Protein AF-0000000083139416 (afdb_homodimer)

Foldseek 3Di:
DAFDPPDPDDRLLVVLLVVLVCDVVPVADAFRFDDALVVVCVVHVHDSVSSVVSLVVCVVQQQWDADPPPGIGGGQGAQEFEQDQQAGDDSQVSLVSSNWHKWKAWDDWDKDFQPCDVCVLLVDDRGFIKIWTWMFMDTNPQTFKIKIKIFTDVLQDPQDVVCRGRHDPQVSCCPPVVWHWGSRKDKDKDKFWDDPVCCVVNVHDGRQIWIWMWIFIATPVRHTGMIMIMTGRPSRHDYHD/DAQDPPDPDDSLLVVLLVVLVCDVVPVADAFRFDDALVVVCVVHVHDSVSSVVSLVVCVVQQQWDADPPPGIGGGQGAQEFEQDQQAGDDSQVSLVSNNWHKWKAWDDWDKDFQPCDVCVLLVDDRGFIKIWTWMFMDTNPQTFKIKIKIFTDVLQDPPDVVCRGRHDPQVSCCPPVVWHWGSRKDKDKDKFWDDPVCCVVNVHDGRQIWIWMWIFIATPVRHTGMIMIMTGRPSRHDYHD

Organism: NCBI:txid33039

Solvent-accessible surface area (backbone atoms only — not comparable to full-atom values): 25078 Å² total; per-residue (Å²): 138,83,74,56,92,82,49,93,57,56,64,36,58,48,48,36,47,52,52,49,47,31,41,72,72,50,76,39,41,74,66,33,71,50,77,48,62,70,54,46,20,67,73,64,72,45,57,58,67,44,47,48,51,23,51,52,50,35,32,72,45,32,35,30,41,78,40,86,95,73,45,38,21,30,32,67,58,26,49,54,36,52,47,33,43,73,48,52,59,51,69,58,55,26,26,51,77,67,72,41,49,58,40,28,44,72,75,43,79,45,79,40,71,38,78,51,72,93,41,54,78,60,70,60,58,64,83,32,49,26,35,40,39,30,30,38,34,21,50,69,85,41,50,41,30,44,37,41,36,39,32,58,33,81,82,44,69,86,65,63,66,74,60,40,48,60,37,50,68,67,57,47,38,31,72,76,68,68,44,49,70,34,40,53,43,44,33,37,41,36,36,41,59,44,52,72,86,50,20,66,74,44,70,50,59,83,65,37,41,19,32,34,37,37,38,47,36,21,25,75,83,67,42,63,50,38,40,37,39,33,45,28,43,12,76,43,34,32,36,35,57,136,83,74,56,91,84,48,94,57,54,64,37,57,46,48,39,47,51,53,50,48,31,40,73,72,50,77,40,40,73,67,31,72,50,76,48,64,69,53,47,21,67,74,63,72,46,56,59,67,43,46,47,50,24,50,50,50,34,32,73,46,33,34,30,42,75,39,83,96,74,46,39,21,31,32,66,59,26,51,53,36,49,46,33,43,73,50,52,60,52,69,59,56,25,26,51,76,66,70,42,49,57,40,27,43,72,74,44,78,44,80,40,71,38,78,53,74,93,41,52,78,60,71,60,58,65,84,34,49,26,34,40,38,30,30,39,36,20,51,69,85,40,50,42,31,43,37,40,34,41,31,56,34,81,82,44,70,84,65,64,65,74,60,40,50,59,36,50,69,67,56,47,38,31,72,77,67,69,44,49,70,33,41,54,41,42,33,38,42,35,37,40,59,45,52,70,88,51,19,66,74,46,70,51,58,83,65,37,41,17,31,36,38,38,37,47,36,21,25,74,80,68,43,64,49,39,41,37,40,32,46,27,44,14,78,42,35,34,35,36,57

Nearest PDB structures (foldseek):
  4u0w-assembly1_A  TM=6.615E-01  e=3.310E-23  Bacillus subtilis subsp. subtilis str. 168
  2wv0-assembly3_F  TM=6.513E-01  e=2.964E-22  Bacillus subtilis
  3bwg-assembly1_B  TM=6.255E-01  e=1.183E-17  Bacillus subtilis subsp. subtilis str. 168
  3bwg-assembly1_A  TM=6.192E-01  e=1.059E-16  Bacillus subtilis subsp. subtilis str. 168
  3bwg-assembly2_C-2  TM=6.198E-01  e=3.578E-16  Bacillus subtilis subsp. subtilis str. 168

Structure (mmCIF, N/CA/C/O backbone):
data_AF-0000000083139416-model_v1
#
loop_
_entity.id
_entity.type
_entity.pdbx_description
1 polymer 'Putative HTH-type transcriptional regulator YurK'
#
loop_
_atom_site.group_PDB
_atom_site.id
_atom_site.type_symbol
_atom_site.label_atom_id
_atom_site.label_alt_id
_atom_site.label_comp_id
_atom_site.label_asym_id
_atom_site.label_entity_id
_atom_site.label_seq_id
_atom_site.pdbx_PDB_ins_code
_atom_site.Cartn_x
_atom_site.Cartn_y
_atom_site.Cartn_z
_atom_site.occupancy
_atom_site.B_iso_or_equiv
_atom_site.auth_seq_id
_atom_site.auth_comp_id
_atom_site.auth_asym_id
_atom_site.auth_atom_id
_atom_site.pdbx_PDB_model_num
ATOM 1 N N . MET A 1 1 ? -14.047 -29.844 -13.359 1 56.22 1 MET A N 1
ATOM 2 C CA . MET A 1 1 ? -14.438 -28.672 -14.141 1 56.22 1 MET A CA 1
ATOM 3 C C . MET A 1 1 ? -13.617 -28.562 -15.422 1 56.22 1 MET A C 1
ATOM 5 O O . MET A 1 1 ? -12.398 -28.734 -15.398 1 56.22 1 MET A O 1
ATOM 9 N N . LYS A 1 2 ? -14.289 -28.734 -16.625 1 71.12 2 LYS A N 1
ATOM 10 C CA . LYS A 1 2 ? -13.648 -28.719 -17.938 1 71.12 2 LYS A CA 1
ATOM 11 C C . LYS A 1 2 ? -13.453 -27.297 -18.438 1 71.12 2 LYS A C 1
ATOM 13 O O . LYS A 1 2 ? -14.273 -26.422 -18.156 1 71.12 2 LYS A O 1
ATOM 18 N N . LEU A 1 3 ? -12.305 -27 -18.859 1 78.31 3 LEU A N 1
ATOM 19 C CA . LEU A 1 3 ? -12.016 -25.703 -19.484 1 78.31 3 LEU A CA 1
ATOM 20 C C . LEU A 1 3 ? -12.695 -25.594 -20.844 1 78.31 3 LEU A C 1
ATOM 22 O O . LEU A 1 3 ? -12.891 -26.594 -21.531 1 78.31 3 LEU A O 1
ATOM 26 N N . ASP A 1 4 ? -13.328 -24.531 -21.156 1 74.62 4 ASP A N 1
ATOM 27 C CA . ASP A 1 4 ? -14.023 -24.297 -22.406 1 74.62 4 ASP A CA 1
ATOM 28 C C . ASP A 1 4 ? -13.094 -23.672 -23.453 1 74.62 4 ASP A C 1
ATOM 30 O O . ASP A 1 4 ? -12.836 -22.469 -23.422 1 74.62 4 ASP A O 1
ATOM 34 N N . LYS A 1 5 ? -12.648 -24.453 -24.438 1 77.5 5 LYS A N 1
ATOM 35 C CA . LYS A 1 5 ? -11.695 -23.984 -25.438 1 77.5 5 LYS A CA 1
ATOM 36 C C . LYS A 1 5 ? -12.359 -23.031 -26.422 1 77.5 5 LYS A C 1
ATOM 38 O O . LYS A 1 5 ? -11.672 -22.344 -27.188 1 77.5 5 LYS A O 1
ATOM 43 N N . GLU A 1 6 ? -13.734 -22.922 -26.359 1 73.69 6 GLU A N 1
ATOM 44 C CA . GLU A 1 6 ? -14.484 -22.078 -27.281 1 73.69 6 GLU A CA 1
ATOM 45 C C . GLU A 1 6 ? -14.883 -20.766 -26.625 1 73.69 6 GLU A C 1
ATOM 47 O O . GLU A 1 6 ? -15.469 -19.891 -27.266 1 73.69 6 GLU A O 1
ATOM 52 N N . SER A 1 7 ? -14.5 -20.703 -25.391 1 72.25 7 SER A N 1
ATOM 53 C CA . SER A 1 7 ? -14.859 -19.5 -24.641 1 72.25 7 SER A CA 1
ATOM 54 C C . SER A 1 7 ? -14.008 -18.312 -25.047 1 72.25 7 SER A C 1
ATOM 56 O O . SER A 1 7 ? -12.898 -18.484 -25.562 1 72.25 7 SER A O 1
ATOM 58 N N . THR A 1 8 ? -14.492 -17.078 -24.938 1 74.5 8 THR A N 1
ATOM 59 C CA . THR A 1 8 ? -13.75 -15.852 -25.172 1 74.5 8 THR A CA 1
ATOM 60 C C . THR A 1 8 ? -12.727 -15.625 -24.062 1 74.5 8 THR A C 1
ATOM 62 O O . THR A 1 8 ? -11.797 -14.828 -24.219 1 74.5 8 THR A O 1
ATOM 65 N N . VAL A 1 9 ? -12.898 -16.375 -23.062 1 73.12 9 VAL A N 1
ATOM 66 C CA . VAL A 1 9 ? -11.961 -16.266 -21.953 1 73.12 9 VAL A CA 1
ATOM 67 C C . VAL A 1 9 ? -10.75 -17.156 -22.203 1 73.12 9 VAL A C 1
ATOM 69 O O . VAL A 1 9 ? -10.906 -18.344 -22.547 1 73.12 9 VAL A O 1
ATOM 72 N N . SER A 1 10 ? -9.586 -16.641 -22.094 1 80.81 10 SER A N 1
ATOM 73 C CA . SER A 1 10 ? -8.367 -17.406 -22.328 1 80.81 10 SER A CA 1
ATOM 74 C C . SER A 1 10 ? -8.281 -18.609 -21.406 1 80.81 10 SER A C 1
ATOM 76 O O . SER A 1 10 ? -8.789 -18.578 -20.281 1 80.81 10 SER A O 1
ATOM 78 N N . LEU A 1 11 ? -7.719 -19.625 -21.875 1 85.31 11 LEU A N 1
ATOM 79 C CA . LEU A 1 11 ? -7.645 -20.891 -21.156 1 85.31 11 LEU A CA 1
ATOM 80 C C . LEU A 1 11 ? -6.906 -20.734 -19.828 1 85.31 11 LEU A C 1
ATOM 82 O O . LEU A 1 11 ? -7.254 -21.375 -18.844 1 85.31 11 LEU A O 1
ATOM 86 N N . TYR A 1 12 ? -5.883 -19.891 -19.828 1 86.81 12 TYR A N 1
ATOM 87 C CA . TYR A 1 12 ? -5.152 -19.75 -18.578 1 86.81 12 TYR A CA 1
ATOM 88 C C . TYR A 1 12 ? -6.004 -19.062 -17.516 1 86.81 12 TYR A C 1
ATOM 90 O O . TYR A 1 12 ? -5.934 -19.406 -16.344 1 86.81 12 TYR A O 1
ATOM 98 N N . ILE A 1 13 ? -6.848 -18.266 -17.859 1 79.38 13 ILE A N 1
ATOM 99 C CA . ILE A 1 13 ? -7.766 -17.609 -16.938 1 79.38 13 ILE A CA 1
ATOM 100 C C . ILE A 1 13 ? -8.781 -18.609 -16.406 1 79.38 13 ILE A C 1
ATOM 102 O O . ILE A 1 13 ? -9.102 -18.625 -15.219 1 79.38 13 ILE A O 1
ATOM 106 N N . GLN A 1 14 ? -9.219 -19.422 -17.328 1 81.81 14 GLN A N 1
ATOM 107 C CA . GLN A 1 14 ? -10.156 -20.453 -16.922 1 81.81 14 GLN A CA 1
ATOM 108 C C . GLN A 1 14 ? -9.523 -21.375 -15.875 1 81.81 14 GLN A C 1
ATOM 110 O O . GLN A 1 14 ? -10.148 -21.703 -14.867 1 81.81 14 GLN A O 1
ATOM 115 N N . LEU A 1 15 ? -8.32 -21.75 -16.234 1 87.69 15 LEU A N 1
ATOM 116 C CA . LEU A 1 15 ? -7.621 -22.625 -15.297 1 87.69 15 LEU A CA 1
ATOM 117 C C . LEU A 1 15 ? -7.438 -21.953 -13.945 1 87.69 15 LEU A C 1
ATOM 119 O O . LEU A 1 15 ? -7.613 -22.578 -12.898 1 87.69 15 LEU A O 1
ATOM 123 N N . MET A 1 16 ? -7.07 -20.781 -13.977 1 84.38 16 MET A N 1
ATOM 124 C CA . MET A 1 16 ? -6.922 -20.016 -12.742 1 84.38 16 MET A CA 1
ATOM 125 C C . MET A 1 16 ? -8.203 -20.062 -11.914 1 84.38 16 MET A C 1
ATOM 127 O O . MET A 1 16 ? -8.164 -20.281 -10.703 1 84.38 16 MET A O 1
ATOM 131 N N . HIS A 1 17 ? -9.242 -19.844 -12.562 1 77.44 17 HIS A N 1
ATOM 132 C CA . HIS A 1 17 ? -10.531 -19.875 -11.883 1 77.44 17 HIS A CA 1
ATOM 133 C C . HIS A 1 17 ? -10.797 -21.234 -11.25 1 77.44 17 HIS A C 1
ATOM 135 O O . HIS A 1 17 ? -11.258 -21.312 -10.109 1 77.44 17 HIS A O 1
ATOM 141 N N . VAL A 1 18 ? -10.523 -22.219 -12.047 1 84.19 18 VAL A N 1
ATOM 142 C CA . VAL A 1 18 ? -10.766 -23.578 -11.578 1 84.19 18 VAL A CA 1
ATOM 143 C C . VAL A 1 18 ? -9.93 -23.859 -10.328 1 84.19 18 VAL A C 1
ATOM 145 O O . VAL A 1 18 ? -10.438 -24.375 -9.328 1 84.19 18 VAL A O 1
ATOM 148 N N . ILE A 1 19 ? -8.688 -23.5 -10.336 1 85.25 19 ILE A N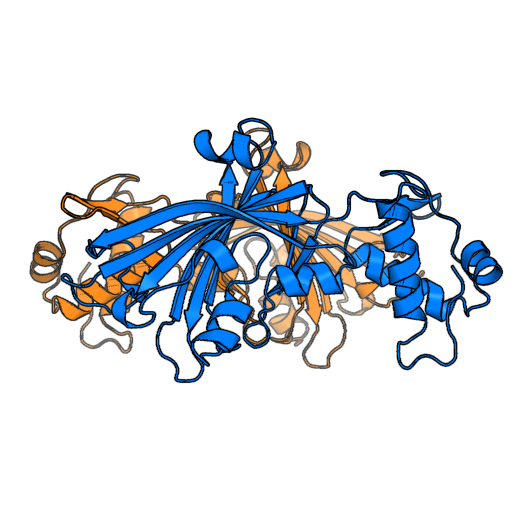 1
ATOM 149 C CA . ILE A 1 19 ? -7.793 -23.781 -9.219 1 85.25 19 ILE A CA 1
ATOM 150 C C . ILE A 1 19 ? -8.219 -22.953 -8.008 1 85.25 19 ILE A C 1
ATOM 152 O O . ILE A 1 19 ? -8.266 -23.469 -6.883 1 85.25 19 ILE A O 1
ATOM 156 N N . LYS A 1 20 ? -8.547 -21.797 -8.25 1 76.06 20 LYS A N 1
ATOM 157 C CA . LYS A 1 20 ? -9.031 -20.938 -7.164 1 76.06 20 LYS A CA 1
ATOM 158 C C . LYS A 1 20 ? -10.281 -21.531 -6.512 1 76.06 20 LYS A C 1
ATOM 160 O O . LYS A 1 20 ? -10.398 -21.547 -5.285 1 76.06 20 LYS A O 1
ATOM 165 N N . GLU A 1 21 ? -11.148 -21.969 -7.379 1 72.31 21 GLU A N 1
ATOM 166 C CA . GLU A 1 21 ? -12.359 -22.609 -6.875 1 72.31 21 GLU A CA 1
ATOM 167 C C . GLU A 1 21 ? -12.023 -23.828 -6.039 1 72.31 21 GLU A C 1
ATOM 169 O O . GLU A 1 21 ? -12.641 -24.078 -5 1 72.31 21 GLU A O 1
ATOM 174 N N . GLN A 1 22 ? -11.062 -24.5 -6.5 1 79.81 22 GLN A N 1
ATOM 175 C CA . GLN A 1 22 ? -10.664 -25.719 -5.801 1 79.81 22 GLN A CA 1
ATOM 176 C C . GLN A 1 22 ? -10.016 -25.391 -4.461 1 79.81 22 GLN A C 1
ATOM 178 O O . GLN A 1 22 ? -10.164 -26.141 -3.492 1 79.81 22 GLN A O 1
ATOM 183 N N . ILE A 1 23 ? -9.406 -24.328 -4.406 1 75.19 23 ILE A N 1
ATOM 184 C CA . ILE A 1 23 ? -8.836 -23.891 -3.139 1 75.19 23 ILE A CA 1
ATOM 185 C C . ILE A 1 23 ? -9.953 -23.438 -2.203 1 75.19 23 ILE A C 1
ATOM 187 O O . ILE A 1 23 ? -9.984 -23.812 -1.029 1 75.19 23 ILE A O 1
ATOM 191 N N . HIS A 1 24 ? -10.883 -22.781 -2.756 1 63.22 24 HIS A N 1
ATOM 192 C CA . HIS A 1 24 ? -11.977 -22.203 -1.979 1 63.22 24 HIS A CA 1
ATOM 193 C C . HIS A 1 24 ? -12.914 -23.281 -1.458 1 63.22 24 HIS A C 1
ATOM 195 O O . HIS A 1 24 ? -13.406 -23.203 -0.333 1 63.22 24 HIS A O 1
ATOM 201 N N . ASN A 1 25 ? -13.055 -24.234 -2.334 1 62.25 25 ASN A N 1
ATOM 202 C CA . ASN A 1 25 ? -14.016 -25.266 -1.938 1 62.25 25 ASN A CA 1
ATOM 203 C C . ASN A 1 25 ? -13.344 -26.375 -1.137 1 62.25 25 ASN A C 1
ATOM 205 O O . ASN A 1 25 ? -13.984 -27.375 -0.81 1 62.25 25 ASN A O 1
ATOM 209 N N . GLY A 1 26 ? -12.07 -26.094 -0.91 1 65.94 26 GLY A N 1
ATOM 210 C CA . GLY A 1 26 ? -11.375 -27 -0.018 1 65.94 26 GLY A CA 1
ATOM 211 C C . GLY A 1 26 ? -10.805 -28.219 -0.733 1 65.94 26 GLY A C 1
ATOM 212 O O . GLY A 1 26 ? -10.305 -29.141 -0.093 1 65.94 26 GLY A O 1
ATOM 213 N N . THR A 1 27 ? -11.016 -28.344 -1.978 1 76.44 27 THR A N 1
ATOM 214 C CA . THR A 1 27 ? -10.359 -29.422 -2.723 1 76.44 27 THR A CA 1
ATOM 215 C C . THR A 1 27 ? -8.859 -29.406 -2.467 1 76.44 27 THR A C 1
ATOM 217 O O . THR A 1 27 ? -8.25 -30.469 -2.297 1 76.44 27 THR A O 1
ATOM 220 N N . TYR A 1 28 ? -8.328 -28.172 -2.496 1 81.19 28 TYR A N 1
ATOM 221 C CA . TYR A 1 28 ? -6.953 -27.969 -2.055 1 81.19 28 TYR A CA 1
ATOM 222 C C . TYR A 1 28 ? -6.91 -27.156 -0.76 1 81.19 28 TYR A C 1
ATOM 224 O O . TYR A 1 28 ? -7.418 -26.047 -0.699 1 81.19 28 TYR A O 1
ATOM 232 N N . LEU A 1 29 ? -6.363 -27.688 0.229 1 69.88 29 LEU A N 1
ATOM 233 C CA . LEU A 1 29 ? -6.254 -27.031 1.523 1 69.88 29 LEU A CA 1
ATOM 234 C C . LEU A 1 29 ? -4.988 -26.188 1.598 1 69.88 29 LEU A C 1
ATOM 236 O O . LEU A 1 29 ? -4.039 -26.406 0.844 1 69.88 29 LEU A O 1
ATOM 240 N N . GLU A 1 30 ? -5.137 -25.125 2.428 1 69.75 30 GLU A N 1
ATOM 241 C CA . GLU A 1 30 ? -3.941 -24.328 2.666 1 69.75 30 GLU A CA 1
ATOM 242 C C . GLU A 1 30 ? -2.738 -25.203 2.99 1 69.75 30 GLU A C 1
ATOM 244 O O . GLU A 1 30 ? -2.848 -26.156 3.777 1 69.75 30 GLU A O 1
ATOM 249 N N . GLY A 1 31 ? -1.686 -24.875 2.297 1 73.62 31 GLY A N 1
ATOM 250 C CA . GLY A 1 31 ? -0.463 -25.625 2.523 1 73.62 31 GLY A CA 1
ATOM 251 C C . GLY A 1 31 ? -0.394 -26.906 1.714 1 73.62 31 GLY A C 1
ATOM 252 O O . GLY A 1 31 ? 0.657 -27.547 1.645 1 73.62 31 GLY A O 1
ATOM 253 N N . GLU A 1 32 ? -1.434 -27.297 1.137 1 80.31 32 GLU A N 1
ATOM 254 C CA . GLU A 1 32 ? -1.476 -28.547 0.382 1 80.31 32 GLU A CA 1
ATOM 255 C C . GLU A 1 32 ? -0.82 -28.391 -0.987 1 80.31 32 GLU A C 1
ATOM 257 O O . GLU A 1 32 ? -0.942 -27.344 -1.62 1 80.31 32 GLU A O 1
ATOM 262 N N . GLN A 1 33 ? -0.131 -29.453 -1.374 1 88.62 33 GLN A N 1
ATOM 263 C CA . GLN A 1 33 ? 0.465 -29.484 -2.705 1 88.62 33 GLN A CA 1
ATOM 264 C C . GLN A 1 33 ? -0.594 -29.703 -3.779 1 88.62 33 GLN A C 1
ATOM 266 O O . GLN A 1 33 ? -1.413 -30.625 -3.664 1 88.62 33 GLN A O 1
ATOM 271 N N . ILE A 1 34 ? -0.522 -28.875 -4.773 1 90.5 34 ILE A N 1
ATOM 272 C CA . ILE A 1 34 ? -1.402 -29.141 -5.906 1 90.5 34 ILE A CA 1
ATOM 273 C C . ILE A 1 34 ? -0.684 -30.031 -6.926 1 90.5 34 ILE A C 1
ATOM 275 O O . ILE A 1 34 ? 0.535 -30.203 -6.855 1 90.5 34 ILE A O 1
ATOM 279 N N . PRO A 1 35 ? -1.492 -30.625 -7.82 1 90.31 35 PRO A N 1
ATOM 280 C CA . PRO A 1 35 ? -0.853 -31.438 -8.867 1 90.31 35 PRO A CA 1
ATOM 281 C C . PRO A 1 35 ? 0.233 -30.672 -9.617 1 90.31 35 PRO A C 1
ATOM 283 O O . PRO A 1 35 ? 0.165 -29.438 -9.727 1 90.31 35 PRO A O 1
ATOM 286 N N . THR A 1 36 ? 1.202 -31.391 -10.062 1 89.25 36 THR A N 1
ATOM 287 C CA . THR A 1 36 ? 2.299 -30.797 -10.82 1 89.25 36 THR A CA 1
ATOM 288 C C . THR A 1 36 ? 1.797 -30.219 -12.141 1 89.25 36 THR A C 1
ATOM 290 O O . THR A 1 36 ? 0.681 -30.516 -12.57 1 89.25 36 THR A O 1
ATOM 293 N N . GLU A 1 37 ? 2.645 -29.375 -12.719 1 90.25 37 GLU A N 1
ATOM 294 C CA . GLU A 1 37 ? 2.287 -28.797 -14.008 1 90.25 37 GLU A CA 1
ATOM 295 C C . GLU A 1 37 ? 2.008 -29.875 -15.047 1 90.25 37 GLU A C 1
ATOM 297 O O . GLU A 1 37 ? 1.082 -29.734 -15.852 1 90.25 37 GLU A O 1
ATOM 302 N N . GLY A 1 38 ? 2.832 -30.906 -15 1 89.69 38 GLY A N 1
ATOM 303 C CA . GLY A 1 38 ? 2.604 -32.031 -15.891 1 89.69 38 GLY A CA 1
ATOM 304 C C . GLY A 1 38 ? 1.267 -32.719 -15.664 1 89.69 38 GLY A C 1
ATOM 305 O O . GLY A 1 38 ? 0.553 -33.031 -16.625 1 89.69 38 GLY A O 1
ATOM 306 N N . GLU A 1 39 ? 0.928 -32.969 -14.453 1 92.31 39 GLU A N 1
ATOM 307 C CA . GLU A 1 39 ? -0.335 -33.625 -14.094 1 92.31 39 GLU A CA 1
ATOM 308 C C . GLU A 1 39 ? -1.524 -32.75 -14.484 1 92.31 39 GLU A C 1
ATOM 310 O O . GLU A 1 39 ? -2.525 -33.25 -15 1 92.31 39 GLU A O 1
ATOM 315 N N . LEU A 1 40 ? -1.407 -31.469 -14.25 1 92.5 40 LEU A N 1
ATOM 316 C CA . LEU A 1 40 ? -2.477 -30.547 -14.594 1 92.5 40 LEU A CA 1
ATOM 317 C C . LEU A 1 40 ? -2.689 -30.484 -16.109 1 92.5 40 LEU A C 1
ATOM 319 O O . LEU A 1 40 ? -3.826 -30.391 -16.562 1 92.5 40 LEU A O 1
ATOM 323 N N . SER A 1 41 ? -1.609 -30.531 -16.812 1 92.69 41 SER A N 1
ATOM 324 C CA . SER A 1 41 ? -1.692 -30.547 -18.266 1 92.69 41 SER A CA 1
ATOM 325 C C . SER A 1 41 ? -2.496 -31.75 -18.75 1 92.69 41 SER A C 1
ATOM 327 O O . SER A 1 41 ? -3.355 -31.625 -19.625 1 92.69 41 SER A O 1
ATOM 329 N N . LYS A 1 42 ? -2.232 -32.875 -18.188 1 91 42 LYS A N 1
ATOM 330 C CA . LYS A 1 42 ? -2.953 -34.094 -18.547 1 91 42 LYS A CA 1
ATOM 331 C C . LYS A 1 42 ? -4.414 -34.031 -18.094 1 91 42 LYS A C 1
ATOM 333 O O . LYS A 1 42 ? -5.316 -34.406 -18.859 1 91 42 LYS A O 1
ATOM 338 N N . MET A 1 43 ? -4.602 -33.5 -16.984 1 89.94 43 MET A N 1
ATOM 339 C CA . MET A 1 43 ? -5.93 -33.469 -16.375 1 89.94 43 MET A CA 1
ATOM 340 C C . MET A 1 43 ? -6.859 -32.562 -17.188 1 89.94 43 MET A C 1
ATOM 342 O O . MET A 1 43 ? -8.039 -32.844 -17.344 1 89.94 43 MET A O 1
ATOM 346 N N . TYR A 1 44 ? -6.312 -31.438 -17.656 1 90.38 44 TYR A N 1
ATOM 347 C CA . TYR A 1 44 ? -7.176 -30.438 -18.266 1 90.38 44 TYR A CA 1
ATOM 348 C C . TYR A 1 44 ? -6.945 -30.375 -19.781 1 90.38 44 TYR A C 1
ATOM 350 O O . TYR A 1 44 ? -7.621 -29.609 -20.484 1 90.38 44 TYR A O 1
ATOM 358 N N . ASN A 1 45 ? -6.004 -31.141 -20.266 1 89.44 45 ASN A N 1
ATOM 359 C CA . ASN A 1 45 ? -5.688 -31.203 -21.688 1 89.44 45 ASN A CA 1
ATOM 360 C C . ASN A 1 45 ? -5.344 -29.828 -22.25 1 89.44 45 ASN A C 1
ATOM 362 O O . ASN A 1 45 ? -5.91 -29.406 -23.266 1 89.44 45 ASN A O 1
ATOM 366 N N . ILE A 1 46 ? -4.504 -29.156 -21.578 1 87.56 46 ILE A N 1
ATOM 367 C CA . ILE A 1 46 ? -3.994 -27.859 -22 1 87.56 46 ILE A CA 1
ATOM 368 C C . ILE A 1 46 ? -2.469 -27.859 -21.953 1 87.56 46 ILE A C 1
ATOM 370 O O . ILE A 1 46 ? -1.864 -28.672 -21.25 1 87.56 46 ILE A O 1
ATOM 374 N N . SER A 1 47 ? -1.869 -26.969 -22.797 1 89.69 47 SER A N 1
ATOM 375 C CA . SER A 1 47 ? -0.416 -26.953 -22.922 1 89.69 47 SER A CA 1
ATOM 376 C C . SER A 1 47 ? 0.252 -26.578 -21.609 1 89.69 47 SER A C 1
ATOM 378 O O . SER A 1 47 ? -0.344 -25.891 -20.781 1 89.69 47 SER A O 1
ATOM 380 N N . ARG A 1 48 ? 1.496 -27.094 -21.375 1 89.19 48 ARG A N 1
ATOM 381 C CA . ARG A 1 48 ? 2.277 -26.781 -20.188 1 89.19 48 ARG A CA 1
ATOM 382 C C . ARG A 1 48 ? 2.562 -25.281 -20.109 1 89.19 48 ARG A C 1
ATOM 384 O O . ARG A 1 48 ? 2.666 -24.719 -19.016 1 89.19 48 ARG A O 1
ATOM 391 N N . ILE A 1 49 ? 2.621 -24.703 -21.219 1 86.69 49 ILE A N 1
ATOM 392 C CA . ILE A 1 49 ? 2.885 -23.266 -21.266 1 86.69 49 ILE A CA 1
ATOM 393 C C . ILE A 1 49 ? 1.721 -22.516 -20.641 1 86.69 49 ILE A C 1
ATOM 395 O O . ILE A 1 49 ? 1.93 -21.594 -19.844 1 86.69 49 ILE A O 1
ATOM 399 N N . THR A 1 50 ? 0.546 -22.875 -21 1 86.62 50 THR A N 1
ATOM 400 C CA . THR A 1 50 ? -0.667 -22.25 -20.484 1 86.62 50 THR A CA 1
ATOM 401 C C . THR A 1 50 ? -0.807 -22.516 -18.984 1 86.62 50 THR A C 1
ATOM 403 O O . THR A 1 50 ? -1.158 -21.625 -18.219 1 86.62 50 THR A O 1
ATOM 406 N N . ILE A 1 51 ? -0.516 -23.75 -18.578 1 91 51 ILE A N 1
ATOM 407 C CA . ILE A 1 51 ? -0.577 -24.125 -17.172 1 91 51 ILE A CA 1
ATOM 408 C C . ILE A 1 51 ? 0.406 -23.266 -16.375 1 91 51 ILE A C 1
ATOM 410 O O . ILE A 1 51 ? 0.053 -22.719 -15.328 1 91 51 ILE A O 1
ATOM 414 N N . ARG A 1 52 ? 1.544 -23.203 -16.906 1 86.62 52 ARG A N 1
ATOM 415 C CA . ARG A 1 52 ? 2.59 -22.438 -16.219 1 86.62 52 ARG A CA 1
ATOM 416 C C . ARG A 1 52 ? 2.18 -20.984 -16.047 1 86.62 52 ARG A C 1
ATOM 418 O O . ARG A 1 52 ? 2.385 -20.406 -14.969 1 86.62 52 ARG A O 1
ATOM 425 N N . ARG A 1 53 ? 1.603 -20.484 -17 1 82.44 53 ARG A N 1
ATOM 426 C CA . ARG A 1 53 ? 1.114 -19.109 -16.922 1 82.44 53 ARG A CA 1
ATOM 427 C C . ARG A 1 53 ? 0.087 -18.969 -15.805 1 82.44 53 ARG A C 1
ATOM 429 O O . ARG A 1 53 ? 0.149 -18.016 -15.016 1 82.44 53 ARG A O 1
ATOM 436 N N . ALA A 1 54 ? -0.848 -19.875 -15.805 1 85.69 54 ALA A N 1
ATOM 437 C CA . ALA A 1 54 ? -1.889 -19.859 -14.781 1 85.69 54 ALA A CA 1
ATOM 438 C C . ALA A 1 54 ? -1.287 -19.984 -13.383 1 85.69 54 ALA A C 1
ATOM 440 O O . ALA A 1 54 ? -1.653 -19.234 -12.477 1 85.69 54 ALA A O 1
ATOM 441 N N . ILE A 1 55 ? -0.339 -20.875 -13.227 1 87.06 55 ILE A N 1
ATOM 442 C CA . ILE A 1 55 ? 0.271 -21.141 -11.93 1 87.06 55 ILE A CA 1
ATOM 443 C C . ILE A 1 55 ? 1.101 -19.938 -11.492 1 87.06 55 ILE A C 1
ATOM 445 O O . ILE A 1 55 ? 1.044 -19.531 -10.328 1 87.06 55 ILE A O 1
ATOM 449 N N . GLU A 1 56 ? 1.774 -19.391 -12.391 1 78.5 56 GLU A N 1
ATOM 450 C CA . GLU A 1 56 ? 2.582 -18.203 -12.102 1 78.5 56 GLU A CA 1
ATOM 451 C C . GLU A 1 56 ? 1.71 -17.047 -11.633 1 78.5 56 GLU A C 1
ATOM 453 O O . GLU A 1 56 ? 2.045 -16.359 -10.656 1 78.5 56 GLU A O 1
ATOM 458 N N . GLU A 1 57 ? 0.644 -16.906 -12.336 1 71.94 57 GLU A N 1
ATOM 459 C CA . GLU A 1 57 ? -0.284 -15.836 -11.953 1 71.94 57 GLU A CA 1
ATOM 460 C C . GLU A 1 57 ? -0.882 -16.094 -10.57 1 71.94 57 GLU A C 1
ATOM 462 O O . GLU A 1 57 ? -1 -15.18 -9.758 1 71.94 57 GLU A O 1
ATOM 467 N N . LEU A 1 58 ? -1.236 -17.328 -10.32 1 76.69 58 LEU A N 1
ATOM 468 C CA . LEU A 1 58 ? -1.815 -17.688 -9.031 1 76.69 58 LEU A CA 1
ATOM 469 C C . LEU A 1 58 ? -0.795 -17.516 -7.906 1 76.69 58 LEU A C 1
ATOM 471 O O . LEU A 1 58 ? -1.156 -17.188 -6.777 1 76.69 58 LEU A O 1
ATOM 475 N N . CYS A 1 59 ? 0.474 -17.75 -8.234 1 73.06 59 CYS A N 1
ATOM 476 C CA . CYS A 1 59 ? 1.534 -17.516 -7.262 1 73.06 59 CYS A CA 1
ATOM 477 C C . CYS A 1 59 ? 1.688 -16.016 -6.988 1 73.06 59 CYS A C 1
ATOM 479 O O . CYS A 1 59 ? 1.818 -15.602 -5.836 1 73.06 59 CYS A O 1
ATOM 481 N N . GLN A 1 60 ? 1.584 -15.383 -8.016 1 61.72 60 GLN A N 1
ATOM 482 C CA . GLN A 1 60 ? 1.688 -13.93 -7.895 1 61.72 60 GLN A CA 1
ATOM 483 C C . GLN A 1 60 ? 0.554 -13.375 -7.039 1 61.72 60 GLN A C 1
ATOM 485 O O . GLN A 1 60 ? 0.758 -12.43 -6.27 1 61.72 60 GLN A O 1
ATOM 490 N N . GLN A 1 61 ? -0.574 -14.062 -7.199 1 60.03 61 GLN A N 1
ATOM 491 C CA . GLN A 1 61 ? -1.759 -13.617 -6.473 1 60.03 61 GLN A CA 1
ATOM 492 C C . GLN A 1 61 ? -1.78 -14.172 -5.055 1 60.03 61 GLN A C 1
ATOM 494 O O . GLN A 1 61 ? -2.672 -13.852 -4.266 1 60.03 61 GLN A O 1
ATOM 499 N N . GLY A 1 62 ? -0.832 -15.055 -4.746 1 64.81 62 GLY A N 1
ATOM 500 C CA . GLY A 1 62 ? -0.704 -15.562 -3.391 1 64.81 62 GLY A CA 1
ATOM 501 C C . GLY A 1 62 ? -1.539 -16.812 -3.139 1 64.81 62 GLY A C 1
ATOM 502 O O . GLY A 1 62 ? -1.672 -17.25 -1.997 1 64.81 62 GLY A O 1
ATOM 503 N N . TYR A 1 63 ? -2.207 -17.281 -4.184 1 69.56 63 TYR A N 1
ATOM 504 C CA . TYR A 1 63 ? -2.998 -18.5 -4.008 1 69.56 63 TYR A CA 1
ATOM 505 C C . TYR A 1 63 ? -2.1 -19.719 -3.883 1 69.56 63 TYR A C 1
ATOM 507 O O . TYR A 1 63 ? -2.451 -20.688 -3.203 1 69.56 63 TYR A O 1
ATOM 515 N N . LEU A 1 64 ? -1.037 -19.625 -4.633 1 78.5 64 LEU A N 1
ATOM 516 C CA . LEU A 1 64 ? -0.117 -20.766 -4.691 1 78.5 64 LEU A CA 1
ATOM 517 C C . LEU A 1 64 ? 1.311 -20.312 -4.395 1 78.5 64 LEU A C 1
ATOM 519 O O . LEU A 1 64 ? 1.625 -19.125 -4.484 1 78.5 64 LEU A O 1
ATOM 523 N N . LYS A 1 65 ? 2.064 -21.188 -3.869 1 75.81 65 LYS A N 1
ATOM 524 C CA . LYS A 1 65 ? 3.502 -21 -3.682 1 75.81 65 LYS A CA 1
ATOM 525 C C . LYS A 1 65 ? 4.285 -22.172 -4.289 1 75.81 65 LYS A C 1
ATOM 527 O O . LYS A 1 65 ? 4.012 -23.328 -3.994 1 75.81 65 LYS A O 1
ATOM 532 N N . LYS A 1 66 ? 5.156 -21.75 -5.129 1 78.56 66 LYS A N 1
ATOM 533 C CA . LYS A 1 66 ? 6.004 -22.781 -5.734 1 78.56 66 LYS A CA 1
ATOM 534 C C . LYS A 1 66 ? 7.273 -23 -4.914 1 78.56 66 LYS A C 1
ATOM 536 O O . LYS A 1 66 ? 7.93 -22.031 -4.508 1 78.56 66 LYS A O 1
ATOM 541 N N . ILE A 1 67 ? 7.5 -24.188 -4.523 1 69.94 67 ILE A N 1
ATOM 542 C CA . ILE A 1 67 ? 8.734 -24.578 -3.85 1 69.94 67 ILE A CA 1
ATOM 543 C C . ILE A 1 67 ? 9.586 -25.438 -4.777 1 69.94 67 ILE A C 1
ATOM 545 O O . ILE A 1 67 ? 9.156 -26.516 -5.199 1 69.94 67 ILE A O 1
ATOM 549 N N . GLN A 1 68 ? 10.68 -24.844 -5.113 1 69.19 68 GLN A N 1
ATOM 550 C CA . GLN A 1 68 ? 11.562 -25.547 -6.047 1 69.19 68 GLN A CA 1
ATOM 551 C C . GLN A 1 68 ? 11.875 -26.953 -5.559 1 69.19 68 GLN A C 1
ATOM 553 O O . GLN A 1 68 ? 12.273 -27.141 -4.406 1 69.19 68 GLN A O 1
ATOM 558 N N . GLY A 1 69 ? 11.695 -27.797 -6.465 1 70.81 69 GLY A N 1
ATOM 559 C CA . GLY A 1 69 ? 12.023 -29.188 -6.203 1 70.81 69 GLY A CA 1
ATOM 560 C C . GLY A 1 69 ? 10.961 -29.922 -5.391 1 70.81 69 GLY A C 1
ATOM 561 O O . GLY A 1 69 ? 11.055 -31.125 -5.176 1 70.81 69 GLY A O 1
ATOM 562 N N . LYS A 1 70 ? 10.094 -29.234 -4.887 1 77.06 70 LYS A N 1
ATOM 563 C CA . LYS A 1 70 ? 9.086 -29.875 -4.055 1 77.06 70 LYS A CA 1
ATOM 564 C C . LYS A 1 70 ? 7.715 -29.828 -4.715 1 77.06 70 LYS A C 1
ATOM 566 O O . LYS A 1 70 ? 7.016 -30.844 -4.785 1 77.06 70 LYS A O 1
ATOM 571 N N . GLY A 1 71 ? 7.371 -28.656 -5.18 1 86.25 71 GLY A N 1
ATOM 572 C CA . GLY A 1 71 ? 6.066 -28.562 -5.816 1 86.25 71 GLY A CA 1
ATOM 573 C C . GLY A 1 71 ? 5.391 -27.219 -5.59 1 86.25 71 GLY A C 1
ATOM 574 O O . GLY A 1 71 ? 6.055 -26.234 -5.277 1 86.25 71 GLY A O 1
ATOM 575 N N . THR A 1 72 ? 4.102 -27.141 -5.973 1 86.62 72 THR A N 1
ATOM 576 C CA . THR A 1 72 ? 3.266 -25.953 -5.82 1 86.62 72 THR A CA 1
ATOM 577 C C . THR A 1 72 ? 2.232 -26.156 -4.715 1 86.62 72 THR A C 1
ATOM 579 O O . THR A 1 72 ? 1.549 -27.188 -4.68 1 86.62 72 THR A O 1
ATOM 582 N N . PHE A 1 73 ? 2.164 -25.203 -3.764 1 84.12 73 PHE A N 1
ATOM 583 C CA . PHE A 1 73 ? 1.339 -25.359 -2.572 1 84.12 73 PHE A CA 1
ATOM 584 C C . PHE A 1 73 ? 0.318 -24.234 -2.471 1 84.12 73 PHE A C 1
ATOM 586 O O . PHE A 1 73 ? 0.556 -23.125 -2.959 1 84.12 73 PHE A O 1
ATOM 593 N N . VAL A 1 74 ? -0.847 -24.656 -1.913 1 76.88 74 VAL A N 1
ATOM 594 C CA . VAL A 1 74 ? -1.889 -23.672 -1.68 1 76.88 74 VAL A CA 1
ATOM 595 C C . VAL A 1 74 ? -1.456 -22.719 -0.567 1 76.88 74 VAL A C 1
ATOM 597 O O . VAL A 1 74 ? -0.954 -23.156 0.471 1 76.88 74 VAL A O 1
ATOM 600 N N . GLU A 1 75 ? -1.485 -21.438 -0.924 1 68.5 75 GLU A N 1
ATOM 601 C CA . GLU A 1 75 ? -1.27 -20.391 0.069 1 68.5 75 GLU A CA 1
ATOM 602 C C . GLU A 1 75 ? -2.58 -19.688 0.437 1 68.5 75 GLU A C 1
ATOM 604 O O . GLU A 1 75 ? -3.549 -19.75 -0.323 1 68.5 75 GLU A O 1
ATOM 609 N N . THR A 1 76 ? -2.826 -19.391 1.618 1 56.66 76 THR A N 1
ATOM 610 C CA . THR A 1 76 ? -4.039 -18.688 2.01 1 56.66 76 THR A CA 1
ATOM 611 C C . THR A 1 76 ? -4.293 -17.484 1.089 1 56.66 76 THR A C 1
ATOM 613 O O . THR A 1 76 ? -3.441 -16.609 0.953 1 56.66 76 THR A O 1
ATOM 616 N N . PRO A 1 77 ? -5.391 -17.656 0.263 1 52 77 PRO A N 1
ATOM 617 C CA . PRO A 1 77 ? -5.652 -16.656 -0.773 1 52 77 PRO A CA 1
ATOM 618 C C . PRO A 1 77 ? -5.844 -15.25 -0.203 1 52 77 PRO A C 1
ATOM 620 O O . PRO A 1 77 ? -6.488 -15.086 0.835 1 52 77 PRO A O 1
ATOM 623 N N . LYS A 1 78 ? -5.004 -14.422 -0.514 1 61.41 78 LYS A N 1
ATOM 624 C CA . LYS A 1 78 ? -5.25 -13.016 -0.235 1 61.41 78 LYS A CA 1
ATOM 625 C C . LYS A 1 78 ? -6.066 -12.367 -1.353 1 61.41 78 LYS A C 1
ATOM 627 O O . LYS A 1 78 ? -6 -12.797 -2.504 1 61.41 78 LYS A O 1
ATOM 632 N N . ILE A 1 79 ? -7.059 -11.57 -1.003 1 60.06 79 ILE A N 1
ATOM 633 C CA . ILE A 1 79 ? -7.727 -10.773 -2.023 1 60.06 79 ILE A CA 1
ATOM 634 C C . ILE A 1 79 ? -6.723 -9.812 -2.67 1 60.06 79 ILE A C 1
ATOM 636 O O . ILE A 1 79 ? -6.066 -9.039 -1.978 1 60.06 79 ILE A O 1
ATOM 640 N N . TYR A 1 80 ? -6.582 -9.969 -3.967 1 58.75 80 TYR A N 1
ATOM 641 C CA . TYR A 1 80 ? -5.727 -9.094 -4.758 1 58.75 80 TYR A CA 1
ATOM 642 C C . TYR A 1 80 ? -6.523 -7.922 -5.32 1 58.75 80 TYR A C 1
ATOM 644 O O . TYR A 1 80 ? -7.543 -8.125 -5.988 1 58.75 80 TYR A O 1
ATOM 652 N N . ARG A 1 81 ? -6.148 -6.738 -4.957 1 66.75 81 ARG A N 1
ATOM 653 C CA . ARG A 1 81 ? -6.797 -5.535 -5.473 1 66.75 81 ARG A CA 1
ATOM 654 C C . ARG A 1 81 ? -5.793 -4.625 -6.172 1 66.75 81 ARG A C 1
ATOM 656 O O . ARG A 1 81 ? -4.754 -4.285 -5.598 1 66.75 81 ARG A O 1
ATOM 663 N N . LYS A 1 82 ? -6.027 -4.312 -7.422 1 66.19 82 LYS A N 1
ATOM 664 C CA . LYS A 1 82 ? -5.195 -3.381 -8.18 1 66.19 82 LYS A CA 1
ATOM 665 C C . LYS A 1 82 ? -5.59 -1.935 -7.887 1 66.19 82 LYS A C 1
ATOM 667 O O . LYS A 1 82 ? -6.766 -1.577 -7.969 1 66.19 82 LYS A O 1
ATOM 672 N N . LEU A 1 83 ? -4.605 -1.167 -7.328 1 67.88 83 LEU A N 1
ATOM 673 C CA . LEU A 1 83 ? -4.793 0.267 -7.133 1 67.88 83 LEU A CA 1
ATOM 674 C C . LEU A 1 83 ? -3.852 1.065 -8.023 1 67.88 83 LEU A C 1
ATOM 676 O O . LEU A 1 83 ? -2.629 0.979 -7.883 1 67.88 83 LEU A O 1
ATOM 680 N N . GLU A 1 84 ? -4.367 1.48 -9.148 1 62.84 84 GLU A N 1
ATOM 681 C CA . GLU A 1 84 ? -3.576 2.322 -10.047 1 62.84 84 GLU A CA 1
ATOM 682 C C . GLU A 1 84 ? -4.199 3.707 -10.195 1 62.84 84 GLU A C 1
ATOM 684 O O . GLU A 1 84 ? -5.398 3.883 -9.953 1 62.84 84 GLU A O 1
ATOM 689 N N . GLN A 1 85 ? -3.346 4.52 -10.414 1 58.31 85 GLN A N 1
ATOM 690 C CA . GLN A 1 85 ? -3.826 5.887 -10.594 1 58.31 85 GLN A CA 1
ATOM 691 C C . GLN A 1 85 ? -5.016 5.934 -11.547 1 58.31 85 GLN A C 1
ATOM 693 O O . GLN A 1 85 ? -5.965 6.688 -11.328 1 58.31 85 GLN A O 1
ATOM 698 N N . ASP A 1 86 ? -4.914 5.078 -12.477 1 59.53 86 ASP A N 1
ATOM 699 C CA . ASP A 1 86 ? -5.941 5.215 -13.5 1 59.53 86 ASP A CA 1
ATOM 700 C C . ASP A 1 86 ? -6.887 4.016 -13.5 1 59.53 86 ASP A C 1
ATOM 702 O O . ASP A 1 86 ? -7.73 3.883 -14.383 1 59.53 86 ASP A O 1
ATOM 706 N N . ASN A 1 87 ? -6.711 3.156 -12.594 1 64.88 87 ASN A N 1
ATOM 707 C CA . ASN A 1 87 ? -7.551 1.962 -12.57 1 64.88 87 ASN A CA 1
ATOM 708 C C . ASN A 1 87 ? -7.738 1.431 -11.156 1 64.88 87 ASN A C 1
ATOM 710 O O . ASN A 1 87 ? -7.324 0.312 -10.844 1 64.88 87 ASN A O 1
ATOM 714 N N . ASN A 1 88 ? -8.406 2.23 -10.445 1 74.69 88 ASN A N 1
ATOM 715 C CA . ASN A 1 88 ? -8.773 1.787 -9.109 1 74.69 88 ASN A CA 1
ATOM 716 C C . ASN A 1 88 ? -10.039 0.939 -9.117 1 74.69 88 ASN A C 1
ATOM 718 O O . ASN A 1 88 ? -11.109 1.418 -9.508 1 74.69 88 ASN A O 1
ATOM 722 N N . ILE A 1 89 ? -9.922 -0.323 -8.836 1 76.56 89 ILE A N 1
ATOM 723 C CA . ILE A 1 89 ? -11.117 -1.161 -8.852 1 76.56 89 ILE A CA 1
ATOM 724 C C . ILE A 1 89 ? -11.68 -1.271 -7.438 1 76.56 89 ILE A C 1
ATOM 726 O O . ILE A 1 89 ? -10.938 -1.207 -6.457 1 76.56 89 ILE A O 1
ATOM 730 N N . SER A 1 90 ? -13.008 -1.352 -7.355 1 83.44 90 SER A N 1
ATOM 731 C CA . SER A 1 90 ? -13.68 -1.485 -6.066 1 83.44 90 SER A CA 1
ATOM 732 C C . SER A 1 90 ? -13.43 -2.855 -5.449 1 83.44 90 SER A C 1
ATOM 734 O O . SER A 1 90 ? -12.93 -3.764 -6.121 1 83.44 90 SER A O 1
ATOM 736 N N . PHE A 1 91 ? -13.688 -2.996 -4.203 1 87.44 91 PHE A N 1
ATOM 737 C CA . PHE A 1 91 ? -13.562 -4.281 -3.525 1 87.44 91 PHE A CA 1
ATOM 738 C C . PHE A 1 91 ? -14.43 -5.336 -4.203 1 87.44 91 PHE A C 1
ATOM 740 O O . PHE A 1 91 ? -13.992 -6.469 -4.406 1 87.44 91 PHE A O 1
ATOM 747 N N . THR A 1 92 ? -15.672 -4.918 -4.504 1 84.88 92 THR A N 1
ATOM 748 C CA . THR A 1 92 ? -16.594 -5.844 -5.145 1 84.88 92 THR A CA 1
ATOM 749 C C . THR A 1 92 ? -16.016 -6.367 -6.453 1 84.88 92 THR A C 1
ATOM 751 O O . THR A 1 92 ? -16.047 -7.57 -6.715 1 84.88 92 THR A O 1
ATOM 754 N N . GLU A 1 93 ? -15.547 -5.48 -7.203 1 82.25 93 GLU A N 1
ATOM 755 C CA . GLU A 1 93 ? -14.945 -5.867 -8.477 1 82.25 93 GLU A CA 1
ATOM 756 C C . GLU A 1 93 ? -13.703 -6.734 -8.258 1 82.25 93 GLU A C 1
ATOM 758 O O . GLU A 1 93 ? -13.477 -7.691 -9 1 82.25 93 GLU A O 1
ATOM 763 N N . ALA A 1 94 ? -12.898 -6.324 -7.328 1 80.62 94 ALA A N 1
ATOM 764 C CA . ALA A 1 94 ? -11.711 -7.109 -7 1 80.62 94 ALA A CA 1
ATOM 765 C C . ALA A 1 94 ? -12.086 -8.547 -6.637 1 80.62 94 ALA A C 1
ATOM 767 O O . ALA A 1 94 ? -11.445 -9.492 -7.094 1 80.62 94 ALA A O 1
ATOM 768 N N . CYS A 1 95 ? -13.109 -8.695 -5.82 1 79.75 95 CYS A N 1
ATOM 769 C CA . CYS A 1 95 ? -13.555 -10.031 -5.434 1 79.75 95 CYS A CA 1
ATOM 770 C C . CYS A 1 95 ? -13.969 -10.844 -6.656 1 79.75 95 CYS A C 1
ATOM 772 O O . CYS A 1 95 ? -13.586 -12.008 -6.789 1 79.75 95 CYS A O 1
ATOM 774 N N . LYS A 1 96 ? -14.742 -10.234 -7.48 1 77.5 96 LYS A N 1
ATOM 775 C CA . LYS A 1 96 ? -15.188 -10.906 -8.703 1 77.5 96 LYS A CA 1
ATOM 776 C C . LYS A 1 96 ? -14 -11.414 -9.516 1 77.5 96 LYS A C 1
ATOM 778 O O . LYS A 1 96 ? -13.984 -12.562 -9.945 1 77.5 96 LYS A O 1
ATOM 783 N N . LEU A 1 97 ? -13.055 -10.547 -9.656 1 68.19 97 LEU A N 1
ATOM 784 C CA . LEU A 1 97 ? -11.875 -10.891 -10.445 1 68.19 97 LEU A CA 1
ATOM 785 C C . LEU A 1 97 ? -11.086 -12.008 -9.781 1 68.19 97 LEU A C 1
ATOM 787 O O . LEU A 1 97 ? -10.406 -12.789 -10.461 1 68.19 97 LEU A O 1
ATOM 791 N N . ASN A 1 98 ? -11.227 -12.039 -8.469 1 69.19 98 ASN A N 1
ATOM 792 C CA . ASN A 1 98 ? -10.508 -13.07 -7.723 1 69.19 98 ASN A CA 1
ATOM 793 C C . ASN A 1 98 ? -11.359 -14.32 -7.539 1 69.19 98 ASN A C 1
ATOM 795 O O . ASN A 1 98 ? -10.969 -15.242 -6.82 1 69.19 98 ASN A O 1
ATOM 799 N N . GLY A 1 99 ? -12.516 -14.344 -8.125 1 64.38 99 GLY A N 1
ATOM 800 C CA . GLY A 1 99 ? -13.375 -15.516 -8.109 1 64.38 99 GLY A CA 1
ATOM 801 C C . GLY A 1 99 ? -14.086 -15.719 -6.785 1 64.38 99 GLY A C 1
ATOM 802 O O . GLY A 1 99 ? -14.383 -16.859 -6.406 1 64.38 99 GLY A O 1
ATOM 803 N N . CYS A 1 100 ? -14.234 -14.742 -6.039 1 70.94 100 CYS A N 1
ATOM 804 C CA . CYS A 1 100 ? -14.945 -14.859 -4.773 1 70.94 100 CYS A CA 1
ATOM 805 C C . CYS A 1 100 ? -16.172 -13.961 -4.762 1 70.94 100 CYS A C 1
ATOM 807 O O . CYS A 1 100 ? -16.328 -13.102 -5.629 1 70.94 100 CYS A O 1
ATOM 809 N N . THR A 1 101 ? -17.047 -14.242 -3.791 1 80.31 101 THR A N 1
ATOM 810 C CA . THR A 1 101 ? -18.297 -13.492 -3.67 1 80.31 101 THR A CA 1
ATOM 811 C C . THR A 1 101 ? -18.172 -12.414 -2.592 1 80.31 101 THR A C 1
ATOM 813 O O . THR A 1 101 ? -17.781 -12.711 -1.458 1 80.31 101 THR A O 1
ATOM 816 N N . SER A 1 102 ? -18.406 -11.234 -3.02 1 90.19 102 SER A N 1
ATOM 817 C CA . SER A 1 102 ? -18.344 -10.141 -2.055 1 90.19 102 SER A CA 1
ATOM 818 C C . SER A 1 102 ? -19.688 -9.953 -1.349 1 90.19 102 SER A C 1
ATOM 820 O O . SER A 1 102 ? -20.734 -10.297 -1.899 1 90.19 102 SER A O 1
ATOM 822 N N . SER A 1 103 ? -19.672 -9.453 -0.12 1 93.31 103 SER A N 1
ATOM 823 C CA . SER A 1 103 ? -20.844 -9.016 0.627 1 93.31 103 SER A CA 1
ATOM 824 C C . SER A 1 103 ? -20.516 -7.84 1.542 1 93.31 103 SER A C 1
ATOM 826 O O . SER A 1 103 ? -19.344 -7.555 1.787 1 93.31 103 SER A O 1
ATOM 828 N N . SER A 1 104 ? -21.516 -7.133 1.924 1 96.38 104 SER A N 1
ATOM 829 C CA . SER A 1 104 ? -21.344 -6.004 2.834 1 96.38 104 SER A CA 1
ATOM 830 C C . SER A 1 104 ? -22.406 -6.023 3.934 1 96.38 104 SER A C 1
ATOM 832 O O . SER A 1 104 ? -23.531 -6.492 3.723 1 96.38 104 SER A O 1
ATOM 834 N N . HIS A 1 105 ? -22.047 -5.617 5.098 1 96.94 105 HIS A N 1
ATOM 835 C CA . HIS A 1 105 ? -22.938 -5.465 6.246 1 96.94 105 HIS A CA 1
ATOM 836 C C . HIS A 1 105 ? -22.781 -4.09 6.887 1 96.94 105 HIS A C 1
ATOM 838 O O . HIS A 1 105 ? -21.688 -3.738 7.348 1 96.94 105 HIS A O 1
ATOM 844 N N . VAL A 1 106 ? -23.859 -3.334 6.934 1 97.69 106 VAL A N 1
ATOM 845 C CA . VAL A 1 106 ? -23.828 -1.99 7.5 1 97.69 106 VAL A CA 1
ATOM 846 C C . VAL A 1 106 ? -23.875 -2.07 9.023 1 97.69 106 VAL A C 1
ATOM 848 O O . VAL A 1 106 ? -24.828 -2.633 9.586 1 97.69 106 VAL A O 1
ATOM 851 N N . ILE A 1 107 ? -22.875 -1.474 9.641 1 96.5 107 ILE A N 1
ATOM 852 C CA . ILE A 1 107 ? -22.766 -1.462 11.094 1 96.5 107 ILE A CA 1
ATOM 853 C C . ILE A 1 107 ? -23.422 -0.208 11.656 1 96.5 107 ILE A C 1
ATOM 855 O O . ILE A 1 107 ? -24.031 -0.247 12.734 1 96.5 107 ILE A O 1
ATOM 859 N N . SER A 1 108 ? -23.219 0.845 11.008 1 96.69 108 SER A N 1
ATOM 860 C CA . SER A 1 108 ? -23.719 2.125 11.492 1 96.69 108 SER A CA 1
ATOM 861 C C . SER A 1 108 ? -23.984 3.086 10.336 1 96.69 108 SER A C 1
ATOM 863 O O . SER A 1 108 ? -23.312 3.039 9.312 1 96.69 108 SER A O 1
ATOM 865 N N . PHE A 1 109 ? -25.016 3.836 10.453 1 96.62 109 PHE A N 1
ATOM 866 C CA . PHE A 1 109 ? -25.375 4.926 9.555 1 96.62 109 PHE A CA 1
ATOM 867 C C . PHE A 1 109 ? -25.844 6.145 10.344 1 96.62 109 PHE A C 1
ATOM 869 O O . PHE A 1 109 ? -26.844 6.082 11.055 1 96.62 109 PHE A O 1
ATOM 876 N N . GLN A 1 110 ? -25.109 7.203 10.148 1 95.44 110 GLN A N 1
ATOM 877 C CA . GLN A 1 110 ? -25.438 8.43 10.867 1 95.44 110 GLN A CA 1
ATOM 878 C C . GLN A 1 110 ? -25.375 9.641 9.945 1 95.44 110 GLN A C 1
ATOM 880 O O . GLN A 1 110 ? -24.625 9.656 8.969 1 95.44 110 GLN A O 1
ATOM 885 N N . ILE A 1 111 ? -26.25 10.539 10.242 1 94.06 111 ILE A N 1
ATOM 886 C CA . ILE A 1 111 ? -26.188 11.859 9.633 1 94.06 111 ILE A CA 1
ATOM 887 C C . ILE A 1 111 ? -25.688 12.875 10.656 1 94.06 111 ILE A C 1
ATOM 889 O O . ILE A 1 111 ? -26.281 13.039 11.719 1 94.06 111 ILE A O 1
ATOM 893 N N . GLU A 1 112 ? -24.562 13.445 10.297 1 90.19 112 GLU A N 1
ATOM 894 C CA . GLU A 1 112 ? -23.953 14.352 11.266 1 90.19 112 GLU A CA 1
ATOM 895 C C . GLU A 1 112 ? -23.578 15.68 10.625 1 90.19 112 GLU A C 1
ATOM 897 O O . GLU A 1 112 ? -23.453 15.773 9.398 1 90.19 112 GLU A O 1
ATOM 902 N N . LYS A 1 113 ? -23.453 16.656 11.492 1 87.56 113 LYS A N 1
ATOM 903 C CA . LYS A 1 113 ? -22.938 17.953 11.023 1 87.56 113 LYS A CA 1
ATOM 904 C C . LYS A 1 113 ? -21.438 17.891 10.758 1 87.56 113 LYS A C 1
ATOM 906 O O . LYS A 1 113 ? -20.703 17.219 11.484 1 87.56 113 LYS A O 1
ATOM 911 N N . ASN A 1 114 ? -21.125 18.609 9.664 1 80.69 114 ASN A N 1
ATOM 912 C CA . ASN A 1 114 ? -19.703 18.672 9.328 1 80.69 114 ASN A CA 1
ATOM 913 C C . ASN A 1 114 ? -18.906 19.344 10.43 1 80.69 114 ASN A C 1
ATOM 915 O O . ASN A 1 114 ? -19.156 20.516 10.766 1 80.69 114 ASN A O 1
ATOM 919 N N . LYS A 1 115 ? -18.031 18.656 11.086 1 66.5 115 LYS A N 1
ATOM 920 C CA . LYS A 1 115 ? -17.203 19.234 12.133 1 66.5 115 LYS A CA 1
ATOM 921 C C . LYS A 1 115 ? -15.82 19.625 11.609 1 66.5 115 LYS A C 1
ATOM 923 O O . LYS A 1 115 ? -14.922 19.953 12.383 1 66.5 115 LYS A O 1
ATOM 928 N N . GLY A 1 116 ? -15.633 19.703 10.375 1 60.25 116 GLY A N 1
ATOM 929 C CA . GLY A 1 116 ? -14.508 20.266 9.648 1 60.25 116 GLY A CA 1
ATOM 930 C C . GLY A 1 116 ? -13.344 19.312 9.508 1 60.25 116 GLY A C 1
ATO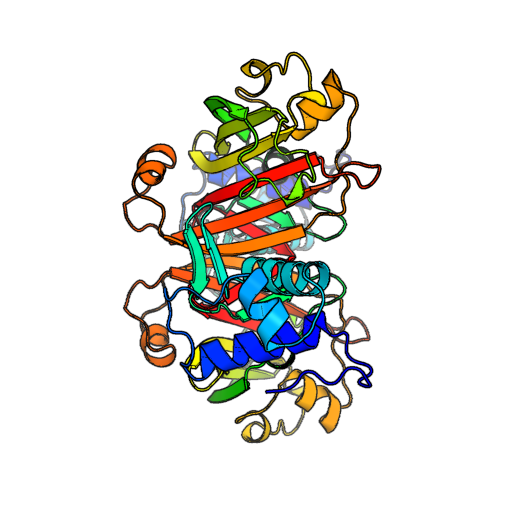M 931 O O . GLY A 1 116 ? -12.734 19.219 8.445 1 60.25 116 GLY A O 1
ATOM 932 N N . GLU A 1 117 ? -12.945 18.547 10.516 1 55.09 117 GLU A N 1
ATOM 933 C CA . GLU A 1 117 ? -11.633 17.906 10.477 1 55.09 117 GLU A CA 1
ATOM 934 C C . GLU A 1 117 ? -11.617 16.75 9.484 1 55.09 117 GLU A C 1
ATOM 936 O O . GLU A 1 117 ? -10.711 16.641 8.656 1 55.09 117 GLU A O 1
ATOM 941 N N . LYS A 1 118 ? -12.586 15.891 9.602 1 59.62 118 LYS A N 1
ATOM 942 C CA . LYS A 1 118 ? -12.617 14.641 8.852 1 59.62 118 LYS A CA 1
ATOM 943 C C . LYS A 1 118 ? -13.094 14.867 7.418 1 59.62 118 LYS A C 1
ATOM 945 O O . LYS A 1 118 ? -12.891 14.023 6.547 1 59.62 118 LYS A O 1
ATOM 950 N N . THR A 1 119 ? -13.438 16.141 7.203 1 63.66 119 THR A N 1
ATOM 951 C CA . THR A 1 119 ? -14.148 16.266 5.93 1 63.66 119 THR A CA 1
ATOM 952 C C . THR A 1 119 ? -13.594 17.438 5.113 1 63.66 119 THR A C 1
ATOM 954 O O . THR A 1 119 ? -14.273 17.938 4.219 1 63.66 119 THR A O 1
ATOM 957 N N . GLN A 1 120 ? -12.492 17.781 5.52 1 67.06 120 GLN A N 1
ATOM 958 C CA . GLN A 1 120 ? -11.898 18.891 4.762 1 67.06 120 GLN A CA 1
ATOM 959 C C . GLN A 1 120 ? -11.828 18.547 3.273 1 67.06 120 GLN A C 1
ATOM 961 O O . GLN A 1 120 ? -12.031 19.422 2.424 1 67.06 120 GLN A O 1
ATOM 966 N N . PHE A 1 121 ? -11.594 17.297 3.035 1 76.62 121 PHE A N 1
ATOM 967 C CA . PHE A 1 121 ? -11.492 16.828 1.66 1 76.62 121 PHE A CA 1
ATOM 968 C C . PHE A 1 121 ? -12.789 17.078 0.902 1 76.62 121 PHE A C 1
ATOM 970 O O . PHE A 1 121 ? -12.766 17.391 -0.292 1 76.62 121 PHE A O 1
ATOM 977 N N . LEU A 1 122 ? -13.883 17 1.543 1 82.25 122 LEU A N 1
ATOM 978 C CA . LEU A 1 122 ? -15.18 17.109 0.888 1 82.25 122 LEU A CA 1
ATOM 979 C C . LEU A 1 122 ? -15.5 18.547 0.531 1 82.25 122 LEU A C 1
ATOM 981 O O . LEU A 1 122 ? -16.406 18.812 -0.265 1 82.25 122 LEU A O 1
ATOM 985 N N . GLN A 1 123 ? -14.617 19.516 1.086 1 76.88 123 GLN A N 1
ATOM 986 C CA . GLN A 1 123 ? -14.75 20.938 0.769 1 76.88 123 GLN A CA 1
ATOM 987 C C . GLN A 1 123 ? -16.188 21.422 0.988 1 76.88 123 GLN A C 1
ATOM 989 O O . GLN A 1 123 ? -16.75 22.094 0.133 1 76.88 123 GLN A O 1
ATOM 994 N N . ILE A 1 124 ? -16.734 20.953 2.025 1 76.44 124 ILE A N 1
ATOM 995 C CA . ILE A 1 124 ? -18.094 21.344 2.328 1 76.44 124 ILE A CA 1
ATOM 996 C C . ILE A 1 124 ? -18.109 22.344 3.49 1 76.44 124 ILE A C 1
ATOM 998 O O . ILE A 1 124 ? -17.156 22.406 4.266 1 76.44 124 ILE A O 1
ATOM 1002 N N . GLY A 1 125 ? -19.125 23.141 3.459 1 74.19 125 GLY A N 1
ATOM 1003 C CA . GLY A 1 125 ? -19.234 24.172 4.469 1 74.19 125 GLY A CA 1
ATOM 1004 C C . GLY A 1 125 ? -19.453 23.625 5.867 1 74.19 125 GLY A C 1
ATOM 1005 O O . GLY A 1 125 ? -19.844 22.469 6.031 1 74.19 125 GLY A O 1
ATOM 1006 N N . GLU A 1 126 ? -19.109 24.312 6.848 1 74.12 126 GLU A N 1
ATOM 1007 C CA . GLU A 1 126 ? -19.234 23.922 8.25 1 74.12 126 GLU A CA 1
ATOM 1008 C C . GLU A 1 126 ? -20.672 23.609 8.617 1 74.12 126 GLU A C 1
ATOM 1010 O O . GLU A 1 126 ? -20.938 22.844 9.539 1 74.12 126 GLU A O 1
ATOM 1015 N N . GLU A 1 127 ? -21.594 24.031 7.902 1 79.69 127 GLU A N 1
ATOM 1016 C CA . GLU A 1 127 ? -23 23.828 8.25 1 79.69 127 GLU A CA 1
ATOM 1017 C C . GLU A 1 127 ? -23.594 22.672 7.438 1 79.69 127 GLU A C 1
ATOM 1019 O O . GLU A 1 127 ? -24.766 22.344 7.598 1 79.69 127 GLU A O 1
ATOM 1024 N N . SER A 1 128 ? -22.797 22.078 6.809 1 86.31 128 SER A N 1
ATOM 1025 C CA . SER A 1 128 ? -23.312 21.016 5.961 1 86.31 128 SER A CA 1
ATOM 1026 C C . SER A 1 128 ? -23.453 19.719 6.734 1 86.31 128 SER A C 1
ATOM 1028 O O . SER A 1 128 ? -22.859 19.547 7.793 1 86.31 128 SER A O 1
ATOM 1030 N N . PHE A 1 129 ? -24.375 18.906 6.18 1 91.94 129 PHE A N 1
ATOM 1031 C CA . PHE A 1 129 ? -24.562 17.594 6.766 1 91.94 129 PHE A CA 1
ATOM 1032 C C . PHE A 1 129 ? -23.766 16.547 5.988 1 91.94 129 PHE A C 1
ATOM 1034 O O . PHE A 1 129 ? -23.609 16.656 4.773 1 91.94 129 PHE A O 1
ATOM 1041 N N . ILE A 1 130 ? -23.312 15.539 6.793 1 93.06 130 ILE A N 1
ATOM 1042 C CA . ILE A 1 130 ? -22.516 14.469 6.203 1 93.06 130 ILE A CA 1
ATOM 1043 C C . ILE A 1 130 ? -23.125 13.117 6.59 1 93.06 130 ILE A C 1
ATOM 1045 O O . ILE A 1 130 ? -23.656 12.961 7.695 1 93.06 130 ILE A O 1
ATOM 1049 N N . TYR A 1 131 ? -23.109 12.242 5.621 1 95.19 131 TYR A N 1
ATOM 1050 C CA . TYR A 1 131 ? -23.359 10.836 5.949 1 95.19 131 TYR A CA 1
ATOM 1051 C C . TYR A 1 131 ? -22.094 10.18 6.48 1 95.19 131 TYR A C 1
ATOM 1053 O O . TYR A 1 131 ? -21.016 10.344 5.906 1 95.19 131 TYR A O 1
ATOM 1061 N N . HIS A 1 132 ? -22.188 9.539 7.594 1 94.94 132 HIS A N 1
ATOM 1062 C CA . HIS A 1 132 ? -21.156 8.664 8.125 1 94.94 132 HIS A CA 1
ATOM 1063 C C . HIS A 1 132 ? -21.609 7.211 8.148 1 94.94 132 HIS A C 1
ATOM 1065 O O . HIS A 1 132 ? -22.531 6.852 8.883 1 94.94 132 HIS A O 1
ATOM 1071 N N . ILE A 1 133 ? -20.953 6.438 7.32 1 96.81 133 ILE A N 1
ATOM 1072 C CA . ILE A 1 133 ? -21.359 5.047 7.152 1 96.81 133 ILE A CA 1
ATOM 1073 C C . ILE A 1 133 ? -20.219 4.125 7.562 1 96.81 133 ILE A C 1
ATOM 1075 O O . ILE A 1 133 ? -19.062 4.32 7.148 1 96.81 133 ILE A O 1
ATOM 1079 N N . GLN A 1 134 ? -20.469 3.16 8.383 1 97.06 134 GLN A N 1
ATOM 1080 C CA . GLN A 1 134 ? -19.516 2.096 8.711 1 97.06 134 GLN A CA 1
ATOM 1081 C C . GLN A 1 134 ? -20.062 0.734 8.281 1 97.06 134 GLN A C 1
ATOM 1083 O O . GLN A 1 134 ? -21.219 0.406 8.539 1 97.06 134 GLN A O 1
ATOM 1088 N N . ARG A 1 135 ? -19.219 -0.012 7.656 1 97.62 135 ARG A N 1
ATOM 1089 C CA . ARG A 1 135 ? -19.672 -1.328 7.207 1 97.62 135 ARG A CA 1
ATOM 1090 C C . ARG A 1 135 ? -18.5 -2.312 7.164 1 97.62 135 ARG A C 1
ATOM 1092 O O . ARG A 1 135 ? -17.344 -1.908 7.219 1 97.62 135 ARG A O 1
ATOM 1099 N N . ILE A 1 136 ? -18.875 -3.566 7.125 1 97.12 136 ILE A N 1
ATOM 1100 C CA . ILE A 1 136 ? -17.922 -4.664 6.969 1 97.12 136 ILE A CA 1
ATOM 1101 C C . ILE A 1 136 ? -18.031 -5.25 5.566 1 97.12 136 ILE A C 1
ATOM 1103 O O . ILE A 1 136 ? -19.141 -5.543 5.094 1 97.12 136 ILE A O 1
ATOM 1107 N N . LEU A 1 137 ? -16.922 -5.328 4.863 1 95.81 137 LEU A N 1
ATOM 1108 C CA . LEU A 1 137 ? -16.859 -6.008 3.576 1 95.81 137 LEU A CA 1
ATOM 1109 C C . LEU A 1 137 ? -16.25 -7.398 3.73 1 95.81 137 LEU A C 1
ATOM 1111 O O . LEU A 1 137 ? -15.219 -7.559 4.375 1 95.81 137 LEU A O 1
ATOM 1115 N N . SER A 1 138 ? -16.969 -8.328 3.119 1 91.81 138 SER A N 1
ATOM 1116 C CA . SER A 1 138 ? -16.547 -9.719 3.262 1 91.81 138 SER A CA 1
ATOM 1117 C C . SER A 1 138 ? -16.375 -10.383 1.9 1 91.81 138 SER A C 1
ATOM 1119 O O . SER A 1 138 ? -17 -9.977 0.919 1 91.81 138 SER A O 1
ATOM 1121 N N . ALA A 1 139 ? -15.461 -11.25 1.843 1 84.94 139 ALA A N 1
ATOM 1122 C CA . ALA A 1 139 ? -15.266 -12.148 0.707 1 84.94 139 ALA A CA 1
ATOM 1123 C C . ALA A 1 139 ? -15.547 -13.594 1.096 1 84.94 139 ALA A C 1
ATOM 1125 O O . ALA A 1 139 ? -14.93 -14.125 2.02 1 84.94 139 ALA A O 1
ATOM 1126 N N . ASP A 1 140 ? -16.5 -14.188 0.418 1 78.12 140 ASP A N 1
ATOM 1127 C CA . ASP A 1 140 ? -16.922 -15.547 0.733 1 78.12 140 ASP A CA 1
ATOM 1128 C C . ASP A 1 140 ? -17.25 -15.688 2.219 1 78.12 140 ASP A C 1
ATOM 1130 O O . ASP A 1 140 ? -16.75 -16.594 2.881 1 78.12 140 ASP A O 1
ATOM 1134 N N . ARG A 1 141 ? -17.922 -14.727 2.777 1 81 141 ARG A N 1
ATOM 1135 C CA . ARG A 1 141 ? -18.484 -14.703 4.121 1 81 141 ARG A CA 1
ATOM 1136 C C . ARG A 1 141 ? -17.406 -14.461 5.164 1 81 141 ARG A C 1
ATOM 1138 O O . ARG A 1 141 ? -17.672 -14.469 6.367 1 81 141 ARG A O 1
ATOM 1145 N N . LEU A 1 142 ? -16.172 -14.312 4.727 1 82.75 142 LEU A N 1
ATOM 1146 C CA . LEU A 1 142 ? -15.086 -13.961 5.637 1 82.75 142 LEU A CA 1
ATOM 1147 C C . LEU A 1 142 ? -14.875 -12.453 5.668 1 82.75 142 LEU A C 1
ATOM 1149 O O . LEU A 1 142 ? -14.57 -11.836 4.645 1 82.75 142 LEU A O 1
ATOM 1153 N N . PRO A 1 143 ? -15.031 -11.852 6.84 1 92.5 143 PRO A N 1
ATOM 1154 C CA . PRO A 1 143 ? -14.805 -10.406 6.918 1 92.5 143 PRO A CA 1
ATOM 1155 C C . PRO A 1 143 ? -13.367 -10.023 6.582 1 92.5 143 PRO A C 1
ATOM 1157 O O . PRO A 1 143 ? -12.422 -10.641 7.078 1 92.5 143 PRO A O 1
ATOM 1160 N N . VAL A 1 144 ? -13.203 -8.984 5.797 1 93.38 144 VAL A N 1
ATOM 1161 C CA . VAL A 1 144 ? -11.875 -8.609 5.32 1 93.38 144 VAL A CA 1
ATOM 1162 C C . VAL A 1 144 ? -11.609 -7.141 5.648 1 93.38 144 VAL A C 1
ATOM 1164 O O . VAL A 1 144 ? -10.5 -6.777 6.047 1 93.38 144 VAL A O 1
ATOM 1167 N N . ILE A 1 145 ? -12.625 -6.297 5.461 1 96.38 145 ILE A N 1
ATOM 1168 C CA . ILE A 1 145 ? -12.422 -4.852 5.555 1 96.38 145 ILE A CA 1
ATOM 1169 C C . ILE A 1 145 ? -13.484 -4.242 6.465 1 96.38 145 ILE A C 1
ATOM 1171 O O . ILE A 1 145 ? -14.672 -4.547 6.332 1 96.38 145 ILE A O 1
ATOM 1175 N N . PHE A 1 146 ? -13.125 -3.484 7.422 1 97.25 146 PHE A N 1
ATOM 1176 C CA . PHE A 1 146 ? -13.977 -2.49 8.062 1 97.25 146 PHE A CA 1
ATOM 1177 C C . PHE A 1 146 ? -13.859 -1.142 7.367 1 97.25 146 PHE A C 1
ATOM 1179 O O . PHE A 1 146 ? -12.781 -0.552 7.324 1 97.25 146 PHE A O 1
ATOM 1186 N N . GLU A 1 147 ? -14.891 -0.665 6.832 1 97.19 147 GLU A N 1
ATOM 1187 C CA . GLU A 1 147 ? -14.859 0.565 6.047 1 97.19 147 GLU A CA 1
ATOM 1188 C C . GLU A 1 147 ? -15.648 1.677 6.73 1 97.19 147 GLU A C 1
ATOM 1190 O O . GLU A 1 147 ? -16.766 1.456 7.195 1 97.19 147 GLU A O 1
ATOM 1195 N N . ASP A 1 148 ? -15.039 2.789 6.844 1 95.56 148 ASP A N 1
ATOM 1196 C CA . ASP A 1 148 ? -15.617 4.031 7.34 1 95.56 148 ASP A CA 1
ATOM 1197 C C . ASP A 1 148 ? -15.727 5.07 6.227 1 95.56 148 ASP A C 1
ATOM 1199 O O . ASP A 1 148 ? -14.711 5.492 5.664 1 95.56 148 ASP A O 1
ATOM 1203 N N . ILE A 1 149 ? -16.953 5.531 5.914 1 95.44 149 ILE A N 1
ATOM 1204 C CA . ILE A 1 149 ? -17.172 6.371 4.742 1 95.44 149 ILE A CA 1
ATOM 1205 C C . ILE A 1 149 ? -17.812 7.691 5.168 1 95.44 149 ILE A C 1
ATOM 1207 O O . ILE A 1 149 ? -18.734 7.711 5.992 1 95.44 149 ILE A O 1
ATOM 1211 N N . TYR A 1 150 ? -17.375 8.758 4.562 1 92.75 150 TYR A N 1
ATOM 1212 C CA . TYR A 1 150 ? -17.969 10.086 4.715 1 92.75 150 TYR A CA 1
ATOM 1213 C C . TYR A 1 150 ? -18.391 10.648 3.363 1 92.75 150 TYR A C 1
ATOM 1215 O O . TYR A 1 150 ? -17.594 10.672 2.416 1 92.75 150 TYR A O 1
ATOM 1223 N N . MET A 1 151 ? -19.609 11.117 3.326 1 93.81 151 MET A N 1
ATOM 1224 C CA . MET A 1 151 ? -20.172 11.703 2.109 1 93.81 151 MET A CA 1
ATOM 1225 C C . MET A 1 151 ? -21.016 12.93 2.434 1 93.81 151 MET A C 1
ATOM 1227 O O . MET A 1 151 ? -21.672 12.977 3.482 1 93.81 151 MET A O 1
ATOM 1231 N N . GLU A 1 152 ? -21.016 13.781 1.459 1 92.69 152 GLU A N 1
ATOM 1232 C CA . GLU A 1 152 ? -21.906 14.938 1.616 1 92.69 152 GLU A CA 1
ATOM 1233 C C . GLU A 1 152 ? -23.375 14.523 1.496 1 92.69 152 GLU A C 1
ATOM 1235 O O . GLU A 1 152 ? -23.781 13.945 0.488 1 92.69 152 GLU A O 1
ATOM 1240 N N . ALA A 1 153 ? -24.156 14.938 2.451 1 94.12 153 ALA A N 1
ATOM 1241 C CA . ALA A 1 153 ? -25.547 14.484 2.49 1 94.12 153 ALA A CA 1
ATOM 1242 C C . ALA A 1 153 ? -26.375 15.18 1.413 1 94.12 153 ALA A C 1
ATOM 1244 O O . ALA A 1 153 ? -27.234 14.555 0.794 1 94.12 153 ALA A O 1
ATOM 1245 N N . ASP A 1 154 ? -26.078 16.406 1.131 1 92.06 154 ASP A N 1
ATOM 1246 C CA . ASP A 1 154 ? -26.875 17.188 0.194 1 92.06 154 ASP A CA 1
ATOM 1247 C C . ASP A 1 154 ? -26.734 16.656 -1.231 1 92.06 154 ASP A C 1
ATOM 1249 O O . ASP A 1 154 ? -27.625 16.812 -2.053 1 92.06 154 ASP A O 1
ATOM 1253 N N . ARG A 1 155 ? -25.703 16.094 -1.479 1 92.06 155 ARG A N 1
ATOM 1254 C CA . ARG A 1 155 ? -25.438 15.57 -2.816 1 92.06 155 ARG A CA 1
ATOM 1255 C C . ARG A 1 155 ? -26.203 14.273 -3.062 1 92.06 155 ARG A C 1
ATOM 1257 O O . ARG A 1 155 ? -26.438 13.883 -4.211 1 92.06 155 ARG A O 1
ATOM 1264 N N . PHE A 1 156 ? -26.547 13.641 -1.978 1 94.69 156 PHE A N 1
ATOM 1265 C CA . PHE A 1 156 ? -27.203 12.344 -2.09 1 94.69 156 PHE A CA 1
ATOM 1266 C C . PHE A 1 156 ? -28.484 12.305 -1.256 1 94.69 156 PHE A C 1
ATOM 1268 O O . PHE A 1 156 ? -28.578 11.539 -0.298 1 94.69 156 PHE A O 1
ATOM 1275 N N . PRO A 1 157 ? -29.453 13.023 -1.642 1 94.69 157 PRO A N 1
ATOM 1276 C CA . PRO A 1 157 ? -30.688 13.062 -0.856 1 94.69 157 PRO A CA 1
ATOM 1277 C C . PRO A 1 157 ? -31.359 11.695 -0.76 1 94.69 157 PRO A C 1
ATOM 1279 O O . PRO A 1 157 ? -31.359 10.93 -1.725 1 94.69 157 PRO A O 1
ATOM 1282 N N . ASP A 1 158 ? -31.938 11.391 0.429 1 93.94 158 ASP A N 1
ATOM 1283 C CA . ASP A 1 158 ? -32.656 10.141 0.696 1 93.94 158 ASP A CA 1
ATOM 1284 C C . ASP A 1 158 ? -31.766 8.938 0.385 1 93.94 158 ASP A C 1
ATOM 1286 O O . ASP A 1 158 ? -32.188 8.023 -0.339 1 93.94 158 ASP A O 1
ATOM 1290 N N . PHE A 1 159 ? -30.609 9.016 0.903 1 95.44 159 PHE A N 1
ATOM 1291 C CA . PHE A 1 159 ? -29.641 7.957 0.643 1 95.44 159 PHE A CA 1
ATOM 1292 C C . PHE A 1 159 ? -30.188 6.605 1.079 1 95.44 159 PHE A C 1
ATOM 1294 O O . PHE A 1 159 ? -30.531 6.414 2.246 1 95.44 159 PHE A O 1
ATOM 1301 N N . PRO A 1 160 ? -30.266 5.664 0.195 1 94.56 160 PRO A N 1
ATOM 1302 C CA . PRO A 1 160 ? -30.859 4.367 0.519 1 94.56 160 PRO A CA 1
ATOM 1303 C C . PRO A 1 160 ? -29.875 3.42 1.197 1 94.56 160 PRO A C 1
ATOM 1305 O O . PRO A 1 160 ? -29.406 2.465 0.575 1 94.56 160 PRO A O 1
ATOM 1308 N N . ILE A 1 161 ? -29.719 3.555 2.451 1 94.44 161 ILE A N 1
ATOM 1309 C CA . ILE A 1 161 ? -28.719 2.816 3.209 1 94.44 161 ILE A CA 1
ATOM 1310 C C . ILE A 1 161 ? -28.984 1.318 3.102 1 94.44 161 ILE A C 1
ATOM 1312 O O . ILE A 1 161 ? -28.047 0.514 3.068 1 94.44 161 ILE A O 1
ATOM 1316 N N . ASN A 1 162 ? -30.219 0.922 2.973 1 94.38 162 ASN A N 1
ATOM 1317 C CA . ASN A 1 162 ? -30.594 -0.487 2.902 1 94.38 162 ASN A CA 1
ATOM 1318 C C . ASN A 1 162 ? -30.031 -1.154 1.65 1 94.38 162 ASN A C 1
ATOM 1320 O O . ASN A 1 162 ? -29.766 -2.359 1.646 1 94.38 162 ASN A O 1
ATOM 1324 N N . HIS A 1 163 ? -29.812 -0.379 0.667 1 94.38 163 HIS A N 1
ATOM 1325 C CA . HIS A 1 163 ? -29.281 -0.922 -0.579 1 94.38 163 HIS A CA 1
ATOM 1326 C C . HIS A 1 163 ? -27.797 -1.216 -0.463 1 94.38 163 HIS A C 1
ATOM 1328 O O . HIS A 1 163 ? -27.234 -1.913 -1.308 1 94.38 163 HIS A O 1
ATOM 1334 N N . LEU A 1 164 ? -27.172 -0.743 0.561 1 94.25 164 LEU A N 1
ATOM 1335 C CA . LEU A 1 164 ? -25.75 -0.999 0.763 1 94.25 164 LEU A CA 1
ATOM 1336 C C . LEU A 1 164 ? -25.531 -2.34 1.453 1 94.25 164 LEU A C 1
ATOM 1338 O O . LEU A 1 164 ? -24.406 -2.867 1.458 1 94.25 164 LEU A O 1
ATOM 1342 N N . GLU A 1 165 ? -26.594 -2.846 2.092 1 94.88 165 GLU A N 1
ATOM 1343 C CA . GLU A 1 165 ? -26.516 -4.215 2.596 1 94.88 165 GLU A CA 1
ATOM 1344 C C . GLU A 1 165 ? -26.328 -5.211 1.456 1 94.88 165 GLU A C 1
ATOM 1346 O O . GLU A 1 165 ? -27.188 -5.301 0.564 1 94.88 165 GLU A O 1
ATOM 1351 N N . ASN A 1 166 ? -25.219 -5.891 1.479 1 93 166 ASN A N 1
ATOM 1352 C CA . ASN A 1 166 ? -24.828 -6.805 0.411 1 93 166 ASN A CA 1
ATOM 1353 C C . ASN A 1 166 ? -24.719 -6.086 -0.933 1 93 166 ASN A C 1
ATOM 1355 O O . ASN A 1 166 ? -24.969 -6.688 -1.981 1 93 166 ASN A O 1
ATOM 1359 N N . GLY A 1 167 ? -24.422 -4.836 -0.854 1 92.38 167 GLY A N 1
ATOM 1360 C CA . GLY A 1 167 ? -24.328 -4.043 -2.068 1 92.38 167 GLY A CA 1
ATOM 1361 C C . GLY A 1 167 ? -23.016 -3.318 -2.209 1 92.38 167 GLY A C 1
ATOM 1362 O O . GLY A 1 167 ? -22.172 -3.355 -1.302 1 92.38 167 GLY A O 1
ATOM 1363 N N . SER A 1 168 ? -22.922 -2.678 -3.365 1 92.88 168 SER A N 1
ATOM 1364 C CA . SER A 1 168 ? -21.734 -1.891 -3.719 1 92.88 168 SER A CA 1
ATOM 1365 C C . SER A 1 168 ? -22.047 -0.396 -3.662 1 92.88 168 SER A C 1
ATOM 1367 O O . SER A 1 168 ? -23.031 0.068 -4.238 1 92.88 168 SER A O 1
ATOM 1369 N N . LEU A 1 169 ? -21.141 0.315 -2.969 1 94.25 169 LEU A N 1
ATOM 1370 C CA . LEU A 1 169 ? -21.328 1.76 -2.891 1 94.25 169 LEU A CA 1
ATOM 1371 C C . LEU A 1 169 ? -21.219 2.398 -4.27 1 94.25 169 LEU A C 1
ATOM 1373 O O . LEU A 1 169 ? -22.047 3.234 -4.641 1 94.25 169 LEU A O 1
ATOM 1377 N N . THR A 1 170 ? -20.219 1.992 -5.008 1 91 170 THR A N 1
ATOM 1378 C CA . THR A 1 170 ? -20 2.574 -6.328 1 91 170 THR A CA 1
ATOM 1379 C C . THR A 1 170 ? -21.188 2.281 -7.242 1 91 170 THR A C 1
ATOM 1381 O O . THR A 1 170 ? -21.656 3.164 -7.965 1 91 170 THR A O 1
ATOM 1384 N N . ARG A 1 171 ? -21.641 1.142 -7.207 1 91.31 171 ARG A N 1
ATOM 1385 C CA . ARG A 1 171 ? -22.797 0.774 -8.008 1 91.31 171 ARG A CA 1
ATOM 1386 C C . ARG A 1 171 ? -24.031 1.556 -7.566 1 91.31 171 ARG A C 1
ATOM 1388 O O . ARG A 1 171 ? -24.812 2.023 -8.406 1 91.31 171 ARG A O 1
ATOM 1395 N N . LEU A 1 172 ? -24.219 1.655 -6.316 1 94.81 172 LEU A N 1
ATOM 1396 C CA . LEU A 1 172 ? -25.359 2.393 -5.777 1 94.81 172 LEU A CA 1
ATOM 1397 C C . LEU A 1 172 ? -25.328 3.848 -6.238 1 94.81 172 LEU A C 1
ATOM 1399 O O . LEU A 1 172 ? -26.344 4.379 -6.695 1 94.81 172 LEU A O 1
ATOM 1403 N N . LEU A 1 173 ? -24.172 4.48 -6.145 1 94.5 173 LEU A N 1
ATOM 1404 C CA . LEU A 1 173 ? -24.047 5.875 -6.555 1 94.5 173 LEU A CA 1
ATOM 1405 C C . LEU A 1 173 ? -24.312 6.031 -8.047 1 94.5 173 LEU A C 1
ATOM 1407 O O . LEU A 1 173 ? -24.953 6.996 -8.469 1 94.5 173 LEU A O 1
ATOM 1411 N N . GLU A 1 174 ? -23.906 5.082 -8.781 1 92.69 174 GLU A N 1
ATOM 1412 C CA . GLU A 1 174 ? -24.109 5.105 -10.227 1 92.69 174 GLU A CA 1
ATOM 1413 C C . GLU A 1 174 ? -25.578 4.898 -10.586 1 92.69 174 GLU A C 1
ATOM 1415 O O . GLU A 1 174 ? -26.141 5.652 -11.375 1 92.69 174 GLU A O 1
ATOM 1420 N N . GLU A 1 175 ? -26.172 3.938 -10.023 1 93.31 175 GLU A N 1
ATOM 1421 C CA . GLU A 1 175 ? -27.531 3.539 -10.391 1 93.31 175 GLU A CA 1
ATOM 1422 C C . GLU A 1 175 ? -28.562 4.531 -9.859 1 93.31 175 GLU A C 1
ATOM 1424 O O . GLU A 1 175 ? -29.5 4.891 -10.562 1 93.31 175 GLU A O 1
ATOM 1429 N N . ARG A 1 176 ? -28.391 5.016 -8.734 1 94.38 176 ARG A N 1
ATOM 1430 C CA . ARG A 1 176 ? -29.406 5.84 -8.086 1 94.38 176 ARG A CA 1
ATOM 1431 C C . ARG A 1 176 ? -29.188 7.32 -8.367 1 94.38 176 ARG A C 1
ATOM 1433 O O . ARG A 1 176 ? -30.141 8.094 -8.5 1 94.38 176 ARG A O 1
ATOM 1440 N N . TYR A 1 177 ? -27.922 7.715 -8.484 1 94.88 177 TYR A N 1
ATOM 1441 C CA . TYR A 1 177 ? -27.641 9.141 -8.57 1 94.88 177 TYR A CA 1
ATOM 1442 C C . TYR A 1 177 ? -26.938 9.484 -9.875 1 94.88 177 TYR A C 1
ATOM 1444 O O . TYR A 1 177 ? -26.672 10.656 -10.156 1 94.88 177 TYR A O 1
ATOM 1452 N N . GLN A 1 178 ? -26.547 8.461 -10.617 1 93.56 178 GLN A N 1
ATOM 1453 C CA . GLN A 1 178 ? -25.891 8.617 -11.906 1 93.56 178 GLN A CA 1
ATOM 1454 C C . GLN A 1 178 ? -24.547 9.305 -11.758 1 93.56 178 GLN A C 1
ATOM 1456 O O . GLN A 1 178 ? -24.172 10.141 -12.586 1 93.56 178 GLN A O 1
ATOM 1461 N N . ILE A 1 179 ? -23.922 9.039 -10.711 1 91.12 179 ILE A N 1
ATOM 1462 C CA . ILE A 1 179 ? -22.594 9.57 -10.453 1 91.12 179 ILE A CA 1
ATOM 1463 C C . ILE A 1 179 ? -21.562 8.438 -10.5 1 91.12 179 ILE A C 1
ATOM 1465 O O . ILE A 1 179 ? -21.703 7.434 -9.797 1 91.12 179 ILE A O 1
ATOM 1469 N N . CYS A 1 180 ? -20.578 8.633 -11.344 1 85.75 180 CYS A N 1
ATOM 1470 C CA . CYS A 1 180 ? -19.5 7.664 -11.469 1 85.75 180 CYS A CA 1
ATOM 1471 C C . CYS A 1 180 ? -18.203 8.211 -10.875 1 85.75 180 CYS A C 1
ATOM 1473 O O . CYS A 1 180 ? -17.906 9.398 -11.039 1 85.75 180 CYS A O 1
ATOM 1475 N N . ARG A 1 181 ? -17.562 7.305 -10.211 1 80.25 181 ARG A N 1
ATOM 1476 C CA . ARG A 1 181 ? -16.266 7.723 -9.688 1 80.25 181 ARG A CA 1
ATOM 1477 C C . ARG A 1 181 ? -15.227 7.832 -10.805 1 80.25 181 ARG A C 1
ATOM 1479 O O . ARG A 1 181 ? -15.312 7.121 -11.805 1 80.25 181 ARG A O 1
ATOM 1486 N N . GLN A 1 182 ? -14.367 8.797 -10.625 1 78 182 GLN A N 1
ATOM 1487 C CA . GLN A 1 182 ? -13.195 8.859 -11.5 1 78 182 GLN A CA 1
ATOM 1488 C C . GLN A 1 182 ? -12.203 7.75 -11.18 1 78 182 GLN A C 1
ATOM 1490 O O . GLN A 1 182 ? -12.117 7.301 -10.031 1 78 182 GLN A O 1
ATOM 1495 N N . ASN A 1 183 ? -11.586 7.324 -12.273 1 67.25 183 ASN A N 1
ATOM 1496 C CA . ASN A 1 183 ? -10.57 6.301 -12.047 1 67.25 183 ASN A CA 1
ATOM 1497 C C . ASN A 1 183 ? -9.359 6.871 -11.305 1 67.25 183 ASN A C 1
ATOM 1499 O O . ASN A 1 183 ? -8.617 6.133 -10.656 1 67.25 183 ASN A O 1
ATOM 1503 N N . LYS A 1 184 ? -9.375 8.273 -11.438 1 67.19 184 LYS A N 1
ATOM 1504 C CA . LYS A 1 184 ? -8.242 8.922 -10.773 1 67.19 184 LYS A CA 1
ATOM 1505 C C . LYS A 1 184 ? -8.547 9.164 -9.297 1 67.19 184 LYS A C 1
ATOM 1507 O O . LYS A 1 184 ? -9.602 9.695 -8.953 1 67.19 184 LYS A O 1
ATOM 1512 N N . GLY A 1 185 ? -7.996 8.438 -8.406 1 72.88 185 GLY A N 1
ATOM 1513 C CA . GLY A 1 185 ? -8.078 8.633 -6.969 1 72.88 185 GLY A CA 1
ATOM 1514 C C . GLY A 1 185 ? -6.723 8.617 -6.289 1 72.88 185 GLY A C 1
ATOM 1515 O O . GLY A 1 185 ? -5.695 8.43 -6.945 1 72.88 185 GLY A O 1
ATOM 1516 N N . ARG A 1 186 ? -6.793 9.148 -5.066 1 78.94 186 ARG A N 1
ATOM 1517 C CA . ARG A 1 186 ? -5.602 9.094 -4.223 1 78.94 186 ARG A CA 1
ATOM 1518 C C . ARG A 1 186 ? -5.824 8.18 -3.023 1 78.94 186 ARG A C 1
ATOM 1520 O O . ARG A 1 186 ? -6.867 8.242 -2.373 1 78.94 186 ARG A O 1
ATOM 1527 N N . SER A 1 187 ? -4.852 7.32 -2.859 1 86.62 187 SER A N 1
ATOM 1528 C CA . SER A 1 187 ? -4.926 6.41 -1.72 1 86.62 187 SER A CA 1
ATOM 1529 C C . SER A 1 187 ? -3.658 6.484 -0.874 1 86.62 187 SER A C 1
ATOM 1531 O O . SER A 1 187 ? -2.555 6.605 -1.409 1 86.62 187 SER A O 1
ATOM 1533 N N . ILE A 1 188 ? -3.869 6.438 0.333 1 83.38 188 ILE A N 1
ATOM 1534 C CA . ILE A 1 188 ? -2.762 6.348 1.278 1 83.38 188 ILE A CA 1
ATOM 1535 C C . ILE A 1 188 ? -2.783 4.988 1.975 1 83.38 188 ILE A C 1
ATOM 1537 O O . ILE A 1 188 ? -3.82 4.566 2.49 1 83.38 188 ILE A O 1
ATOM 1541 N N . ILE A 1 189 ? -1.641 4.336 1.971 1 89.25 189 ILE A N 1
ATOM 1542 C CA . ILE A 1 189 ? -1.53 3.008 2.564 1 89.25 189 ILE A CA 1
ATOM 1543 C C . ILE A 1 189 ? -0.576 3.053 3.756 1 89.25 189 ILE A C 1
ATOM 1545 O O . ILE A 1 189 ? 0.543 3.559 3.645 1 89.25 189 ILE A O 1
ATOM 1549 N N . GLU A 1 190 ? -1.011 2.559 4.844 1 87.38 190 GLU A N 1
ATOM 1550 C CA . GLU A 1 190 ? -0.216 2.402 6.059 1 87.38 190 GLU A CA 1
ATOM 1551 C C . GLU A 1 190 ? -0.449 1.037 6.699 1 87.38 190 GLU A C 1
ATOM 1553 O O . GLU A 1 190 ? -1.3 0.269 6.246 1 87.38 190 GLU A O 1
ATOM 1558 N N . VAL A 1 191 ? 0.444 0.806 7.652 1 90.38 191 VAL A N 1
ATOM 1559 C CA . VAL A 1 191 ? 0.307 -0.426 8.422 1 90.38 191 VAL A CA 1
ATOM 1560 C C . VAL A 1 191 ? 0.084 -0.093 9.898 1 90.38 191 VAL A C 1
ATOM 1562 O O . VAL A 1 191 ? 0.645 0.877 10.414 1 90.38 191 VAL A O 1
ATOM 1565 N N . GLY A 1 192 ? -0.754 -0.889 10.539 1 87.94 192 GLY A N 1
ATOM 1566 C CA . GLY A 1 192 ? -1.013 -0.741 11.969 1 87.94 192 GLY A CA 1
ATOM 1567 C C . GLY A 1 192 ? -1.524 -2.014 12.617 1 87.94 192 GLY A C 1
ATOM 1568 O O . GLY A 1 192 ? -1.389 -3.102 12.055 1 87.94 192 GLY A O 1
ATOM 1569 N N . ILE A 1 193 ? -1.977 -1.778 13.852 1 88.5 193 ILE A N 1
ATOM 1570 C CA . ILE A 1 193 ? -2.648 -2.84 14.594 1 88.5 193 ILE A CA 1
ATOM 1571 C C . ILE A 1 193 ? -4.156 -2.598 14.586 1 88.5 193 ILE A C 1
ATOM 1573 O O . ILE A 1 193 ? -4.605 -1.454 14.688 1 88.5 193 ILE A O 1
ATOM 1577 N N . VAL A 1 194 ? -4.875 -3.668 14.5 1 91.69 194 VAL A N 1
ATOM 1578 C CA . VAL A 1 194 ? -6.328 -3.551 14.469 1 91.69 194 VAL A CA 1
ATOM 1579 C C . VAL A 1 194 ? -6.828 -2.891 15.75 1 91.69 194 VAL A C 1
ATOM 1581 O O . VAL A 1 194 ? -6.426 -3.273 16.844 1 91.69 194 VAL A O 1
ATOM 1584 N N . PRO A 1 195 ? -7.656 -1.845 15.602 1 88.19 195 PRO A N 1
ATOM 1585 C CA . PRO A 1 195 ? -8.289 -1.318 16.812 1 88.19 195 PRO A CA 1
ATOM 1586 C C . PRO A 1 195 ? -9.148 -2.355 17.531 1 88.19 195 PRO A C 1
ATOM 1588 O O . PRO A 1 195 ? -9.812 -3.168 16.875 1 88.19 195 PRO A O 1
ATOM 1591 N N . GLU A 1 196 ? -9.156 -2.254 18.781 1 87.62 196 GLU A N 1
ATOM 1592 C CA . GLU A 1 196 ? -9.836 -3.256 19.594 1 87.62 196 GLU A CA 1
ATOM 1593 C C . GLU A 1 196 ? -11.305 -3.395 19.203 1 87.62 196 GLU A C 1
ATOM 1595 O O . GLU A 1 196 ? -11.797 -4.508 19.016 1 87.62 196 GLU A O 1
ATOM 1600 N N . TYR A 1 197 ? -11.938 -2.273 19.047 1 89.75 197 TYR A N 1
ATOM 1601 C CA . TYR A 1 197 ? -13.367 -2.287 18.766 1 89.75 197 TYR A CA 1
ATOM 1602 C C . TYR A 1 197 ? -13.656 -2.865 17.391 1 89.75 197 TYR A C 1
ATOM 1604 O O . TYR A 1 197 ? -14.758 -3.34 17.125 1 89.75 197 TYR A O 1
ATOM 1612 N N . ILE A 1 198 ? -12.695 -2.93 16.484 1 94.25 198 ILE A N 1
ATOM 1613 C CA . ILE A 1 198 ? -12.859 -3.398 15.117 1 94.25 198 ILE A CA 1
ATOM 1614 C C . ILE A 1 198 ? -12.508 -4.879 15.031 1 94.25 198 ILE A C 1
ATOM 1616 O O . ILE A 1 198 ? -13.008 -5.598 14.164 1 94.25 198 ILE A O 1
ATOM 1620 N N . ALA A 1 199 ? -11.656 -5.367 15.93 1 92.5 199 ALA A N 1
ATOM 1621 C CA . ALA A 1 199 ? -11.141 -6.73 15.891 1 92.5 199 ALA A CA 1
ATOM 1622 C C . ALA A 1 199 ? -12.273 -7.754 15.891 1 92.5 199 ALA A C 1
ATOM 1624 O O . ALA A 1 199 ? -12.219 -8.742 15.156 1 92.5 199 ALA A O 1
ATOM 1625 N N . HIS A 1 200 ? -13.266 -7.426 16.641 1 92.38 200 HIS A N 1
ATOM 1626 C CA . HIS A 1 200 ? -14.398 -8.336 16.734 1 92.38 200 HIS A CA 1
ATOM 1627 C C . HIS A 1 200 ? -15.148 -8.438 15.414 1 92.38 200 HIS A C 1
ATOM 1629 O O . HIS A 1 200 ? -15.5 -9.531 14.977 1 92.38 200 HIS A O 1
ATOM 1635 N N . TYR A 1 201 ? -15.344 -7.34 14.766 1 93.12 201 TYR A N 1
ATOM 1636 C CA . TYR A 1 201 ? -16.078 -7.316 13.5 1 93.12 201 TYR A CA 1
ATOM 1637 C C . TYR A 1 201 ? -15.32 -8.086 12.422 1 93.12 201 TYR A C 1
ATOM 1639 O O . TYR A 1 201 ? -15.93 -8.758 11.586 1 93.12 201 TYR A O 1
ATOM 1647 N N . LEU A 1 202 ? -14 -8.023 12.461 1 94.06 202 LEU A N 1
ATOM 1648 C CA . LEU A 1 202 ? -13.172 -8.625 11.422 1 94.06 202 LEU A CA 1
ATOM 1649 C C . LEU A 1 202 ? -12.805 -10.062 11.789 1 94.06 202 LEU A C 1
ATOM 1651 O O . LEU A 1 202 ? -12.164 -10.766 11.008 1 94.06 202 LEU A O 1
ATOM 1655 N N . GLN A 1 203 ? -13.219 -10.484 13.008 1 89.31 203 GLN A N 1
ATOM 1656 C CA . GLN A 1 203 ? -12.977 -11.844 13.477 1 89.31 203 GLN A CA 1
ATOM 1657 C C . GLN A 1 203 ? -11.484 -12.164 13.5 1 89.31 203 GLN A C 1
ATOM 1659 O O . GLN A 1 203 ? -11.055 -13.18 12.961 1 89.31 203 GLN A O 1
ATOM 1664 N N . VAL A 1 204 ? -10.719 -11.32 14.086 1 87.75 204 VAL A N 1
ATOM 1665 C CA . VAL A 1 204 ? -9.281 -11.508 14.25 1 87.75 204 VAL A CA 1
ATOM 1666 C C . VAL A 1 204 ? -8.891 -11.242 15.703 1 87.75 204 VAL A C 1
ATOM 1668 O O . VAL A 1 204 ? -9.695 -10.711 16.484 1 87.75 204 VAL A O 1
ATOM 1671 N N . ASP A 1 205 ? -7.688 -11.719 16.047 1 86.75 205 ASP A N 1
ATOM 1672 C CA . ASP A 1 205 ? -7.176 -11.469 17.391 1 86.75 205 ASP A CA 1
ATOM 1673 C C . ASP A 1 205 ? -6.852 -9.984 17.594 1 86.75 205 ASP A C 1
ATOM 1675 O O . ASP A 1 205 ? -6.641 -9.258 16.625 1 86.75 205 ASP A O 1
ATOM 1679 N N . GLU A 1 206 ? -6.77 -9.875 18.938 1 85.88 206 GLU A N 1
ATOM 1680 C CA . GLU A 1 206 ? -6.305 -8.531 19.25 1 85.88 206 GLU A CA 1
ATOM 1681 C C . GLU A 1 206 ? -4.863 -8.32 18.797 1 85.88 206 GLU A C 1
ATOM 1683 O O . GLU A 1 206 ? -4.109 -9.281 18.656 1 85.88 206 GLU A O 1
ATOM 1688 N N . ASN A 1 207 ? -4.48 -7.312 18.234 1 83.44 207 ASN A N 1
ATOM 1689 C CA . ASN A 1 207 ? -3.133 -6.926 17.828 1 83.44 207 ASN A CA 1
ATOM 1690 C C . ASN A 1 207 ? -2.809 -7.414 16.422 1 83.44 207 ASN A C 1
ATOM 1692 O O . ASN A 1 207 ? -1.651 -7.387 15.992 1 83.44 207 ASN A O 1
ATOM 1696 N N . GLU A 1 208 ? -3.783 -8.023 15.742 1 89.25 208 GLU A N 1
ATOM 1697 C CA . GLU A 1 208 ? -3.586 -8.438 14.352 1 89.25 208 GLU A CA 1
ATOM 1698 C C . GLU A 1 208 ? -3.059 -7.289 13.5 1 89.25 208 GLU A C 1
ATOM 1700 O O . GLU A 1 208 ? -3.562 -6.168 13.586 1 89.25 208 GLU A O 1
ATOM 1705 N N . PRO A 1 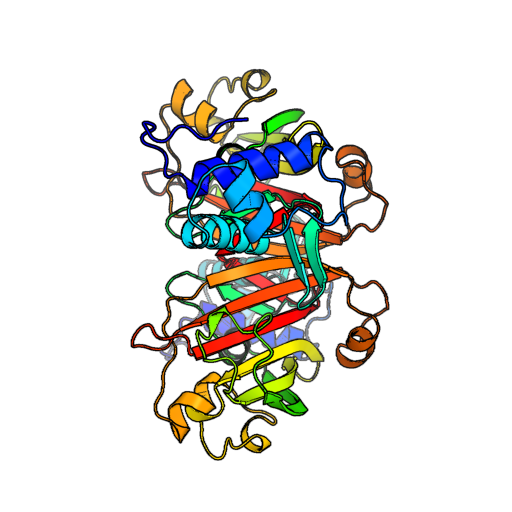209 ? -1.921 -7.512 12.781 1 91 209 PRO A N 1
ATOM 1706 C CA . PRO A 1 209 ? -1.498 -6.48 11.828 1 91 209 PRO A CA 1
ATOM 1707 C C . PRO A 1 209 ? -2.541 -6.215 10.742 1 91 209 PRO A C 1
ATOM 1709 O O . PRO A 1 209 ? -3.168 -7.152 10.242 1 91 209 PRO A O 1
ATOM 1712 N N . VAL A 1 210 ? -2.725 -4.961 10.438 1 94.19 210 VAL A N 1
ATOM 1713 C CA . VAL A 1 210 ? -3.725 -4.602 9.438 1 94.19 210 VAL A CA 1
ATOM 1714 C C . VAL A 1 210 ? -3.145 -3.564 8.477 1 94.19 210 VAL A C 1
ATOM 1716 O O . VAL A 1 210 ? -2.178 -2.877 8.812 1 94.19 210 VAL A O 1
ATOM 1719 N N . MET A 1 211 ? -3.703 -3.533 7.332 1 93.69 211 MET A N 1
ATOM 1720 C CA . MET A 1 211 ? -3.473 -2.453 6.375 1 93.69 211 MET A CA 1
ATOM 1721 C C . MET A 1 211 ? -4.473 -1.321 6.582 1 93.69 211 MET A C 1
ATOM 1723 O O . MET A 1 211 ? -5.676 -1.562 6.699 1 93.69 211 MET A O 1
ATOM 1727 N N . LEU A 1 212 ? -3.998 -0.207 6.719 1 92.19 212 LEU A N 1
ATOM 1728 C CA . LEU A 1 212 ? -4.832 0.988 6.797 1 92.19 212 LEU A CA 1
ATOM 1729 C C . LEU A 1 212 ? -4.82 1.745 5.473 1 92.19 212 LEU A C 1
ATOM 1731 O O . LEU A 1 212 ? -3.768 2.207 5.027 1 92.19 212 LEU A O 1
ATOM 1735 N N . LEU A 1 213 ? -5.969 1.833 4.828 1 92.25 213 LEU A N 1
ATOM 1736 C CA . LEU A 1 213 ? -6.094 2.447 3.51 1 92.25 213 LEU A CA 1
ATOM 1737 C C . LEU A 1 213 ? -7.07 3.617 3.545 1 92.25 213 LEU A C 1
ATOM 1739 O O . LEU A 1 213 ? -8.227 3.455 3.941 1 92.25 213 LEU A O 1
ATOM 1743 N N . LYS A 1 214 ? -6.609 4.758 3.24 1 87.75 214 LYS A N 1
ATOM 1744 C CA . LYS A 1 214 ? -7.449 5.941 3.084 1 87.75 214 LYS A CA 1
ATOM 1745 C C . LYS A 1 214 ? -7.617 6.309 1.613 1 87.75 214 LYS A C 1
ATOM 1747 O O . LYS A 1 214 ? -6.633 6.449 0.888 1 87.75 214 LYS A O 1
ATOM 1752 N N . ASN A 1 215 ? -8.859 6.398 1.187 1 88.44 215 ASN A N 1
ATOM 1753 C CA . ASN A 1 215 ? -9.172 6.703 -0.206 1 88.44 215 ASN A CA 1
ATOM 1754 C C . ASN A 1 215 ? -9.852 8.062 -0.344 1 88.44 215 ASN A C 1
ATOM 1756 O O . ASN A 1 215 ? -10.828 8.352 0.354 1 88.44 215 ASN A O 1
ATOM 1760 N N . TYR A 1 216 ? -9.289 8.844 -1.146 1 85.75 216 TYR A N 1
ATOM 1761 C CA . TYR A 1 216 ? -9.883 10.117 -1.549 1 85.75 216 TYR A CA 1
ATOM 1762 C C . TYR A 1 216 ? -10.477 10.023 -2.951 1 85.75 216 TYR A C 1
ATOM 1764 O O . TYR A 1 216 ? -9.742 10.047 -3.943 1 85.75 216 TYR A O 1
ATOM 1772 N N . MET A 1 217 ? -11.805 9.969 -2.994 1 89.12 217 MET A N 1
ATOM 1773 C CA . MET A 1 217 ? -12.445 9.641 -4.266 1 89.12 217 MET A CA 1
ATOM 1774 C C . MET A 1 217 ? -13.117 10.875 -4.867 1 89.12 217 MET A C 1
ATOM 1776 O O . MET A 1 217 ? -13.734 11.656 -4.148 1 89.12 217 MET A O 1
ATOM 1780 N N . TYR A 1 218 ? 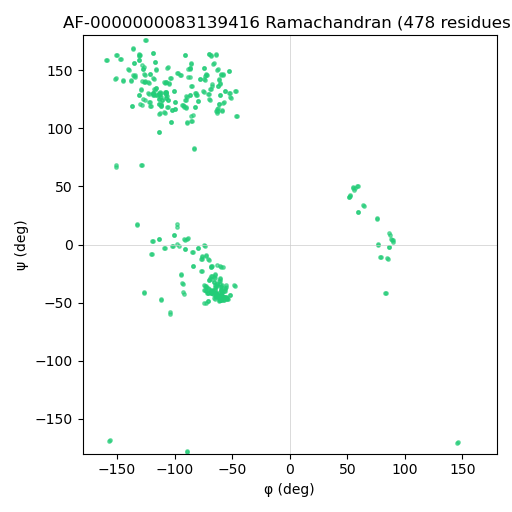-12.945 10.938 -6.164 1 88.19 218 TYR A N 1
ATOM 1781 C CA . TYR A 1 218 ? -13.555 12.023 -6.93 1 88.19 218 TYR A CA 1
ATOM 1782 C C . TYR A 1 218 ? -14.57 11.477 -7.926 1 88.19 218 TYR A C 1
ATOM 1784 O O . TYR A 1 218 ? -14.523 10.305 -8.297 1 88.19 218 TYR A O 1
ATOM 1792 N N . ASP A 1 219 ? -15.477 12.383 -8.281 1 90.88 219 ASP A N 1
ATOM 1793 C CA . ASP A 1 219 ? -16.391 11.977 -9.344 1 90.88 219 ASP A CA 1
ATOM 1794 C C . ASP A 1 219 ? -15.828 12.328 -10.719 1 90.88 219 ASP A C 1
ATOM 1796 O O . ASP A 1 219 ? -14.688 12.781 -10.828 1 90.88 219 ASP A O 1
ATOM 1800 N N . GLY A 1 220 ? -16.609 12.039 -11.734 1 86.25 220 GLY A N 1
ATOM 1801 C CA . GLY A 1 220 ? -16.156 12.242 -13.109 1 86.25 220 GLY A CA 1
ATOM 1802 C C . GLY A 1 220 ? -15.867 13.695 -13.43 1 86.25 220 GLY A C 1
ATOM 1803 O O . GLY A 1 220 ? -15.133 13.992 -14.375 1 86.25 220 GLY A O 1
ATOM 1804 N N . ASP A 1 221 ? -16.344 14.594 -12.656 1 86.44 221 ASP A N 1
ATOM 1805 C CA . ASP A 1 221 ? -16.156 16.016 -12.883 1 86.44 221 ASP A CA 1
ATOM 1806 C C . ASP A 1 221 ? -15.008 16.562 -12.047 1 86.44 221 ASP A C 1
ATOM 1808 O O . ASP A 1 221 ? -14.742 17.766 -12.055 1 86.44 221 ASP A O 1
ATOM 1812 N N . GLY A 1 222 ? -14.453 15.719 -11.344 1 86.81 222 GLY A N 1
ATOM 1813 C CA . GLY A 1 222 ? -13.328 16.141 -10.523 1 86.81 222 GLY A CA 1
ATOM 1814 C C . GLY A 1 222 ? -13.742 16.703 -9.18 1 86.81 222 GLY A C 1
ATOM 1815 O O . GLY A 1 222 ? -12.938 17.328 -8.484 1 86.81 222 GLY A O 1
ATOM 1816 N N . ARG A 1 223 ? -14.93 16.578 -8.836 1 87.81 223 ARG A N 1
ATOM 1817 C CA . ARG A 1 223 ? -15.414 17 -7.527 1 87.81 223 ARG A CA 1
ATOM 1818 C C . ARG A 1 223 ? -15.258 15.875 -6.508 1 87.81 223 ARG A C 1
ATOM 1820 O O . ARG A 1 223 ? -15.461 14.703 -6.832 1 87.81 223 ARG A O 1
ATOM 1827 N N . PRO A 1 224 ? -14.93 16.281 -5.242 1 88.38 224 PRO A N 1
ATOM 1828 C CA . PRO A 1 224 ? -14.859 15.242 -4.211 1 88.38 224 PRO A CA 1
ATOM 1829 C C . PRO A 1 224 ? -16.156 14.445 -4.09 1 88.38 224 PRO A C 1
ATOM 1831 O O . PRO A 1 224 ? -17.25 15.023 -4.074 1 88.38 224 PRO A O 1
ATOM 1834 N N . LEU A 1 225 ? -16.062 13.227 -4.059 1 92.44 225 LEU A N 1
ATOM 1835 C CA . LEU A 1 225 ? -17.219 12.328 -4.008 1 92.44 225 LEU A CA 1
ATOM 1836 C C . LEU A 1 225 ? -17.391 11.766 -2.604 1 92.44 225 LEU A C 1
ATOM 1838 O O . LEU A 1 225 ? -18.422 12 -1.961 1 92.44 225 LEU A O 1
ATOM 1842 N N . TYR A 1 226 ? -16.422 11.07 -2.088 1 93 226 TYR A N 1
ATOM 1843 C CA . TYR A 1 226 ? -16.453 10.562 -0.721 1 93 226 TYR A CA 1
ATOM 1844 C C . TYR A 1 226 ? -15.047 10.258 -0.216 1 93 226 TYR A C 1
ATOM 1846 O O . TYR A 1 226 ? -14.109 10.133 -1.008 1 93 226 TYR A O 1
ATOM 1854 N N . LEU A 1 227 ? -14.922 10.219 1.058 1 89.62 227 LEU A N 1
ATOM 1855 C CA . LEU A 1 227 ? -13.727 9.773 1.77 1 89.62 227 LEU A CA 1
ATOM 1856 C C . LEU A 1 227 ? -13.961 8.422 2.436 1 89.62 227 LEU A C 1
ATOM 1858 O O . LEU A 1 227 ? -15 8.219 3.076 1 89.62 227 LEU A O 1
ATOM 1862 N N . SER A 1 228 ? -13.039 7.543 2.211 1 92.75 228 SER A N 1
ATOM 1863 C CA . SER A 1 228 ? -13.172 6.227 2.824 1 92.75 228 SER A CA 1
ATOM 1864 C C . SER A 1 228 ? -11.906 5.828 3.562 1 92.75 228 SER A C 1
ATOM 1866 O O . SER A 1 228 ? -10.797 6.059 3.07 1 92.75 228 SER A O 1
ATOM 1868 N N . SER A 1 229 ? -12.039 5.336 4.762 1 92.56 229 SER A N 1
ATOM 1869 C CA . SER A 1 229 ? -10.977 4.699 5.527 1 92.56 229 SER A CA 1
ATOM 1870 C C . SER A 1 229 ? -11.242 3.213 5.727 1 92.56 229 SER A C 1
ATOM 1872 O O . SER A 1 229 ? -12.305 2.832 6.219 1 92.56 229 SER A O 1
ATOM 1874 N N . GLU A 1 230 ? -10.281 2.441 5.363 1 95 230 GLU A N 1
ATOM 1875 C CA . GLU A 1 230 ? -10.422 0.991 5.445 1 95 230 GLU A CA 1
ATOM 1876 C C . GLU A 1 230 ? -9.398 0.386 6.402 1 95 230 GLU A C 1
ATOM 1878 O O . GLU A 1 230 ? -8.219 0.734 6.352 1 95 230 GLU A O 1
ATOM 1883 N N . VAL A 1 231 ? -9.883 -0.378 7.281 1 95.12 231 VAL A N 1
ATOM 1884 C CA . VAL A 1 231 ? -9.039 -1.294 8.047 1 95.12 231 VAL A CA 1
ATOM 1885 C C . VAL A 1 231 ? -9.133 -2.695 7.449 1 95.12 231 VAL A C 1
ATOM 1887 O O . VAL A 1 231 ? -10.188 -3.33 7.484 1 95.12 231 VAL A O 1
ATOM 1890 N N . ILE A 1 232 ? -8.031 -3.193 6.949 1 94.94 232 ILE A N 1
ATOM 1891 C CA . ILE A 1 232 ? -8.031 -4.414 6.152 1 94.94 232 ILE A CA 1
ATOM 1892 C C . ILE A 1 232 ? -7.184 -5.48 6.84 1 94.94 232 ILE A C 1
ATOM 1894 O O . ILE A 1 232 ? -6.035 -5.227 7.211 1 94.94 232 ILE A O 1
ATOM 1898 N N . VAL A 1 233 ? -7.742 -6.648 6.969 1 90.31 233 VAL A N 1
ATOM 1899 C CA . VAL A 1 233 ? -6.984 -7.758 7.535 1 90.31 233 VAL A CA 1
ATOM 1900 C C . VAL A 1 233 ? -5.801 -8.094 6.629 1 90.31 233 VAL A C 1
ATOM 1902 O O . VAL A 1 233 ? -5.984 -8.547 5.5 1 90.31 233 VAL A O 1
ATOM 1905 N N . GLY A 1 234 ? -4.668 -7.883 7.164 1 87.88 234 GLY A N 1
ATOM 1906 C CA . GLY A 1 234 ? -3.447 -7.969 6.375 1 87.88 234 GLY A CA 1
ATOM 1907 C C . GLY A 1 234 ? -3.242 -9.328 5.742 1 87.88 234 GLY A C 1
ATOM 1908 O O . GLY A 1 234 ? -2.84 -9.43 4.582 1 87.88 234 GLY A O 1
ATOM 1909 N N . THR A 1 235 ? -3.51 -10.352 6.43 1 76.56 235 THR A N 1
ATOM 1910 C CA . THR A 1 235 ? -3.24 -11.711 5.977 1 76.56 235 THR A CA 1
ATOM 1911 C C . THR A 1 235 ? -4.242 -12.141 4.91 1 76.56 235 THR A C 1
ATOM 1913 O O . THR A 1 235 ? -4.074 -13.18 4.27 1 76.56 235 THR A O 1
ATOM 1916 N N . ARG A 1 236 ? -5.176 -11.281 4.566 1 79.19 236 ARG A N 1
ATOM 1917 C CA . ARG A 1 236 ? -6.223 -11.672 3.627 1 79.19 236 ARG A CA 1
ATOM 1918 C C . ARG A 1 236 ? -6.191 -10.797 2.381 1 79.19 236 ARG A C 1
ATOM 1920 O O . ARG A 1 236 ? -7.043 -10.93 1.499 1 79.19 236 ARG A O 1
ATOM 1927 N N . TYR A 1 237 ? -5.246 -9.914 2.314 1 85.25 237 TYR A N 1
ATOM 1928 C CA . TYR A 1 237 ? -5.379 -8.875 1.299 1 85.25 237 TYR A CA 1
ATOM 1929 C C . TYR A 1 237 ? -4.016 -8.492 0.735 1 85.25 237 TYR A C 1
ATOM 1931 O O . TYR A 1 237 ? -3.021 -8.461 1.464 1 85.25 237 TYR A O 1
ATOM 1939 N N . GLN A 1 238 ? -3.949 -8.25 -0.523 1 84 238 GLN A N 1
ATOM 1940 C CA . GLN A 1 238 ? -2.783 -7.719 -1.223 1 84 238 GLN A CA 1
ATOM 1941 C C . GLN A 1 238 ? -3.191 -6.664 -2.248 1 84 238 GLN A C 1
ATOM 1943 O O . GLN A 1 238 ? -4.23 -6.793 -2.898 1 84 238 GLN A O 1
ATOM 1948 N N . ILE A 1 239 ? -2.367 -5.633 -2.344 1 86.19 239 ILE A N 1
ATOM 1949 C CA . ILE A 1 239 ? -2.635 -4.562 -3.297 1 86.19 239 ILE A CA 1
ATOM 1950 C C . ILE A 1 239 ? -1.521 -4.508 -4.34 1 86.19 239 ILE A C 1
ATOM 1952 O O . ILE A 1 239 ? -0.342 -4.648 -4.008 1 86.19 239 ILE A O 1
ATOM 1956 N N . SER A 1 240 ? -1.885 -4.398 -5.492 1 81.19 240 SER A N 1
ATOM 1957 C CA . SER A 1 240 ? -0.93 -4.168 -6.57 1 81.19 240 SER A CA 1
ATOM 1958 C C . SER A 1 240 ? -1.013 -2.738 -7.09 1 81.19 240 SER A C 1
ATOM 1960 O O . SER A 1 240 ? -2.107 -2.193 -7.25 1 81.19 240 SER A O 1
ATOM 1962 N N . VAL A 1 241 ? 0.093 -2.119 -7.203 1 81.25 241 VAL A N 1
ATOM 1963 C CA . VAL A 1 241 ? 0.179 -0.753 -7.703 1 81.25 241 VAL A CA 1
ATOM 1964 C C . VAL A 1 241 ? 1.087 -0.71 -8.93 1 81.25 241 VAL A C 1
ATOM 1966 O O . VAL A 1 241 ? 2.168 -1.304 -8.93 1 81.25 241 VAL A O 1
ATOM 1969 N N . MET B 1 1 ? 14.352 29.766 12.055 1 56 1 MET B N 1
ATOM 1970 C CA . MET B 1 1 ? 14.609 29.609 10.625 1 56 1 MET B CA 1
ATOM 1971 C C . MET B 1 1 ? 13.664 30.484 9.805 1 56 1 MET B C 1
ATOM 1973 O O . MET B 1 1 ? 12.461 30.5 10.055 1 56 1 MET B O 1
ATOM 1977 N N . LYS B 1 2 ? 14.211 31.547 9.109 1 70.81 2 LYS B N 1
ATOM 1978 C CA . LYS B 1 2 ? 13.438 32.5 8.32 1 70.81 2 LYS B CA 1
ATOM 1979 C C . LYS B 1 2 ? 13.117 31.938 6.934 1 70.81 2 LYS B C 1
ATOM 1981 O O . LYS B 1 2 ? 13.922 31.203 6.359 1 70.81 2 LYS B O 1
ATOM 1986 N N . LEU B 1 3 ? 11.914 32 6.562 1 77.62 3 LEU B N 1
ATOM 1987 C CA . LEU B 1 3 ? 11.5 31.625 5.215 1 77.62 3 LEU B CA 1
ATOM 1988 C C . LEU B 1 3 ? 12.031 32.625 4.18 1 77.62 3 LEU B C 1
ATOM 1990 O O . LEU B 1 3 ? 12.203 33.812 4.477 1 77.62 3 LEU B O 1
ATOM 1994 N N . ASP B 1 4 ? 12.578 32.188 3.113 1 74.38 4 ASP B N 1
ATOM 1995 C CA . ASP B 1 4 ? 13.133 33.031 2.053 1 74.38 4 ASP B CA 1
ATOM 1996 C C . ASP B 1 4 ? 12.062 33.375 1.016 1 74.38 4 ASP B C 1
ATOM 1998 O O . ASP B 1 4 ? 11.75 32.562 0.147 1 74.38 4 ASP B O 1
ATOM 2002 N N . LYS B 1 5 ? 11.562 34.594 1.025 1 77.06 5 LYS B N 1
ATOM 2003 C CA . LYS B 1 5 ? 10.492 35 0.129 1 77.06 5 LYS B CA 1
ATOM 2004 C C . LYS B 1 5 ? 11 35.156 -1.3 1 77.06 5 LYS B C 1
ATOM 2006 O O . LYS B 1 5 ? 10.211 35.281 -2.238 1 77.06 5 LYS B O 1
ATOM 2011 N N . GLU B 1 6 ? 12.383 35.094 -1.487 1 73.5 6 GLU B N 1
ATOM 2012 C CA . GLU B 1 6 ? 12.984 35.281 -2.803 1 73.5 6 GLU B CA 1
ATOM 2013 C C . GLU B 1 6 ? 13.383 33.969 -3.42 1 73.5 6 GLU B C 1
ATOM 2015 O O . GLU B 1 6 ? 13.859 33.906 -4.559 1 73.5 6 GLU B O 1
ATOM 2020 N N . SER B 1 7 ? 13.125 32.969 -2.631 1 72.25 7 SER B N 1
ATOM 2021 C CA . SER B 1 7 ? 13.5 31.625 -3.1 1 72.25 7 SER B CA 1
ATOM 2022 C C . SER B 1 7 ? 12.547 31.141 -4.176 1 72.25 7 SER B C 1
ATOM 2024 O O . SER B 1 7 ? 11.398 31.594 -4.258 1 72.25 7 SER B O 1
ATOM 2026 N N . THR B 1 8 ? 12.984 30.266 -5.102 1 74.5 8 THR B N 1
ATOM 2027 C CA . THR B 1 8 ? 12.156 29.609 -6.105 1 74.5 8 THR B CA 1
ATOM 2028 C C . THR B 1 8 ? 11.234 28.578 -5.457 1 74.5 8 THR B C 1
ATOM 2030 O O . THR B 1 8 ? 10.258 28.141 -6.066 1 74.5 8 THR B O 1
ATOM 2033 N N . VAL B 1 9 ? 11.539 28.312 -4.262 1 73 9 VAL B N 1
ATOM 2034 C CA . VAL B 1 9 ? 10.711 27.359 -3.537 1 73 9 VAL B CA 1
ATOM 2035 C C . VAL B 1 9 ? 9.531 28.078 -2.885 1 73 9 VAL B C 1
ATOM 2037 O O . VAL B 1 9 ? 9.711 29.109 -2.232 1 73 9 VAL B O 1
ATOM 2040 N N . SER B 1 10 ? 8.359 27.609 -3.086 1 80.31 10 SER B N 1
ATOM 2041 C CA . SER B 1 10 ? 7.168 28.219 -2.527 1 80.31 10 SER B CA 1
ATOM 2042 C C . SER B 1 10 ? 7.242 28.297 -1.006 1 80.31 10 SER B C 1
ATOM 2044 O O . SER B 1 10 ? 7.867 27.453 -0.366 1 80.31 10 SER B O 1
ATOM 2046 N N . LEU B 1 11 ? 6.684 29.312 -0.483 1 85.12 11 LEU B N 1
ATOM 2047 C CA . LEU B 1 11 ? 6.746 29.578 0.947 1 85.12 11 LEU B CA 1
ATOM 2048 C C . LEU B 1 11 ? 6.137 28.438 1.75 1 85.12 11 LEU B C 1
ATOM 2050 O O . LEU B 1 11 ? 6.617 28.109 2.84 1 85.12 11 LEU B O 1
ATOM 2054 N N . TYR B 1 12 ? 5.082 27.844 1.201 1 86.5 12 TYR B N 1
ATOM 2055 C CA . TYR B 1 12 ? 4.477 26.781 1.986 1 86.5 12 TYR B CA 1
ATOM 2056 C C . TYR B 1 12 ? 5.398 25.562 2.051 1 86.5 12 TYR B C 1
ATOM 2058 O O . TYR B 1 12 ? 5.469 24.891 3.078 1 86.5 12 TYR B O 1
ATOM 2066 N N . ILE B 1 13 ? 6.164 25.344 1.134 1 79.38 13 ILE B N 1
ATOM 2067 C CA . ILE B 1 13 ? 7.133 24.266 1.134 1 79.38 13 ILE B CA 1
ATOM 2068 C C . ILE B 1 13 ? 8.25 24.562 2.133 1 79.38 13 ILE B C 1
ATOM 2070 O O . ILE B 1 13 ? 8.688 23.672 2.871 1 79.38 13 ILE B O 1
ATOM 2074 N N . GLN B 1 14 ? 8.617 25.797 2.1 1 81.75 14 GLN B N 1
ATOM 2075 C CA . GLN B 1 14 ? 9.641 26.203 3.059 1 81.75 14 GLN B CA 1
ATOM 2076 C C . GLN B 1 14 ? 9.172 25.969 4.492 1 81.75 14 GLN B C 1
ATOM 2078 O O . GLN B 1 14 ? 9.914 25.438 5.324 1 81.75 14 GLN B O 1
ATOM 2083 N N . LEU B 1 15 ? 7.957 26.438 4.668 1 87.62 15 LEU B N 1
ATOM 2084 C CA . LEU B 1 15 ? 7.406 26.25 6.008 1 87.62 15 LEU B CA 1
ATOM 2085 C C . LEU B 1 15 ? 7.328 24.781 6.375 1 87.62 15 LEU B C 1
ATOM 2087 O O . LEU B 1 15 ? 7.641 24.406 7.508 1 87.62 15 LEU B O 1
ATOM 2091 N N . MET B 1 16 ? 6.91 24.031 5.5 1 84.19 16 MET B N 1
ATOM 2092 C CA . MET B 1 16 ? 6.852 22.594 5.738 1 84.19 16 MET B CA 1
ATOM 2093 C C . MET B 1 16 ? 8.211 22.062 6.164 1 84.19 16 MET B C 1
ATOM 2095 O O . MET B 1 16 ? 8.305 21.281 7.117 1 84.19 16 MET B O 1
ATOM 2099 N N . HIS B 1 17 ? 9.172 22.453 5.488 1 77.25 17 HIS B N 1
ATOM 2100 C CA . HIS B 1 17 ? 10.523 22.016 5.801 1 77.25 17 HIS B CA 1
ATOM 2101 C C . HIS B 1 17 ? 10.922 22.422 7.215 1 77.25 17 HIS B C 1
ATOM 2103 O O . HIS B 1 17 ? 11.5 21.641 7.957 1 77.25 17 HIS B O 1
ATOM 2109 N N . VAL B 1 18 ? 10.609 23.656 7.492 1 83.88 18 VAL B N 1
ATOM 2110 C CA . VAL B 1 18 ? 10.969 24.203 8.797 1 83.88 18 VAL B CA 1
ATOM 2111 C C . VAL B 1 18 ? 10.281 23.391 9.898 1 83.88 18 VAL B C 1
ATOM 2113 O O . VAL B 1 18 ? 10.922 22.984 10.875 1 83.88 18 VAL B O 1
ATOM 2116 N N . ILE B 1 19 ? 9.023 23.109 9.742 1 84.81 19 ILE B N 1
ATOM 2117 C CA . ILE B 1 19 ? 8.273 22.391 10.766 1 84.81 19 ILE B CA 1
ATOM 2118 C C . ILE B 1 19 ? 8.781 20.953 10.875 1 84.81 19 ILE B C 1
ATOM 2120 O O . ILE B 1 19 ? 8.977 20.438 11.977 1 84.81 19 ILE B O 1
ATOM 2124 N N . LYS B 1 20 ? 9.031 20.406 9.797 1 75.94 20 LYS B N 1
ATOM 2125 C CA . LYS B 1 20 ? 9.578 19.062 9.797 1 75.94 20 LYS B CA 1
ATOM 2126 C C . LYS B 1 20 ? 10.914 19.016 10.531 1 75.94 20 LYS B C 1
ATOM 2128 O O . LYS B 1 20 ? 11.164 18.094 11.32 1 75.94 20 LYS B O 1
ATOM 2133 N N . GLU B 1 21 ? 11.711 19.984 10.211 1 71.94 21 GLU B N 1
ATOM 2134 C CA . GLU B 1 21 ? 13 20.078 10.891 1 71.94 21 GLU B CA 1
ATOM 2135 C C . GLU B 1 21 ? 12.812 20.234 12.398 1 71.94 21 GLU B C 1
ATOM 2137 O O . GLU B 1 21 ? 13.555 19.625 13.18 1 71.94 21 GLU B O 1
ATOM 2142 N N . GLN B 1 22 ? 11.844 20.969 12.719 1 79.44 22 GLN B N 1
ATOM 2143 C CA . GLN B 1 22 ? 11.586 21.203 14.133 1 79.44 22 GLN B CA 1
ATOM 2144 C C . GLN B 1 22 ? 11.062 19.953 14.82 1 79.44 22 GLN B C 1
ATOM 2146 O O . GLN B 1 22 ? 11.352 19.703 15.992 1 79.44 22 GLN B O 1
ATOM 2151 N N . ILE B 1 23 ? 10.406 19.203 14.117 1 74.88 23 ILE B N 1
ATOM 2152 C CA . ILE B 1 23 ? 9.953 17.922 14.648 1 74.88 23 ILE B CA 1
ATOM 2153 C C . ILE B 1 23 ? 11.141 16.969 14.789 1 74.88 23 ILE B C 1
ATOM 2155 O O . ILE B 1 23 ? 11.305 16.328 15.828 1 74.88 23 ILE B O 1
ATOM 2159 N N . HIS B 1 24 ? 11.969 16.984 13.836 1 63.06 24 HIS B N 1
ATOM 2160 C CA . HIS B 1 24 ? 13.102 16.078 13.781 1 63.06 24 HIS B CA 1
ATOM 2161 C C . HIS B 1 24 ? 14.141 16.422 14.836 1 63.06 24 HIS B C 1
ATOM 2163 O O . HIS B 1 24 ? 14.75 15.531 15.438 1 63.06 24 HIS B O 1
ATOM 2169 N N . ASN B 1 25 ? 14.25 17.719 14.969 1 61.88 25 ASN B N 1
ATOM 2170 C CA . ASN B 1 25 ? 15.305 18.125 15.891 1 61.88 25 ASN B CA 1
ATOM 2171 C C . ASN B 1 25 ? 14.789 18.219 17.328 1 61.88 25 ASN B C 1
ATOM 2173 O O . ASN B 1 25 ? 15.516 18.641 18.219 1 61.88 25 ASN B O 1
ATOM 2177 N N . GLY B 1 26 ? 13.531 17.797 17.406 1 65.88 26 GLY B N 1
ATOM 2178 C CA . GLY B 1 26 ? 12.984 17.688 18.75 1 65.88 26 GLY B CA 1
ATOM 2179 C C . GLY B 1 26 ? 12.398 19 19.266 1 65.88 26 GLY B C 1
ATOM 2180 O O . GLY B 1 26 ? 12.039 19.094 20.438 1 65.88 26 GLY B O 1
ATOM 2181 N N . THR B 1 27 ? 12.477 20.047 18.531 1 76.12 27 THR B N 1
ATOM 2182 C CA . THR B 1 27 ? 11.805 21.266 18.938 1 76.12 27 THR B CA 1
ATOM 2183 C C . THR B 1 27 ? 10.344 21 19.266 1 76.12 27 THR B C 1
ATOM 2185 O O . THR B 1 27 ? 9.812 21.531 20.25 1 76.12 27 THR B O 1
ATOM 2188 N N . TYR B 1 28 ? 9.742 20.188 18.359 1 80.94 28 TYR B N 1
ATOM 2189 C CA . TYR B 1 28 ? 8.414 19.672 18.641 1 80.94 28 TYR B CA 1
ATOM 2190 C C . TYR B 1 28 ? 8.461 18.156 18.875 1 80.94 28 TYR B C 1
ATOM 2192 O O . TYR B 1 28 ? 8.914 17.406 18 1 80.94 28 TYR B O 1
ATOM 2200 N N . LEU B 1 29 ? 8.07 17.734 19.969 1 70.19 29 LEU B N 1
ATOM 2201 C CA . LEU B 1 29 ? 8.062 16.312 20.312 1 70.19 29 LEU B CA 1
ATOM 2202 C C . LEU B 1 29 ? 6.777 15.648 19.859 1 70.19 29 LEU B C 1
ATOM 2204 O O . LEU B 1 29 ? 5.766 16.312 19.641 1 70.19 29 LEU B O 1
ATOM 2208 N N . GLU B 1 30 ? 6.953 14.336 19.578 1 69.5 30 GLU B N 1
ATOM 2209 C CA . GLU B 1 30 ? 5.75 13.578 19.25 1 69.5 30 GLU B CA 1
ATOM 2210 C C . GLU B 1 30 ? 4.637 13.844 20.25 1 69.5 30 GLU B C 1
ATOM 2212 O O . GLU B 1 30 ? 4.875 13.859 21.469 1 69.5 30 GLU B O 1
ATOM 2217 N N . GLY B 1 31 ? 3.502 14.102 19.672 1 73.56 31 GLY B N 1
ATOM 2218 C CA . GLY B 1 31 ? 2.35 14.359 20.531 1 73.56 31 GLY B CA 1
ATOM 2219 C C . GLY B 1 31 ? 2.258 15.805 20.984 1 73.56 31 GLY B C 1
ATOM 2220 O O . GLY B 1 31 ? 1.236 16.219 21.531 1 73.56 31 GLY B O 1
ATOM 2221 N N . GLU B 1 32 ? 3.246 16.547 20.797 1 80.19 32 GLU B N 1
ATOM 2222 C CA . GLU B 1 32 ? 3.271 17.938 21.25 1 80.19 32 GLU B CA 1
ATOM 2223 C C . GLU B 1 32 ? 2.467 18.844 20.312 1 80.19 32 GLU B C 1
ATOM 2225 O O . GLU B 1 32 ? 2.465 18.641 19.094 1 80.19 32 GLU B O 1
ATOM 2230 N N . GLN B 1 33 ? 1.791 19.797 20.953 1 88.56 33 GLN B N 1
ATOM 2231 C CA . GLN B 1 33 ? 1.061 20.781 20.172 1 88.56 33 GLN B CA 1
ATOM 2232 C C . GLN B 1 33 ? 2.012 21.797 19.547 1 88.56 33 GLN B C 1
ATOM 2234 O O . GLN B 1 33 ? 2.885 22.344 20.219 1 88.56 33 GLN B O 1
ATOM 2239 N N . ILE B 1 34 ? 1.79 22.016 18.281 1 90.31 34 ILE B N 1
ATOM 2240 C CA . ILE B 1 34 ? 2.562 23.078 17.656 1 90.31 34 ILE B CA 1
ATOM 2241 C C . ILE B 1 34 ? 1.79 24.391 17.75 1 90.31 34 ILE B C 1
ATOM 2243 O O . ILE B 1 34 ? 0.595 24.406 18.062 1 90.31 34 ILE B O 1
ATOM 2247 N N . PRO B 1 35 ? 2.527 25.5 17.547 1 90.12 35 PRO B N 1
ATOM 2248 C CA . PRO B 1 35 ? 1.826 26.781 17.562 1 90.12 35 PRO B CA 1
ATOM 2249 C C . PRO B 1 35 ? 0.628 26.812 16.609 1 90.12 35 PRO B C 1
ATOM 2251 O O . PRO B 1 35 ? 0.619 26.109 15.602 1 90.12 35 PRO B O 1
ATOM 2254 N N . THR B 1 36 ? -0.341 27.562 16.969 1 89.31 36 THR B N 1
ATOM 2255 C CA . THR B 1 36 ? -1.541 27.703 16.156 1 89.31 36 THR B CA 1
ATOM 2256 C C . THR B 1 36 ? -1.211 28.359 14.812 1 89.31 36 THR B C 1
ATOM 2258 O O . THR B 1 36 ? -0.133 28.938 14.648 1 89.31 36 THR B O 1
ATOM 2261 N N . GLU B 1 37 ? -2.152 28.203 13.891 1 90.25 37 GLU B N 1
ATOM 2262 C CA . GLU B 1 37 ? -1.966 28.812 12.586 1 90.25 37 GLU B CA 1
ATOM 2263 C C . GLU B 1 37 ? -1.74 30.312 12.703 1 90.25 37 GLU B C 1
ATOM 2265 O O . GLU B 1 37 ? -0.916 30.891 11.984 1 90.25 37 GLU B O 1
ATOM 2270 N N . GLY B 1 38 ? -2.502 30.922 13.609 1 89.62 38 GLY B N 1
ATOM 2271 C CA . GLY B 1 38 ? -2.311 32.344 13.867 1 89.62 38 GLY B CA 1
ATOM 2272 C C . GLY B 1 38 ? -0.923 32.656 14.391 1 89.62 38 GLY B C 1
ATOM 2273 O O . GLY B 1 38 ? -0.297 33.625 13.938 1 89.62 38 GLY B O 1
ATOM 2274 N N . GLU B 1 39 ? -0.447 31.953 15.328 1 92.19 39 GLU B N 1
ATOM 2275 C CA . GLU B 1 39 ? 0.878 32.156 15.906 1 92.19 39 GLU B CA 1
ATOM 2276 C C . GLU B 1 39 ? 1.973 31.922 14.867 1 92.19 39 GLU B C 1
ATOM 2278 O O . GLU B 1 39 ? 2.941 32.688 14.812 1 92.19 39 GLU B O 1
ATOM 2283 N N . LEU B 1 40 ? 1.806 30.906 14.07 1 92.38 40 LEU B N 1
ATOM 2284 C CA . LEU B 1 40 ? 2.785 30.609 13.031 1 92.38 40 LEU B CA 1
ATOM 2285 C C . LEU B 1 40 ? 2.838 31.734 12 1 92.38 40 LEU B C 1
ATOM 2287 O O . LEU B 1 40 ? 3.912 32.094 11.5 1 92.38 40 LEU B O 1
ATOM 2291 N N . SER B 1 41 ? 1.699 32.25 11.688 1 92.62 41 SER B N 1
ATOM 2292 C CA . SER B 1 41 ? 1.633 33.375 10.766 1 92.62 41 SER B CA 1
ATOM 2293 C C . SER B 1 41 ? 2.441 34.562 11.273 1 92.62 41 SER B C 1
ATOM 2295 O O . SER B 1 41 ? 3.193 35.188 10.516 1 92.62 41 SER B O 1
ATOM 2297 N N . LYS B 1 42 ? 2.299 34.875 12.523 1 90.88 42 LYS B N 1
ATOM 2298 C CA . LYS B 1 42 ? 3.043 35.969 13.148 1 90.88 42 LYS B CA 1
ATOM 2299 C C . LYS B 1 42 ? 4.531 35.625 13.211 1 90.88 42 LYS B C 1
ATOM 2301 O O . LYS B 1 42 ? 5.371 36.5 12.914 1 90.88 42 LYS B O 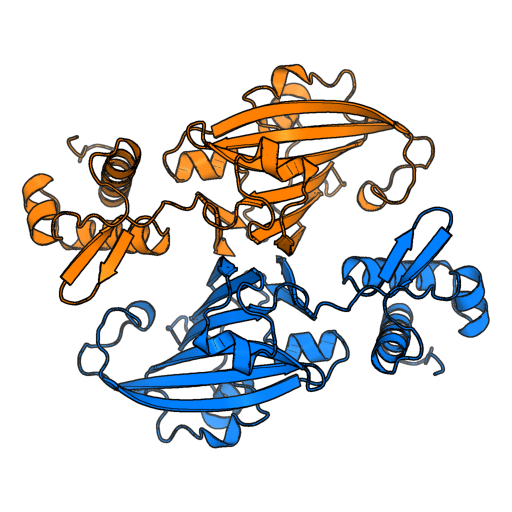1
ATOM 2306 N N . MET B 1 43 ? 4.812 34.438 13.523 1 89.69 43 MET B N 1
ATOM 2307 C CA . MET B 1 43 ? 6.195 34.031 13.727 1 89.69 43 MET B CA 1
ATOM 2308 C C . MET B 1 43 ? 6.984 34.094 12.422 1 89.69 43 MET B C 1
ATOM 2310 O O . MET B 1 43 ? 8.156 34.469 12.422 1 89.69 43 MET B O 1
ATOM 2314 N N . TYR B 1 44 ? 6.328 33.688 11.328 1 90.19 44 TYR B N 1
ATOM 2315 C CA . TYR B 1 44 ? 7.066 33.562 10.078 1 90.19 44 TYR B CA 1
ATOM 2316 C C . TYR B 1 44 ? 6.68 34.656 9.086 1 90.19 44 TYR B C 1
ATOM 2318 O O . TYR B 1 44 ? 7.234 34.719 7.988 1 90.19 44 TYR B O 1
ATOM 2326 N N . ASN B 1 45 ? 5.734 35.5 9.453 1 89.12 45 ASN B N 1
ATOM 2327 C CA . ASN B 1 45 ? 5.273 36.594 8.625 1 89.12 45 ASN B CA 1
ATOM 2328 C C . ASN B 1 45 ? 4.801 36.125 7.258 1 89.12 45 ASN B C 1
ATOM 2330 O O . ASN B 1 45 ? 5.238 36.625 6.227 1 89.12 45 ASN B O 1
ATOM 2334 N N . ILE B 1 46 ? 4.004 35.094 7.281 1 87.31 46 ILE B N 1
ATOM 2335 C CA . ILE B 1 46 ? 3.389 34.531 6.078 1 87.31 46 ILE B CA 1
ATOM 2336 C C . ILE B 1 46 ? 1.878 34.438 6.273 1 87.31 46 ILE B C 1
ATOM 2338 O O . ILE B 1 46 ? 1.392 34.406 7.406 1 87.31 46 ILE B O 1
ATOM 2342 N N . SER B 1 47 ? 1.153 34.5 5.121 1 89.56 47 SER B N 1
ATOM 2343 C CA . SER B 1 47 ? -0.304 34.531 5.172 1 89.56 47 SER B CA 1
ATOM 2344 C C . SER B 1 47 ? -0.853 33.25 5.812 1 89.56 47 SER B C 1
ATOM 2346 O O . SER B 1 47 ? -0.213 32.188 5.762 1 89.56 47 SER B O 1
ATOM 2348 N N . ARG B 1 48 ? -2.035 33.344 6.473 1 89.12 48 ARG B N 1
ATOM 2349 C CA . ARG B 1 48 ? -2.707 32.219 7.074 1 89.12 48 ARG B CA 1
ATOM 2350 C C . ARG B 1 48 ? -3.061 31.156 6.02 1 89.12 48 ARG B C 1
ATOM 2352 O O . ARG B 1 48 ? -3.078 29.969 6.305 1 89.12 48 ARG B O 1
ATOM 2359 N N . ILE B 1 49 ? -3.266 31.641 4.863 1 86.62 49 ILE B N 1
ATOM 2360 C CA . ILE B 1 49 ? -3.604 30.734 3.775 1 86.62 49 ILE B CA 1
ATOM 2361 C C . ILE B 1 49 ? -2.422 29.812 3.484 1 86.62 49 ILE B C 1
ATOM 2363 O O . ILE B 1 49 ? -2.594 28.594 3.322 1 86.62 49 ILE B O 1
ATOM 2367 N N . THR B 1 50 ? -1.283 30.359 3.395 1 86.38 50 THR B N 1
ATOM 2368 C CA . THR B 1 50 ? -0.055 29.609 3.137 1 86.38 50 THR B CA 1
ATOM 2369 C C . THR B 1 50 ? 0.252 28.656 4.285 1 86.38 50 THR B C 1
ATOM 2371 O O . THR B 1 50 ? 0.633 27.516 4.062 1 86.38 50 THR B O 1
ATOM 2374 N N . ILE B 1 51 ? 0.071 29.156 5.512 1 90.75 51 ILE B N 1
ATOM 2375 C CA . ILE B 1 51 ? 0.296 28.328 6.695 1 90.75 51 ILE B CA 1
ATOM 2376 C C . ILE B 1 51 ? -0.642 27.125 6.672 1 90.75 51 ILE B C 1
ATOM 2378 O O . ILE B 1 51 ? -0.21 25.984 6.887 1 90.75 51 ILE B O 1
ATOM 2382 N N . ARG B 1 52 ? -1.831 27.422 6.391 1 86.62 52 ARG B N 1
ATOM 2383 C CA . ARG B 1 52 ? -2.84 26.359 6.363 1 86.62 52 ARG B CA 1
ATOM 2384 C C . ARG B 1 52 ? -2.49 25.297 5.328 1 86.62 52 ARG B C 1
ATOM 2386 O O . ARG B 1 52 ? -2.617 24.109 5.594 1 86.62 52 ARG B O 1
ATOM 2393 N N . ARG B 1 53 ? -2.045 25.75 4.266 1 82.62 53 ARG B N 1
ATOM 2394 C CA . ARG B 1 53 ? -1.624 24.812 3.227 1 82.62 53 ARG B CA 1
ATOM 2395 C C . ARG B 1 53 ? -0.495 23.922 3.719 1 82.62 53 ARG B C 1
ATOM 2397 O O . ARG B 1 53 ? -0.524 22.703 3.512 1 82.62 53 ARG B O 1
ATOM 2404 N N . ALA B 1 54 ? 0.487 24.547 4.309 1 85.56 54 ALA B N 1
ATOM 2405 C CA . ALA B 1 54 ? 1.627 23.797 4.84 1 85.56 54 ALA B CA 1
ATOM 2406 C C . ALA B 1 54 ? 1.18 22.797 5.895 1 85.56 54 ALA B C 1
ATOM 2408 O O . ALA B 1 54 ? 1.598 21.625 5.871 1 85.56 54 ALA B O 1
ATOM 2409 N N . ILE B 1 55 ? 0.302 23.203 6.773 1 86.88 55 ILE B N 1
ATOM 2410 C CA . ILE B 1 55 ? -0.156 22.375 7.875 1 86.88 55 ILE B CA 1
ATOM 2411 C C . ILE B 1 55 ? -0.998 21.219 7.332 1 86.88 55 ILE B C 1
ATOM 2413 O O . ILE B 1 55 ? -0.842 20.078 7.758 1 86.88 55 ILE B O 1
ATOM 2417 N N . GLU B 1 56 ? -1.788 21.531 6.418 1 78.75 56 GLU B N 1
ATOM 2418 C CA . GLU B 1 56 ? -2.619 20.5 5.797 1 78.75 56 GLU B CA 1
ATOM 2419 C C . GLU B 1 56 ? -1.764 19.422 5.125 1 78.75 56 GLU B C 1
ATOM 2421 O O . GLU B 1 56 ? -2.031 18.234 5.27 1 78.75 56 GLU B O 1
ATOM 2426 N N . GLU B 1 57 ? -0.791 19.906 4.449 1 72 57 GLU B N 1
ATOM 2427 C CA . GLU B 1 57 ? 0.115 18.969 3.789 1 72 57 GLU B CA 1
ATOM 2428 C C . GLU B 1 57 ? 0.866 18.125 4.809 1 72 57 GLU B C 1
ATOM 2430 O O . GLU B 1 57 ? 1.021 16.922 4.621 1 72 57 GLU B O 1
ATOM 2435 N N . LEU B 1 58 ? 1.314 18.75 5.863 1 77 58 LEU B N 1
ATOM 2436 C CA . LEU B 1 58 ? 2.041 18.031 6.906 1 77 58 LEU B CA 1
ATOM 2437 C C . LEU B 1 58 ? 1.135 17.031 7.605 1 77 58 LEU B C 1
ATOM 2439 O O . LEU B 1 58 ? 1.592 15.961 8.031 1 77 58 LEU B O 1
ATOM 2443 N N . CYS B 1 59 ? -0.152 17.359 7.707 1 73.12 59 CYS B N 1
ATOM 2444 C CA . CYS B 1 59 ? -1.117 16.422 8.258 1 73.12 59 CYS B CA 1
ATOM 2445 C C . CYS B 1 59 ? -1.32 15.234 7.316 1 73.12 59 CYS B C 1
ATOM 2447 O O . CYS B 1 59 ? -1.353 14.086 7.758 1 73.12 59 CYS B O 1
ATOM 2449 N N . GLN B 1 60 ? -1.348 15.609 6.16 1 62.03 60 GLN B N 1
ATOM 2450 C CA . GLN B 1 60 ? -1.513 14.57 5.148 1 62.03 60 GLN B CA 1
ATOM 2451 C C . GLN B 1 60 ? -0.329 13.602 5.152 1 62.03 60 GLN B C 1
ATOM 2453 O O . GLN B 1 60 ? -0.501 12.398 4.953 1 62.03 60 GLN B O 1
ATOM 2458 N N . GLN B 1 61 ? 0.805 14.227 5.465 1 60.06 61 GLN B N 1
ATOM 2459 C CA . GLN B 1 61 ? 2.031 13.438 5.461 1 60.06 61 GLN B CA 1
ATOM 2460 C C . GLN B 1 61 ? 2.23 12.727 6.797 1 60.06 61 GLN B C 1
ATOM 2462 O O . GLN B 1 61 ? 3.186 11.969 6.969 1 60.06 61 GLN B O 1
ATOM 2467 N N . GLY B 1 62 ? 1.366 13.023 7.762 1 64.75 62 GLY B N 1
ATOM 2468 C CA . GLY B 1 62 ? 1.403 12.32 9.031 1 64.75 62 GLY B CA 1
ATOM 2469 C C . GLY B 1 62 ? 2.326 12.969 10.047 1 64.75 62 GLY B C 1
ATOM 2470 O O . GLY B 1 62 ? 2.604 12.391 11.102 1 64.75 62 GLY B O 1
ATOM 2471 N N . TYR B 1 63 ? 2.902 14.109 9.672 1 69.38 63 TYR B N 1
ATOM 2472 C CA . TYR B 1 63 ? 3.771 14.805 10.617 1 69.38 63 TYR B CA 1
ATOM 2473 C C . TYR B 1 63 ? 2.957 15.453 11.727 1 69.38 63 TYR B C 1
ATOM 2475 O O . TYR B 1 63 ? 3.43 15.586 12.859 1 69.38 63 TYR B O 1
ATOM 2483 N N . LEU B 1 64 ? 1.824 15.922 11.289 1 78.25 64 LEU B N 1
ATOM 2484 C CA . LEU B 1 64 ? 0.963 16.656 12.211 1 78.25 64 LEU B CA 1
ATOM 2485 C C . LEU B 1 64 ? -0.447 16.078 12.211 1 78.25 64 LEU B C 1
ATOM 2487 O O . LEU B 1 64 ? -0.832 15.359 11.289 1 78.25 64 LEU B O 1
ATOM 2491 N N . LYS B 1 65 ? -1.082 16.203 13.289 1 75.81 65 LYS B N 1
ATOM 2492 C CA . LYS B 1 65 ? -2.5 15.883 13.43 1 75.81 65 LYS B CA 1
ATOM 2493 C C . LYS B 1 65 ? -3.281 17.062 14 1 75.81 65 LYS B C 1
ATOM 2495 O O . LYS B 1 65 ? -2.916 17.594 15.047 1 75.81 65 LYS B O 1
ATOM 2500 N N . LYS B 1 66 ? -4.258 17.391 13.234 1 78.38 66 LYS B N 1
ATOM 2501 C CA . LYS B 1 66 ? -5.109 18.469 13.719 1 78.38 66 LYS B CA 1
ATOM 2502 C C . LYS B 1 66 ? -6.27 17.938 14.547 1 78.38 66 LYS B C 1
ATOM 2504 O O . LYS B 1 66 ? -6.926 16.969 14.156 1 78.38 66 LYS B O 1
ATOM 2509 N N . ILE B 1 67 ? -6.383 18.406 15.734 1 69.62 67 ILE B N 1
ATOM 2510 C CA . ILE B 1 67 ? -7.52 18.078 16.594 1 69.62 67 ILE B CA 1
ATOM 2511 C C . ILE B 1 67 ? -8.414 19.312 16.75 1 69.62 67 ILE B C 1
ATOM 2513 O O . ILE B 1 67 ? -7.973 20.344 17.25 1 69.62 67 ILE B O 1
ATOM 2517 N N . GLN B 1 68 ? -9.57 19.141 16.203 1 68.81 68 GLN B N 1
ATOM 2518 C CA . GLN B 1 68 ? -10.508 20.25 16.234 1 68.81 68 GLN B CA 1
ATOM 2519 C C . GLN B 1 68 ? -10.688 20.781 17.656 1 68.81 68 GLN B C 1
ATOM 2521 O O . GLN B 1 68 ? -10.945 20.016 18.578 1 68.81 68 GLN B O 1
ATOM 2526 N N . GLY B 1 69 ? -10.57 22.031 17.703 1 71.06 69 GLY B N 1
ATOM 2527 C CA . GLY B 1 69 ? -10.797 22.719 18.953 1 71.06 69 GLY B CA 1
ATOM 2528 C C . GLY B 1 69 ? -9.617 22.625 19.906 1 71.06 69 GLY B C 1
ATOM 2529 O O . GLY B 1 69 ? -9.625 23.25 20.969 1 71.06 69 GLY B O 1
ATOM 2530 N N . LYS B 1 70 ? -8.727 21.828 19.609 1 76.5 70 LYS B N 1
ATOM 2531 C CA . LYS B 1 70 ? -7.598 21.672 20.531 1 76.5 70 LYS B CA 1
ATOM 2532 C C . LYS B 1 70 ? -6.309 22.203 19.922 1 76.5 70 LYS B C 1
ATOM 2534 O O . LYS B 1 70 ? -5.57 22.953 20.562 1 76.5 70 LYS B O 1
ATOM 2539 N N . GLY B 1 71 ? -6.098 21.797 18.688 1 86 71 GLY B N 1
ATOM 2540 C CA . GLY B 1 71 ? -4.879 22.281 18.062 1 86 71 GLY B CA 1
ATOM 2541 C C . GLY B 1 71 ? -4.25 21.266 17.125 1 86 71 GLY B C 1
ATOM 2542 O O . GLY B 1 71 ? -4.926 20.344 16.656 1 86 71 GLY B O 1
ATOM 2543 N N . THR B 1 72 ? -3.012 21.578 16.672 1 86.44 72 THR B N 1
ATOM 2544 C CA . THR B 1 72 ? -2.23 20.734 15.781 1 86.44 72 THR B CA 1
ATOM 2545 C C . THR B 1 72 ? -1.079 20.062 16.531 1 86.44 72 THR B C 1
ATOM 2547 O O . THR B 1 72 ? -0.342 20.734 17.266 1 86.44 72 THR B O 1
ATOM 2550 N N . PHE B 1 73 ? -0.956 18.734 16.422 1 83.75 73 PHE B N 1
ATOM 2551 C CA . PHE B 1 73 ? -0.004 17.969 17.219 1 83.75 73 PHE B CA 1
ATOM 2552 C C . PHE B 1 73 ? 0.966 17.219 16.312 1 83.75 73 PHE B C 1
ATOM 2554 O O . PHE B 1 73 ? 0.626 16.859 15.188 1 83.75 73 PHE B O 1
ATOM 2561 N N . VAL B 1 74 ? 2.197 17.125 16.891 1 76.56 74 VAL B N 1
ATOM 2562 C CA . VAL B 1 74 ? 3.209 16.359 16.172 1 76.56 74 VAL B CA 1
ATOM 2563 C C . VAL B 1 74 ? 2.852 14.875 16.203 1 76.56 74 VAL B C 1
ATOM 2565 O O . VAL B 1 74 ? 2.488 14.344 17.266 1 76.56 74 VAL B O 1
ATOM 2568 N N . GLU B 1 75 ? 2.777 14.312 14.992 1 68.12 75 GLU B N 1
ATOM 2569 C CA . GLU B 1 75 ? 2.621 12.867 14.859 1 68.12 75 GLU B CA 1
ATOM 2570 C C . GLU B 1 75 ? 3.93 12.203 14.43 1 68.12 75 GLU B C 1
ATOM 2572 O O . GLU B 1 75 ? 4.805 12.867 13.867 1 68.12 75 GLU B O 1
ATOM 2577 N N . THR B 1 76 ? 4.293 11.141 14.938 1 56.5 76 THR B N 1
ATOM 2578 C CA . THR B 1 76 ? 5.504 10.445 14.516 1 56.5 76 THR B CA 1
ATOM 2579 C C . THR B 1 76 ? 5.582 10.375 12.992 1 56.5 76 THR B C 1
ATOM 2581 O O . THR B 1 76 ? 4.672 9.867 12.344 1 56.5 76 THR B O 1
ATOM 2584 N N . PRO B 1 77 ? 6.594 11.164 12.461 1 51.78 77 PRO B N 1
ATOM 2585 C CA . PRO B 1 77 ? 6.676 11.297 11.008 1 51.78 77 PRO B CA 1
ATOM 2586 C C . PRO B 1 77 ? 6.855 9.953 10.305 1 51.78 77 PRO B C 1
ATOM 2588 O O . PRO B 1 77 ? 7.609 9.102 10.781 1 51.78 77 PRO B O 1
ATOM 2591 N N . LYS B 1 78 ? 5.961 9.594 9.578 1 60.94 78 LYS B N 1
ATOM 2592 C CA . LYS B 1 78 ? 6.16 8.469 8.672 1 60.94 78 LYS B CA 1
ATOM 2593 C C . LYS B 1 78 ? 6.793 8.93 7.363 1 60.94 78 LYS B C 1
ATOM 2595 O O . LYS B 1 78 ? 6.613 10.07 6.945 1 60.94 78 LYS B O 1
ATOM 2600 N N . ILE B 1 79 ? 7.773 8.203 6.855 1 59.41 79 ILE B N 1
ATOM 2601 C CA . ILE B 1 79 ? 8.266 8.477 5.512 1 59.41 79 ILE B CA 1
ATOM 2602 C C . ILE B 1 79 ? 7.137 8.281 4.5 1 59.41 79 ILE B C 1
ATOM 2604 O O . ILE B 1 79 ? 6.516 7.215 4.453 1 59.41 79 ILE B O 1
ATOM 2608 N N . TYR B 1 80 ? 6.848 9.344 3.795 1 58.94 80 TYR B N 1
ATOM 2609 C CA . TYR B 1 80 ? 5.852 9.312 2.73 1 58.94 80 TYR B CA 1
ATOM 2610 C C . TYR B 1 80 ? 6.5 9.008 1.385 1 58.94 80 TYR B C 1
ATOM 2612 O O . TYR B 1 80 ? 7.43 9.703 0.968 1 58.94 80 TYR B O 1
ATOM 2620 N N . ARG B 1 81 ? 6.113 7.93 0.784 1 67 81 ARG B N 1
ATOM 2621 C CA . ARG B 1 81 ? 6.625 7.559 -0.533 1 67 81 ARG B CA 1
ATOM 2622 C C . ARG B 1 81 ? 5.488 7.426 -1.542 1 67 81 ARG B C 1
ATOM 2624 O O . ARG B 1 81 ? 4.512 6.715 -1.296 1 67 81 ARG B O 1
ATOM 2631 N N . LYS B 1 82 ? 5.547 8.172 -2.621 1 66.69 82 LYS B N 1
ATOM 2632 C CA . LYS B 1 82 ? 4.578 8.078 -3.707 1 66.69 82 LYS B CA 1
ATOM 2633 C C . LYS B 1 82 ? 4.922 6.938 -4.656 1 66.69 82 LYS B C 1
ATOM 2635 O O . LYS B 1 82 ? 6.059 6.836 -5.129 1 66.69 82 LYS B O 1
ATOM 2640 N N . LEU B 1 83 ? 3.977 5.957 -4.75 1 67.94 83 LEU B N 1
ATOM 2641 C CA . LEU B 1 83 ? 4.109 4.879 -5.723 1 67.94 83 LEU B CA 1
ATOM 2642 C C . LEU B 1 83 ? 3.02 4.973 -6.785 1 67.94 83 LEU B C 1
ATOM 2644 O O . LEU B 1 83 ? 1.831 4.859 -6.477 1 67.94 83 LEU B O 1
ATOM 2648 N N . GLU B 1 84 ? 3.365 5.559 -7.887 1 62.69 84 GLU B N 1
ATOM 2649 C CA . GLU B 1 84 ? 2.426 5.633 -9 1 62.69 84 GLU B CA 1
ATOM 2650 C C . GLU B 1 84 ? 2.939 4.855 -10.211 1 62.69 84 GLU B C 1
ATOM 2652 O O . GLU B 1 84 ? 4.145 4.625 -10.336 1 62.69 84 GLU B O 1
ATOM 2657 N N . GLN B 1 85 ? 2.012 4.449 -10.859 1 58.16 85 GLN B N 1
ATOM 2658 C CA . GLN B 1 85 ? 2.385 3.707 -12.055 1 58.16 85 GLN B CA 1
ATOM 2659 C C . GLN B 1 85 ? 3.443 4.457 -12.859 1 58.16 85 GLN B C 1
ATOM 2661 O O . GLN B 1 85 ? 4.363 3.848 -13.406 1 58.16 85 GLN B O 1
ATOM 2666 N N . ASP B 1 86 ? 3.281 5.707 -12.805 1 59.66 86 ASP B N 1
ATOM 2667 C CA . ASP B 1 86 ? 4.168 6.441 -13.703 1 59.66 86 ASP B CA 1
ATOM 2668 C C . ASP B 1 86 ? 5.172 7.281 -12.922 1 59.66 86 ASP B C 1
ATOM 2670 O O . ASP B 1 86 ? 5.902 8.086 -13.5 1 59.66 86 ASP B O 1
ATOM 2674 N N . ASN B 1 87 ? 5.164 7.16 -11.664 1 65.31 87 ASN B N 1
ATOM 2675 C CA . ASN B 1 87 ? 6.066 7.973 -10.859 1 65.31 87 ASN B CA 1
ATOM 2676 C C . ASN B 1 87 ? 6.453 7.27 -9.562 1 65.31 87 ASN B C 1
ATOM 2678 O O . ASN B 1 87 ? 6.125 7.738 -8.477 1 65.31 87 ASN B O 1
ATOM 2682 N N . ASN B 1 88 ? 7.18 6.262 -9.773 1 74.94 88 ASN B N 1
ATOM 2683 C CA . ASN B 1 88 ? 7.723 5.562 -8.617 1 74.94 88 ASN B CA 1
ATOM 2684 C C . ASN B 1 88 ? 9.023 6.199 -8.141 1 74.94 88 ASN B C 1
ATOM 2686 O O . ASN B 1 88 ? 10.016 6.219 -8.875 1 74.94 88 ASN B O 1
ATOM 2690 N N . ILE B 1 89 ? 9.008 6.824 -7.004 1 76.94 89 ILE B N 1
ATOM 2691 C CA . ILE B 1 89 ? 10.234 7.457 -6.531 1 76.94 89 ILE B CA 1
ATOM 2692 C C . ILE B 1 89 ? 10.977 6.504 -5.602 1 76.94 89 ILE B C 1
ATOM 2694 O O . ILE B 1 89 ? 10.359 5.684 -4.918 1 76.94 89 ILE B O 1
ATOM 2698 N N . SER B 1 90 ? 12.305 6.574 -5.648 1 83.62 90 SER B N 1
ATOM 2699 C CA . SER B 1 90 ? 13.141 5.738 -4.793 1 83.62 90 SER B CA 1
ATOM 2700 C C . SER B 1 90 ? 13.039 6.16 -3.334 1 83.62 90 SER B C 1
ATOM 2702 O O . SER B 1 90 ? 12.516 7.234 -3.027 1 83.62 90 SER B O 1
ATOM 2704 N N . PHE B 1 91 ? 13.461 5.336 -2.449 1 87.5 91 PHE B N 1
ATOM 2705 C CA . PHE B 1 91 ? 13.492 5.668 -1.029 1 87.5 91 PHE B CA 1
ATOM 2706 C C . PHE B 1 91 ? 14.328 6.922 -0.784 1 87.5 91 PHE B C 1
ATOM 2708 O O . PHE B 1 91 ? 13.93 7.797 -0.012 1 87.5 91 PHE B O 1
ATOM 2715 N N . THR B 1 92 ? 15.492 6.945 -1.445 1 84.94 92 THR B N 1
ATOM 2716 C CA . THR B 1 92 ? 16.375 8.094 -1.278 1 84.94 92 THR B CA 1
ATOM 2717 C C . THR B 1 92 ? 15.672 9.383 -1.665 1 84.94 92 THR B C 1
ATOM 2719 O O . THR B 1 92 ? 15.734 10.375 -0.934 1 84.94 92 THR B O 1
ATOM 2722 N N . GLU B 1 93 ? 15.062 9.336 -2.764 1 82.44 93 GLU B N 1
ATOM 2723 C CA . GLU B 1 93 ? 14.336 10.516 -3.229 1 82.44 93 GLU B CA 1
ATOM 2724 C C . GLU B 1 93 ? 13.18 10.852 -2.289 1 82.44 93 GLU B C 1
ATOM 2726 O O . GLU B 1 93 ? 12.914 12.023 -2.023 1 82.44 93 GLU B O 1
ATOM 2731 N N . ALA B 1 94 ? 12.469 9.828 -1.89 1 81 94 ALA B N 1
ATOM 2732 C CA . ALA B 1 94 ? 11.375 10.031 -0.941 1 81 94 ALA B CA 1
ATOM 2733 C C . ALA B 1 94 ? 11.875 10.727 0.324 1 81 94 ALA B C 1
ATOM 2735 O O . ALA B 1 94 ? 11.234 11.664 0.816 1 81 94 ALA B O 1
ATOM 2736 N N . CYS B 1 95 ? 12.992 10.281 0.844 1 80 95 CYS B N 1
ATOM 2737 C CA . CYS B 1 95 ? 13.562 10.891 2.039 1 80 95 CYS B CA 1
ATOM 2738 C C . CYS B 1 95 ? 13.867 12.367 1.803 1 80 95 CYS B C 1
ATOM 2740 O O . CYS B 1 95 ? 13.531 13.211 2.635 1 80 95 CYS B O 1
ATOM 2742 N N . LYS B 1 96 ? 14.492 12.633 0.704 1 77.75 96 LYS B N 1
ATOM 2743 C CA . LYS B 1 96 ? 14.82 14.016 0.359 1 77.75 96 LYS B CA 1
ATOM 2744 C C . LYS B 1 96 ? 13.57 14.891 0.357 1 77.75 96 LYS B C 1
ATOM 2746 O O . LYS B 1 96 ? 13.57 15.977 0.939 1 77.75 96 LYS B O 1
ATOM 2751 N N . LEU B 1 97 ? 12.57 14.383 -0.264 1 68.56 97 LEU B N 1
ATOM 2752 C CA . LEU B 1 97 ? 11.32 15.125 -0.376 1 68.56 97 LEU B CA 1
ATOM 2753 C C . LEU B 1 97 ? 10.688 15.32 0.994 1 68.56 97 LEU B C 1
ATOM 2755 O O . LEU B 1 97 ? 9.984 16.312 1.221 1 68.56 97 LEU B O 1
ATOM 2759 N N . ASN B 1 98 ? 10.977 14.359 1.854 1 69.44 98 ASN B N 1
ATOM 2760 C CA . ASN B 1 98 ? 10.422 14.438 3.199 1 69.44 98 ASN B CA 1
ATOM 2761 C C . ASN B 1 98 ? 11.352 15.18 4.152 1 69.44 98 ASN B C 1
ATOM 2763 O O . ASN B 1 98 ? 11.102 15.227 5.359 1 69.44 98 ASN B O 1
ATOM 2767 N N . GLY B 1 99 ? 12.438 15.703 3.639 1 64.94 99 GLY B N 1
ATOM 2768 C CA . GLY B 1 99 ? 13.352 16.516 4.422 1 64.94 99 GLY B CA 1
ATOM 2769 C C . GLY B 1 99 ? 14.227 15.695 5.352 1 64.94 99 GLY B C 1
ATOM 2770 O O . GLY B 1 99 ? 14.641 16.188 6.406 1 64.94 99 GLY B O 1
ATOM 2771 N N . CYS B 1 100 ? 14.422 14.5 5.086 1 71.38 100 CYS B N 1
ATOM 2772 C CA . CYS B 1 100 ? 15.297 13.664 5.906 1 71.38 100 CYS B CA 1
ATOM 2773 C C . CYS B 1 100 ? 16.469 13.133 5.09 1 71.38 100 CYS B C 1
ATOM 2775 O O . CYS B 1 100 ? 16.469 13.234 3.863 1 71.38 100 CYS B O 1
ATOM 2777 N N . THR B 1 101 ? 17.453 12.641 5.832 1 80.44 101 THR B N 1
ATOM 2778 C CA . THR B 1 101 ? 18.656 12.117 5.191 1 80.44 101 THR B CA 1
ATOM 2779 C C . THR B 1 101 ? 18.609 10.594 5.105 1 80.44 101 THR B C 1
ATOM 2781 O O . THR B 1 101 ? 18.391 9.922 6.113 1 80.44 101 THR B O 1
ATOM 2784 N N . SER B 1 102 ? 18.719 10.148 3.914 1 90.31 102 SER B N 1
ATOM 2785 C CA . SER B 1 102 ? 18.719 8.695 3.729 1 90.31 102 SER B CA 1
ATOM 2786 C C . SER B 1 102 ? 20.125 8.125 3.887 1 90.31 102 SER B C 1
ATOM 2788 O O . SER B 1 102 ? 21.125 8.82 3.656 1 90.31 102 SER B O 1
ATOM 2790 N N . SER B 1 103 ? 20.25 6.871 4.316 1 93.31 103 SER B N 1
ATOM 2791 C CA . SER B 1 103 ? 21.484 6.09 4.332 1 93.31 103 SER B CA 1
ATOM 2792 C C . SER B 1 103 ? 21.203 4.613 4.086 1 93.31 103 SER B C 1
ATOM 2794 O O . SER B 1 103 ? 20.047 4.172 4.168 1 93.31 103 SER B O 1
ATOM 2796 N N . SER B 1 104 ? 22.188 3.918 3.676 1 96.31 104 SER B N 1
ATOM 2797 C CA . SER B 1 104 ? 22.078 2.482 3.438 1 96.31 104 SER B CA 1
ATOM 2798 C C . SER B 1 104 ? 23.266 1.728 4.039 1 96.31 104 SER B C 1
ATOM 2800 O O . SER B 1 104 ? 24.375 2.26 4.121 1 96.31 104 SER B O 1
ATOM 2802 N N . HIS B 1 105 ? 23.047 0.577 4.547 1 96.94 105 HIS B N 1
ATOM 2803 C CA . HIS B 1 105 ? 24.047 -0.333 5.07 1 96.94 105 HIS B CA 1
ATOM 2804 C C . HIS B 1 105 ? 23.906 -1.729 4.473 1 96.94 105 HIS B C 1
ATOM 2806 O O . HIS B 1 105 ? 22.859 -2.371 4.645 1 96.94 105 HIS B O 1
ATOM 2812 N N . VAL B 1 106 ? 24.938 -2.201 3.801 1 97.69 106 VAL B N 1
ATOM 2813 C CA . VAL B 1 106 ? 24.906 -3.516 3.166 1 97.69 106 VAL B CA 1
ATOM 2814 C C . VAL B 1 106 ? 25.156 -4.602 4.207 1 97.69 106 VAL B C 1
ATOM 2816 O O . VAL B 1 106 ? 26.188 -4.598 4.879 1 97.69 106 VAL B O 1
ATOM 2819 N N . ILE B 1 107 ? 24.203 -5.516 4.285 1 96.5 107 ILE B N 1
ATOM 2820 C CA . ILE B 1 107 ? 24.266 -6.617 5.238 1 96.5 107 ILE B CA 1
ATOM 2821 C C . ILE B 1 107 ? 24.938 -7.828 4.582 1 96.5 107 ILE B C 1
ATOM 2823 O O . ILE B 1 107 ? 25.672 -8.57 5.234 1 96.5 107 ILE B O 1
ATOM 2827 N N . SER B 1 108 ? 24.578 -8.055 3.404 1 96.75 108 SER B N 1
ATOM 2828 C CA . SER B 1 108 ? 25.078 -9.234 2.699 1 96.75 108 SER B CA 1
ATOM 2829 C C . SER B 1 108 ? 25.141 -8.992 1.195 1 96.75 108 SER B C 1
ATOM 2831 O O . SER B 1 108 ? 24.344 -8.227 0.647 1 96.75 108 SER B O 1
ATOM 2833 N N . PHE B 1 109 ? 26.125 -9.516 0.576 1 96.69 109 PHE B N 1
ATOM 2834 C CA . PHE B 1 109 ? 26.312 -9.539 -0.87 1 96.69 109 PHE B CA 1
ATOM 2835 C C . PHE B 1 109 ? 26.797 -10.906 -1.327 1 96.69 109 PHE B C 1
ATOM 2837 O O . PHE B 1 109 ? 27.891 -11.344 -0.945 1 96.69 109 PHE B O 1
ATOM 2844 N N . GLN B 1 110 ? 25.984 -11.5 -2.154 1 95.44 110 GLN B N 1
ATOM 2845 C CA . GLN B 1 110 ? 26.328 -12.828 -2.641 1 95.44 110 GLN B CA 1
ATOM 2846 C C . GLN B 1 110 ? 26.109 -12.945 -4.145 1 95.44 110 GLN B C 1
ATOM 2848 O O . GLN B 1 110 ? 25.234 -12.266 -4.695 1 95.44 110 GLN B O 1
ATOM 2853 N N . ILE B 1 111 ? 26.953 -13.711 -4.723 1 94.06 111 ILE B N 1
ATOM 2854 C CA . ILE B 1 111 ? 26.75 -14.133 -6.105 1 94.06 111 ILE B CA 1
ATOM 2855 C C . ILE B 1 111 ? 26.328 -15.602 -6.141 1 94.06 111 ILE B C 1
ATOM 2857 O O . ILE B 1 111 ? 27.031 -16.469 -5.633 1 94.06 111 ILE B O 1
ATOM 2861 N N . GLU B 1 112 ? 25.141 -15.773 -6.664 1 90.19 112 GLU B N 1
ATOM 2862 C CA . GLU B 1 112 ? 24.609 -17.125 -6.641 1 90.19 112 GLU B CA 1
ATOM 2863 C C . GLU B 1 112 ? 24.078 -17.547 -8.008 1 90.19 112 GLU B C 1
ATOM 2865 O O . GLU B 1 112 ? 23.797 -16.688 -8.852 1 90.19 112 GLU B O 1
ATOM 2870 N N . LYS B 1 113 ? 24 -18.859 -8.18 1 87.56 113 LYS B N 1
ATOM 2871 C CA . LYS B 1 113 ? 23.375 -19.375 -9.383 1 87.56 113 LYS B CA 1
ATOM 2872 C C . LYS B 1 113 ? 21.859 -19.219 -9.328 1 87.56 113 LYS B C 1
ATOM 2874 O O . LYS B 1 113 ? 21.25 -19.359 -8.266 1 87.56 113 LYS B O 1
ATOM 2879 N N . ASN B 1 114 ? 21.359 -18.906 -10.531 1 80.5 114 ASN B N 1
ATOM 2880 C CA . ASN B 1 114 ? 19.922 -18.766 -10.625 1 80.5 114 ASN B CA 1
ATOM 2881 C C . ASN B 1 114 ? 19.203 -20.078 -10.32 1 80.5 114 ASN B C 1
ATOM 2883 O O . ASN B 1 114 ? 19.438 -21.078 -11 1 80.5 114 ASN B O 1
ATOM 2887 N N . LYS B 1 115 ? 18.469 -20.172 -9.266 1 66.56 115 LYS B N 1
ATOM 2888 C CA . LYS B 1 115 ? 17.75 -21.391 -8.922 1 66.56 115 LYS B CA 1
ATOM 2889 C C . LYS B 1 115 ? 16.297 -21.312 -9.375 1 66.56 115 LYS B C 1
ATOM 2891 O O . LYS B 1 115 ? 15.484 -22.156 -9.008 1 66.56 115 LYS B O 1
ATOM 2896 N N . GLY B 1 116 ? 15.945 -20.469 -10.219 1 59.81 116 GLY B N 1
ATOM 2897 C CA . GLY B 1 116 ? 14.703 -20.375 -10.977 1 59.81 116 GLY B CA 1
ATOM 2898 C C . GLY B 1 116 ? 13.586 -19.688 -10.211 1 59.81 116 GLY B C 1
ATOM 2899 O O . GLY B 1 116 ? 12.844 -18.891 -10.773 1 59.81 116 GLY B O 1
ATOM 2900 N N . GLU B 1 117 ? 13.375 -19.938 -8.93 1 54.88 117 GLU B N 1
ATOM 2901 C CA . GLU B 1 117 ? 12.109 -19.562 -8.312 1 54.88 117 GLU B CA 1
ATOM 2902 C C . GLU B 1 117 ? 12.047 -18.047 -8.094 1 54.88 117 GLU B C 1
ATOM 2904 O O . GLU B 1 117 ? 11.055 -17.406 -8.445 1 54.88 117 GLU B O 1
ATOM 2909 N N . LYS B 1 118 ? 13.062 -17.516 -7.504 1 59.28 118 LYS B N 1
ATOM 2910 C CA . LYS B 1 118 ? 13.078 -16.125 -7.07 1 59.28 118 LYS B CA 1
ATOM 2911 C C . LYS B 1 118 ? 13.367 -15.188 -8.234 1 59.28 118 LYS B C 1
ATOM 2913 O O . LYS B 1 118 ? 13.125 -13.977 -8.148 1 59.28 118 LYS B O 1
ATOM 2918 N N . THR B 1 119 ? 13.594 -15.867 -9.367 1 63.44 119 THR B N 1
ATOM 2919 C CA . THR B 1 119 ? 14.141 -14.969 -10.383 1 63.44 119 THR B CA 1
ATOM 2920 C C . THR B 1 119 ? 13.422 -15.156 -11.711 1 63.44 119 THR B C 1
ATOM 2922 O O . THR B 1 119 ? 13.945 -14.789 -12.766 1 63.44 119 THR B O 1
ATOM 2925 N N . GLN B 1 120 ? 12.359 -15.742 -11.578 1 66.75 120 GLN B N 1
ATOM 2926 C CA . GLN B 1 120 ? 11.609 -15.922 -12.812 1 66.75 120 GLN B CA 1
ATOM 2927 C C . GLN B 1 120 ? 11.375 -14.586 -13.516 1 66.75 120 GLN B C 1
ATOM 2929 O O . GLN B 1 120 ? 11.422 -14.508 -14.742 1 66.75 120 GLN B O 1
ATOM 2934 N N . PHE B 1 121 ? 11.172 -13.617 -12.695 1 76.62 121 PHE B N 1
ATOM 2935 C CA . PHE B 1 121 ? 10.93 -12.273 -13.219 1 76.62 121 PHE B CA 1
ATOM 2936 C C . PHE B 1 121 ? 12.102 -11.805 -14.062 1 76.62 121 PHE B C 1
ATOM 2938 O O . PHE B 1 121 ? 11.914 -11.109 -15.062 1 76.62 121 PHE B O 1
ATOM 2945 N N . LEU B 1 122 ? 13.273 -12.172 -13.719 1 82 122 LEU B N 1
ATOM 2946 C CA . LEU B 1 122 ? 14.477 -11.672 -14.383 1 82 122 LEU B CA 1
ATOM 2947 C C . LEU B 1 122 ? 14.664 -12.344 -15.742 1 82 122 LEU B C 1
ATOM 2949 O O . LEU B 1 122 ? 15.445 -11.859 -16.562 1 82 122 LEU B O 1
ATOM 2953 N N . GLN B 1 123 ? 13.812 -13.445 -15.992 1 76.62 123 GLN B N 1
ATOM 2954 C CA . GLN B 1 123 ? 13.82 -14.133 -17.281 1 76.62 123 GLN B CA 1
ATOM 2955 C C . GLN B 1 123 ? 15.242 -14.531 -17.672 1 76.62 123 GLN B C 1
ATOM 2957 O O . GLN B 1 123 ? 15.664 -14.312 -18.812 1 76.62 123 GLN B O 1
ATOM 2962 N N . ILE B 1 124 ? 15.938 -14.969 -16.734 1 76.44 124 ILE B N 1
ATOM 2963 C CA . ILE B 1 124 ? 17.312 -15.375 -17 1 76.44 124 ILE B CA 1
ATOM 2964 C C . ILE B 1 124 ? 17.406 -16.891 -16.984 1 76.44 124 ILE B C 1
ATOM 2966 O O . ILE B 1 124 ? 16.562 -17.578 -16.422 1 76.44 124 ILE B O 1
ATOM 2970 N N . GLY B 1 125 ? 18.359 -17.328 -17.734 1 74.25 125 GLY B N 1
ATOM 2971 C CA . GLY B 1 125 ? 18.547 -18.766 -17.875 1 74.25 125 GLY B CA 1
ATOM 2972 C C . GLY B 1 125 ? 18.969 -19.438 -16.578 1 74.25 125 GLY B C 1
ATOM 2973 O O . GLY B 1 125 ? 19.438 -18.781 -15.648 1 74.25 125 GLY B O 1
ATOM 2974 N N . GLU B 1 126 ? 18.734 -20.656 -16.422 1 74.19 126 GLU B N 1
ATOM 2975 C CA . GLU B 1 126 ? 19.031 -21.438 -15.227 1 74.19 126 GLU B CA 1
ATOM 2976 C C . GLU B 1 126 ? 20.531 -21.422 -14.93 1 74.19 126 GLU B C 1
ATOM 2978 O O . GLU B 1 126 ? 20.953 -21.594 -13.781 1 74.19 126 GLU B O 1
ATOM 2983 N N . GLU B 1 127 ? 21.328 -21.125 -15.828 1 79.69 127 GLU B N 1
ATOM 2984 C C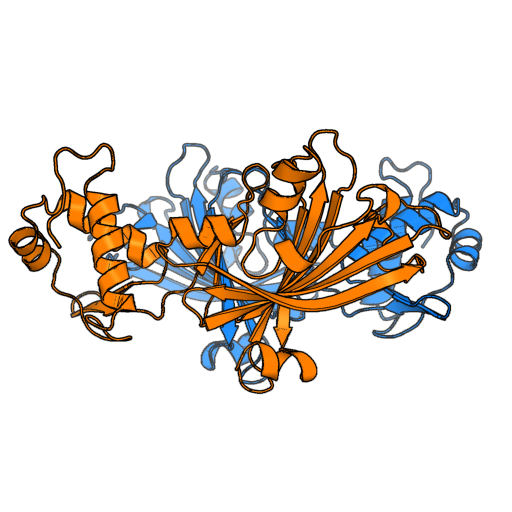A . GLU B 1 127 ? 22.781 -21.156 -15.609 1 79.69 127 GLU B CA 1
ATOM 2985 C C . GLU B 1 127 ? 23.328 -19.766 -15.352 1 79.69 127 GLU B C 1
ATOM 2987 O O . GLU B 1 127 ? 24.531 -19.594 -15.133 1 79.69 127 GLU B O 1
ATOM 2992 N N . SER B 1 128 ? 22.484 -18.938 -15.219 1 86.38 128 SER B N 1
ATOM 2993 C CA . SER B 1 128 ? 22.953 -17.578 -15.031 1 86.38 128 SER B CA 1
ATOM 2994 C C . SER B 1 128 ? 23.266 -17.281 -13.57 1 86.38 128 SER B C 1
ATOM 2996 O O . SER B 1 128 ? 22.812 -18.016 -12.68 1 86.38 128 SER B O 1
ATOM 2998 N N . PHE B 1 129 ? 24.141 -16.281 -13.43 1 92 129 PHE B N 1
ATOM 2999 C CA . PHE B 1 129 ? 24.453 -15.852 -12.078 1 92 129 PHE B CA 1
ATOM 3000 C C . PHE B 1 129 ? 23.641 -14.625 -11.695 1 92 129 PHE B C 1
ATOM 3002 O O . PHE B 1 129 ? 23.312 -13.797 -12.547 1 92 129 PHE B O 1
ATOM 3009 N N . ILE B 1 130 ? 23.328 -14.594 -10.367 1 93.12 130 ILE B N 1
ATOM 3010 C CA . ILE B 1 130 ? 22.531 -13.492 -9.844 1 93.12 130 ILE B CA 1
ATOM 3011 C C . ILE B 1 130 ? 23.25 -12.859 -8.656 1 93.12 130 ILE B C 1
ATOM 3013 O O . ILE B 1 130 ? 23.922 -13.547 -7.883 1 93.12 130 ILE B O 1
ATOM 3017 N N . TYR B 1 131 ? 23.172 -11.555 -8.625 1 95.19 131 TYR B N 1
ATOM 3018 C CA . TYR B 1 131 ? 23.531 -10.859 -7.387 1 95.19 131 TYR B CA 1
ATOM 3019 C C . TYR B 1 131 ? 22.375 -10.898 -6.395 1 95.19 131 TYR B C 1
ATOM 3021 O O . TYR B 1 131 ? 21.234 -10.641 -6.758 1 95.19 131 TYR B O 1
ATOM 3029 N N . HIS B 1 132 ? 22.656 -11.305 -5.207 1 94.94 132 HIS B N 1
ATOM 3030 C CA . HIS B 1 132 ? 21.734 -11.188 -4.078 1 94.94 132 HIS B CA 1
ATOM 3031 C C . HIS B 1 132 ? 22.266 -10.219 -3.031 1 94.94 132 HIS B C 1
ATOM 3033 O O . HIS B 1 132 ? 23.297 -10.477 -2.396 1 94.94 132 HIS B O 1
ATOM 3039 N N . ILE B 1 133 ? 21.562 -9.117 -2.91 1 96.81 133 ILE B N 1
ATOM 3040 C CA . ILE B 1 133 ? 22.016 -8.047 -2.029 1 96.81 133 ILE B CA 1
ATOM 3041 C C . ILE B 1 133 ? 20.984 -7.812 -0.929 1 96.81 133 ILE B C 1
ATOM 3043 O O . ILE B 1 133 ? 19.797 -7.703 -1.206 1 96.81 133 ILE B O 1
ATOM 3047 N N . GLN B 1 134 ? 21.391 -7.777 0.293 1 97.06 134 GLN B N 1
ATOM 3048 C CA . GLN B 1 134 ? 20.562 -7.375 1.422 1 97.06 134 GLN B CA 1
ATOM 3049 C C . GLN B 1 134 ? 21.109 -6.121 2.094 1 97.06 134 GLN B C 1
ATOM 3051 O O . GLN B 1 134 ? 22.312 -6.031 2.365 1 97.06 134 GLN B O 1
ATOM 3056 N N . ARG B 1 135 ? 20.25 -5.207 2.348 1 97.62 135 ARG B N 1
ATOM 3057 C CA . ARG B 1 135 ? 20.703 -3.979 2.99 1 97.62 135 ARG B CA 1
ATOM 3058 C C . ARG B 1 135 ? 19.594 -3.365 3.846 1 97.62 135 ARG B C 1
ATOM 3060 O O . ARG B 1 135 ? 18.422 -3.738 3.719 1 97.62 135 ARG B O 1
ATOM 3067 N N . ILE B 1 136 ? 20.031 -2.484 4.715 1 97.12 136 ILE B N 1
ATOM 3068 C CA . ILE B 1 136 ? 19.125 -1.7 5.555 1 97.12 136 ILE B CA 1
ATOM 3069 C C . ILE B 1 136 ? 19.094 -0.254 5.066 1 97.12 136 ILE B C 1
ATOM 3071 O O . ILE B 1 136 ? 20.141 0.354 4.844 1 97.12 136 ILE B O 1
ATOM 3075 N N . LEU B 1 137 ? 17.938 0.26 4.797 1 95.88 137 LEU B N 1
ATOM 3076 C CA . LEU B 1 137 ? 17.75 1.671 4.48 1 95.88 137 LEU B CA 1
ATOM 3077 C C . LEU B 1 137 ? 17.234 2.439 5.695 1 95.88 137 LEU B C 1
ATOM 3079 O O . LEU B 1 137 ? 16.297 2.002 6.367 1 95.88 137 LEU B O 1
ATOM 3083 N N . SER B 1 138 ? 17.906 3.543 5.91 1 91.88 138 SER B N 1
ATOM 3084 C CA . SER B 1 138 ? 17.594 4.332 7.0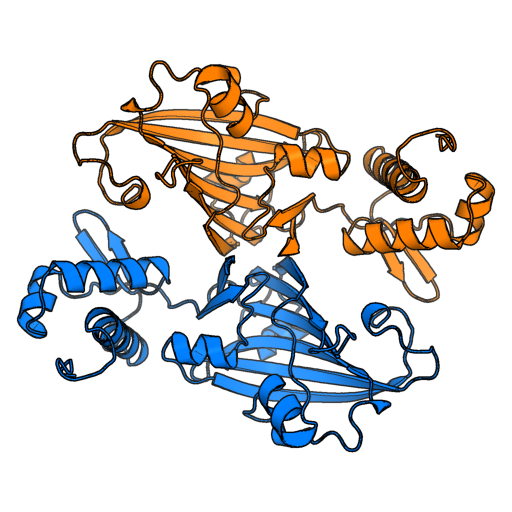94 1 91.88 138 SER B CA 1
ATOM 3085 C C . SER B 1 138 ? 17.281 5.781 6.73 1 91.88 138 SER B C 1
ATOM 3087 O O . SER B 1 138 ? 17.766 6.281 5.707 1 91.88 138 SER B O 1
ATOM 3089 N N . ALA B 1 139 ? 16.422 6.344 7.445 1 85.06 139 ALA B N 1
ATOM 3090 C CA . ALA B 1 139 ? 16.141 7.777 7.402 1 85.06 139 ALA B CA 1
ATOM 3091 C C . ALA B 1 139 ? 16.547 8.453 8.703 1 85.06 139 ALA B C 1
ATOM 3093 O O . ALA B 1 139 ? 16.078 8.078 9.781 1 85.06 139 ALA B O 1
ATOM 3094 N N . ASP B 1 140 ? 17.438 9.398 8.586 1 78.5 140 ASP B N 1
ATOM 3095 C CA . ASP B 1 140 ? 17.969 10.086 9.758 1 78.5 140 ASP B CA 1
ATOM 3096 C C . ASP B 1 140 ? 18.484 9.086 10.797 1 78.5 140 ASP B C 1
ATOM 3098 O O . ASP B 1 140 ? 18.125 9.164 11.969 1 78.5 140 ASP B O 1
ATOM 3102 N N . ARG B 1 141 ? 19.156 8.07 10.352 1 81 141 ARG B N 1
ATOM 3103 C CA . ARG B 1 141 ? 19.875 7.078 11.133 1 81 141 ARG B CA 1
ATOM 3104 C C . ARG B 1 141 ? 18.906 6.078 11.773 1 81 141 ARG B C 1
ATOM 3106 O O . ARG B 1 141 ? 19.328 5.195 12.516 1 81 141 ARG B O 1
ATOM 3113 N N . LEU B 1 142 ? 17.656 6.254 11.539 1 82.75 142 LEU B N 1
ATOM 3114 C CA . LEU B 1 142 ? 16.672 5.273 12 1 82.75 142 LEU B CA 1
ATOM 3115 C C . LEU B 1 142 ? 16.391 4.242 10.914 1 82.75 142 LEU B C 1
ATOM 3117 O O . LEU B 1 142 ? 15.914 4.59 9.828 1 82.75 142 LEU B O 1
ATOM 3121 N N . PRO B 1 143 ? 16.656 2.979 11.211 1 92.56 143 PRO B N 1
ATOM 3122 C CA . PRO B 1 143 ? 16.359 1.955 10.203 1 92.56 143 PRO B CA 1
ATOM 3123 C C . PRO B 1 143 ? 14.867 1.869 9.867 1 92.56 143 PRO B C 1
ATOM 3125 O O . PRO B 1 143 ? 14.023 1.858 10.773 1 92.56 143 PRO B O 1
ATOM 3128 N N . VAL B 1 144 ? 14.539 1.761 8.602 1 93.38 144 VAL B N 1
ATOM 3129 C CA . VAL B 1 144 ? 13.148 1.793 8.172 1 93.38 144 VAL B CA 1
ATOM 3130 C C . VAL B 1 144 ? 12.844 0.564 7.316 1 93.38 144 VAL B C 1
ATOM 3132 O O . VAL B 1 144 ? 11.773 -0.036 7.441 1 93.38 144 VAL B O 1
ATOM 3135 N N . ILE B 1 145 ? 13.789 0.204 6.441 1 96.44 145 ILE B N 1
ATOM 3136 C CA . ILE B 1 145 ? 13.523 -0.828 5.445 1 96.44 145 ILE B CA 1
ATOM 3137 C C . ILE B 1 145 ? 14.648 -1.853 5.445 1 96.44 145 ILE B C 1
ATOM 3139 O O . ILE B 1 145 ? 15.828 -1.487 5.441 1 96.44 145 ILE B O 1
ATOM 3143 N N . PHE B 1 146 ? 14.375 -3.088 5.539 1 97.25 146 PHE B N 1
ATOM 3144 C CA . PHE B 1 146 ? 15.242 -4.18 5.109 1 97.25 146 PHE B CA 1
ATOM 3145 C C . PHE B 1 146 ? 14.961 -4.551 3.66 1 97.25 146 PHE B C 1
ATOM 3147 O O . PHE B 1 146 ? 13.852 -4.969 3.322 1 97.25 146 PHE B O 1
ATOM 3154 N N . GLU B 1 147 ? 15.883 -4.414 2.834 1 97.19 147 GLU B N 1
ATOM 3155 C CA . GLU B 1 147 ? 15.695 -4.637 1.403 1 97.19 147 GLU B CA 1
ATOM 3156 C C . GLU B 1 147 ? 16.5 -5.84 0.919 1 97.19 147 GLU B C 1
ATOM 3158 O O . GLU B 1 147 ? 17.672 -5.977 1.246 1 97.19 147 GLU B O 1
ATOM 3163 N N . ASP B 1 148 ? 15.844 -6.688 0.234 1 95.5 148 ASP B N 1
ATOM 3164 C CA . ASP B 1 148 ? 16.406 -7.844 -0.45 1 95.5 148 ASP B CA 1
ATOM 3165 C C . ASP B 1 148 ? 16.328 -7.684 -1.966 1 95.5 148 ASP B C 1
ATOM 3167 O O . ASP B 1 148 ? 15.227 -7.598 -2.523 1 95.5 148 ASP B O 1
ATOM 3171 N N . ILE B 1 149 ? 17.484 -7.684 -2.664 1 95.44 149 ILE B N 1
ATOM 3172 C CA . ILE B 1 149 ? 17.516 -7.348 -4.082 1 95.44 149 ILE B CA 1
ATOM 3173 C C . ILE B 1 149 ? 18.125 -8.5 -4.871 1 95.44 149 ILE B C 1
ATOM 3175 O O . ILE B 1 149 ? 19.125 -9.078 -4.461 1 95.44 149 ILE B O 1
ATOM 3179 N N . TYR B 1 150 ? 17.547 -8.789 -6.012 1 92.69 150 TYR B N 1
ATOM 3180 C CA . TYR B 1 150 ? 18.078 -9.75 -6.98 1 92.69 150 TYR B CA 1
ATOM 3181 C C . TYR B 1 150 ? 18.297 -9.086 -8.336 1 92.69 150 TYR B C 1
ATOM 3183 O O . TYR B 1 150 ? 17.391 -8.438 -8.867 1 92.69 150 TYR B O 1
ATOM 3191 N N . MET B 1 151 ? 19.484 -9.289 -8.852 1 93.81 151 MET B N 1
ATOM 3192 C CA . MET B 1 151 ? 19.859 -8.734 -10.148 1 93.81 151 MET B CA 1
ATOM 3193 C C . MET B 1 151 ? 20.672 -9.742 -10.961 1 93.81 151 MET B C 1
ATOM 3195 O O . MET B 1 151 ? 21.438 -10.516 -10.398 1 93.81 151 MET B O 1
ATOM 3199 N N . GLU B 1 152 ? 20.5 -9.578 -12.242 1 92.62 152 GLU B N 1
ATOM 3200 C CA . GLU B 1 152 ? 21.344 -10.406 -13.109 1 92.62 152 GLU B CA 1
ATOM 3201 C C . GLU B 1 152 ? 22.797 -9.961 -13.062 1 92.62 152 GLU B C 1
ATOM 3203 O O . GLU B 1 152 ? 23.109 -8.797 -13.328 1 92.62 152 GLU B O 1
ATOM 3208 N N . ALA B 1 153 ? 23.656 -10.898 -12.836 1 94.19 153 ALA B N 1
ATOM 3209 C CA . ALA B 1 153 ? 25.062 -10.547 -12.641 1 94.19 153 ALA B CA 1
ATOM 3210 C C . ALA B 1 153 ? 25.719 -10.148 -13.961 1 94.19 153 ALA B C 1
ATOM 3212 O O . ALA B 1 153 ? 26.531 -9.227 -14.008 1 94.19 153 ALA B O 1
ATOM 3213 N N . ASP B 1 154 ? 25.344 -10.766 -15.031 1 92.06 154 ASP B N 1
ATOM 3214 C CA . ASP B 1 154 ? 25.969 -10.539 -16.328 1 92.06 154 ASP B CA 1
ATOM 3215 C C . ASP B 1 154 ? 25.688 -9.133 -16.844 1 92.06 154 ASP B C 1
ATOM 3217 O O . ASP B 1 154 ? 26.469 -8.57 -17.609 1 92.06 154 ASP B O 1
ATOM 3221 N N . ARG B 1 155 ? 24.672 -8.633 -16.453 1 92.06 155 ARG B N 1
ATOM 3222 C CA . ARG B 1 155 ? 24.281 -7.301 -16.906 1 92.06 155 ARG B CA 1
ATOM 3223 C C . ARG B 1 155 ? 25.078 -6.215 -16.188 1 92.06 155 ARG B C 1
ATOM 3225 O O . ARG B 1 155 ? 25.172 -5.086 -16.672 1 92.06 155 ARG B O 1
ATOM 3232 N N . PHE B 1 156 ? 25.578 -6.586 -15.047 1 94.75 156 PHE B N 1
ATOM 3233 C CA . PHE B 1 156 ? 26.281 -5.609 -14.227 1 94.75 156 PHE B CA 1
ATOM 3234 C C . PHE B 1 156 ? 27.656 -6.137 -13.812 1 94.75 156 PHE B C 1
ATOM 3236 O O . PHE B 1 156 ? 27.906 -6.344 -12.625 1 94.75 156 PHE B O 1
ATOM 3243 N N . PRO B 1 157 ? 28.531 -6.273 -14.711 1 94.62 157 PRO B N 1
ATOM 3244 C CA . PRO B 1 157 ? 29.844 -6.824 -14.383 1 94.62 157 PRO B CA 1
ATOM 3245 C C . PRO B 1 157 ? 30.609 -5.961 -13.375 1 94.62 157 PRO B C 1
ATOM 3247 O O . PRO B 1 157 ? 30.516 -4.73 -13.422 1 94.62 157 PRO B O 1
ATOM 3250 N N . ASP B 1 158 ? 31.328 -6.609 -12.445 1 93.94 158 ASP B N 1
ATOM 3251 C CA . ASP B 1 158 ? 32.125 -5.949 -11.422 1 93.94 158 ASP B CA 1
ATOM 3252 C C . ASP B 1 158 ? 31.281 -4.969 -10.609 1 93.94 158 ASP B C 1
ATOM 3254 O O . ASP B 1 158 ? 31.656 -3.803 -10.453 1 93.94 158 ASP B O 1
ATOM 3258 N N . PHE B 1 159 ? 30.203 -5.48 -10.195 1 95.44 159 PHE B N 1
ATOM 3259 C CA . PHE B 1 159 ? 29.266 -4.641 -9.461 1 95.44 159 PHE B CA 1
ATOM 3260 C C . PHE B 1 159 ? 29.938 -4.043 -8.227 1 95.44 159 PHE B C 1
ATOM 3262 O O . PHE B 1 159 ? 30.422 -4.77 -7.363 1 95.44 159 PHE B O 1
ATOM 3269 N N . PRO B 1 160 ? 29.969 -2.75 -8.117 1 94.56 160 PRO B N 1
ATOM 3270 C CA . PRO B 1 160 ? 30.672 -2.1 -7.008 1 94.56 160 PRO B CA 1
ATOM 3271 C C . PRO B 1 160 ? 29.828 -2.035 -5.734 1 94.56 160 PRO B C 1
ATOM 3273 O O . PRO B 1 160 ? 29.344 -0.964 -5.363 1 94.56 160 PRO B O 1
ATOM 3276 N N . ILE B 1 161 ? 29.812 -3.078 -5 1 94.44 161 ILE B N 1
ATOM 3277 C CA . ILE B 1 161 ? 28.953 -3.215 -3.83 1 94.44 161 ILE B CA 1
ATOM 3278 C C . ILE B 1 161 ? 29.281 -2.131 -2.811 1 94.44 161 ILE B C 1
ATOM 3280 O O . ILE B 1 161 ? 28.406 -1.628 -2.115 1 94.44 161 ILE B O 1
ATOM 3284 N N . ASN B 1 162 ? 30.516 -1.708 -2.752 1 94.44 162 ASN B N 1
ATOM 3285 C CA . ASN B 1 162 ? 30.953 -0.704 -1.787 1 94.44 162 ASN B CA 1
ATOM 3286 C C . ASN B 1 162 ? 30.281 0.642 -2.033 1 94.44 162 ASN B C 1
ATOM 3288 O O . ASN B 1 162 ? 30.078 1.421 -1.101 1 94.44 162 ASN B O 1
ATOM 3292 N N . HIS B 1 163 ? 29.891 0.863 -3.219 1 94.44 163 HIS B N 1
ATOM 3293 C CA . HIS B 1 163 ? 29.25 2.125 -3.559 1 94.44 163 HIS B CA 1
ATOM 3294 C C . HIS B 1 163 ? 27.797 2.146 -3.082 1 94.44 163 HIS B C 1
ATOM 3296 O O . HIS B 1 163 ? 27.172 3.207 -3.041 1 94.44 163 HIS B O 1
ATOM 3302 N N . LEU B 1 164 ? 27.281 1.026 -2.699 1 94.25 164 LEU B N 1
ATOM 3303 C CA . LEU B 1 164 ? 25.922 0.965 -2.205 1 94.25 164 LEU B CA 1
ATOM 3304 C C . LEU B 1 164 ? 25.859 1.316 -0.722 1 94.25 164 LEU B C 1
ATOM 3306 O O . LEU B 1 164 ? 24.781 1.596 -0.187 1 94.25 164 LEU B O 1
ATOM 3310 N N . GLU B 1 165 ? 27.016 1.237 -0.055 1 94.88 165 GLU B N 1
ATOM 3311 C CA . GLU B 1 165 ? 27.078 1.758 1.308 1 94.88 165 GLU B CA 1
ATOM 3312 C C . GLU B 1 165 ? 26.812 3.262 1.336 1 94.88 165 GLU B C 1
ATOM 3314 O O . GLU B 1 165 ? 27.547 4.035 0.714 1 94.88 165 GLU B O 1
ATOM 3319 N N . ASN B 1 166 ? 25.734 3.629 1.993 1 93.12 166 ASN B N 1
ATOM 3320 C CA . ASN B 1 166 ? 25.266 5.012 2.031 1 93.12 166 ASN B CA 1
ATOM 3321 C C . ASN B 1 166 ? 24.969 5.539 0.631 1 93.12 166 ASN B C 1
ATOM 3323 O O . ASN B 1 166 ? 25.109 6.73 0.366 1 93.12 166 ASN B O 1
ATOM 3327 N N . GLY B 1 167 ? 24.625 4.633 -0.219 1 92.38 167 GLY B N 1
ATOM 3328 C CA . GLY B 1 167 ? 24.344 5.016 -1.594 1 92.38 167 GLY B CA 1
ATOM 3329 C C . GLY B 1 167 ? 22.969 4.574 -2.064 1 92.38 167 GLY B C 1
ATOM 3330 O O . GLY B 1 167 ? 22.25 3.875 -1.345 1 92.38 167 GLY B O 1
ATOM 3331 N N . SER B 1 168 ? 22.703 5.008 -3.283 1 92.94 168 SER B N 1
ATOM 3332 C CA . SER B 1 168 ? 21.453 4.695 -3.961 1 92.94 168 SER B CA 1
ATOM 3333 C C . SER B 1 168 ? 21.656 3.682 -5.082 1 92.94 168 SER B C 1
ATOM 3335 O O . SER B 1 168 ? 22.547 3.861 -5.926 1 92.94 168 SER B O 1
ATOM 3337 N N . LEU B 1 169 ? 20.812 2.645 -5.051 1 94.31 169 LEU B N 1
ATOM 3338 C CA . LEU B 1 169 ? 20.938 1.642 -6.102 1 94.31 169 LEU B CA 1
ATOM 3339 C C . LEU B 1 169 ? 20.609 2.248 -7.469 1 94.31 169 LEU B C 1
ATOM 3341 O O . LEU B 1 169 ? 21.344 2.02 -8.438 1 94.31 169 LEU B O 1
ATOM 3345 N N . THR B 1 170 ? 19.547 3.014 -7.523 1 91 170 THR B N 1
ATOM 3346 C CA . THR B 1 170 ? 19.141 3.609 -8.789 1 91 170 THR B CA 1
ATOM 3347 C C . THR B 1 170 ? 20.234 4.551 -9.312 1 91 170 THR B C 1
ATOM 3349 O O . THR B 1 170 ? 20.547 4.531 -10.5 1 91 170 THR B O 1
ATOM 3352 N N . ARG B 1 171 ? 20.734 5.312 -8.492 1 91.25 171 ARG B N 1
ATOM 3353 C CA . ARG B 1 171 ? 21.812 6.219 -8.875 1 91.25 171 ARG B CA 1
ATOM 3354 C C . ARG B 1 171 ? 23.047 5.441 -9.328 1 91.25 171 ARG B C 1
ATOM 3356 O O . ARG B 1 171 ? 23.688 5.805 -10.312 1 91.25 171 ARG B O 1
ATOM 3363 N N . LEU B 1 172 ? 23.391 4.449 -8.617 1 94.88 172 LEU B N 1
ATOM 3364 C CA . LEU B 1 172 ? 24.547 3.625 -8.961 1 94.88 172 LEU B CA 1
ATOM 3365 C C . LEU B 1 172 ? 24.375 3.008 -10.344 1 94.88 172 LEU B C 1
ATOM 3367 O O . LEU B 1 172 ? 25.297 3.055 -11.164 1 94.88 172 LEU B O 1
ATOM 3371 N N . LEU B 1 173 ? 23.203 2.447 -10.609 1 94.56 173 LEU B N 1
ATOM 3372 C CA . LEU B 1 173 ? 22.953 1.825 -11.906 1 94.56 173 LEU B CA 1
ATOM 3373 C C . LEU B 1 173 ? 23.031 2.855 -13.031 1 94.56 173 LEU B C 1
ATOM 3375 O O . LEU B 1 173 ? 23.547 2.57 -14.109 1 94.56 173 LEU B O 1
ATOM 3379 N N . GLU B 1 174 ? 22.594 3.998 -12.742 1 92.81 174 GLU B N 1
ATOM 3380 C CA . GLU B 1 174 ? 22.609 5.074 -13.727 1 92.81 174 GLU B CA 1
ATOM 3381 C C . GLU B 1 174 ? 24.031 5.562 -13.984 1 92.81 174 GLU B C 1
ATOM 3383 O O . GLU B 1 174 ? 24.453 5.688 -15.133 1 92.81 174 GLU B O 1
ATOM 3388 N N . GLU B 1 175 ? 24.75 5.82 -12.969 1 93.44 175 GLU B N 1
ATOM 3389 C CA . GLU B 1 175 ? 26.062 6.438 -13.078 1 93.44 175 GLU B CA 1
ATOM 3390 C C . GLU B 1 175 ? 27.094 5.441 -13.602 1 93.44 175 GLU B C 1
ATOM 3392 O O . GLU B 1 175 ? 27.938 5.789 -14.438 1 93.44 175 GLU B O 1
ATOM 3397 N N . ARG B 1 176 ? 27.047 4.266 -13.219 1 94.38 176 ARG B N 1
ATOM 3398 C CA . ARG B 1 176 ? 28.094 3.297 -13.539 1 94.38 176 ARG B CA 1
ATOM 3399 C C . ARG B 1 176 ? 27.75 2.514 -14.805 1 94.38 176 ARG B C 1
ATOM 3401 O O . ARG B 1 176 ? 28.625 2.16 -15.586 1 94.38 176 ARG B O 1
ATOM 3408 N N . TYR B 1 177 ? 26.453 2.273 -15.023 1 94.94 177 TYR B N 1
ATOM 3409 C CA . TYR B 1 177 ? 26.078 1.375 -16.109 1 94.94 177 TYR B CA 1
ATOM 3410 C C . TYR B 1 177 ? 25.203 2.088 -17.125 1 94.94 177 TYR B C 1
ATOM 3412 O O . TYR B 1 177 ? 24.844 1.511 -18.156 1 94.94 177 TYR B O 1
ATOM 3420 N N . GLN B 1 178 ? 24.797 3.297 -16.797 1 93.56 178 GLN B N 1
ATOM 3421 C CA . GLN B 1 178 ? 23.969 4.121 -17.688 1 93.56 178 GLN B CA 1
ATOM 3422 C C . GLN B 1 178 ? 22.609 3.479 -17.922 1 93.56 178 GLN B C 1
ATOM 3424 O O . GLN B 1 178 ? 22.094 3.521 -19.047 1 93.56 178 GLN B O 1
ATOM 3429 N N . ILE B 1 179 ? 22.141 2.834 -16.969 1 91.38 179 ILE B N 1
ATOM 3430 C CA . ILE B 1 179 ? 20.828 2.215 -17.031 1 91.38 179 ILE B CA 1
ATOM 3431 C C . ILE B 1 179 ? 19.859 2.941 -16.094 1 91.38 179 ILE B C 1
ATOM 3433 O O . ILE B 1 179 ? 20.141 3.09 -14.898 1 91.38 179 ILE B O 1
ATOM 3437 N N . CYS B 1 180 ? 18.766 3.385 -16.672 1 86.12 180 CYS B N 1
ATOM 3438 C CA . CYS B 1 180 ? 17.734 4.051 -15.883 1 86.12 180 CYS B CA 1
ATOM 3439 C C . CYS B 1 180 ? 16.5 3.17 -15.75 1 86.12 180 CYS B C 1
ATOM 3441 O O . CYS B 1 180 ? 16.109 2.492 -16.703 1 86.12 180 CYS B O 1
ATOM 3443 N N . ARG B 1 181 ? 16 3.238 -14.555 1 80.62 181 ARG B N 1
ATOM 3444 C CA . ARG B 1 181 ? 14.758 2.498 -14.367 1 80.62 181 ARG B CA 1
ATOM 3445 C C . ARG B 1 181 ? 13.586 3.203 -15.055 1 80.62 181 ARG B C 1
ATOM 3447 O O . ARG B 1 181 ? 13.586 4.43 -15.18 1 80.62 181 ARG B O 1
ATOM 3454 N N . GLN B 1 182 ? 12.695 2.393 -15.547 1 78.69 182 GLN B N 1
ATOM 3455 C CA . GLN B 1 182 ? 11.438 2.941 -16.031 1 78.69 182 GLN B CA 1
ATOM 3456 C C . GLN B 1 182 ? 10.547 3.381 -14.867 1 78.69 182 GLN B C 1
ATOM 3458 O O . GLN B 1 182 ? 10.617 2.816 -13.773 1 78.69 182 GLN B O 1
ATOM 3463 N N . ASN B 1 183 ? 9.82 4.438 -15.18 1 68 183 ASN B N 1
ATOM 3464 C CA . ASN B 1 183 ? 8.891 4.887 -14.141 1 68 183 ASN B CA 1
ATOM 3465 C C . ASN B 1 183 ? 7.758 3.885 -13.93 1 68 183 ASN B C 1
ATOM 3467 O O . ASN B 1 183 ? 7.152 3.844 -12.859 1 68 183 ASN B O 1
ATOM 3471 N N . LYS B 1 184 ? 7.68 3.061 -15.078 1 67.44 184 LYS B N 1
ATOM 3472 C CA . LYS B 1 184 ? 6.609 2.072 -14.984 1 67.44 184 LYS B CA 1
ATOM 3473 C C . LYS B 1 184 ? 7.074 0.824 -14.242 1 67.44 184 LYS B C 1
ATOM 3475 O O . LYS B 1 184 ? 8.141 0.281 -14.539 1 67.44 184 LYS B O 1
ATOM 3480 N N . GLY B 1 185 ? 6.668 0.612 -13.062 1 72.81 185 GLY B N 1
ATOM 3481 C CA . GLY B 1 185 ? 6.914 -0.591 -12.281 1 72.81 185 GLY B CA 1
ATOM 3482 C C . GLY B 1 185 ? 5.66 -1.162 -11.648 1 72.81 185 GLY B C 1
ATOM 3483 O O . GLY B 1 185 ? 4.57 -0.605 -11.812 1 72.81 185 GLY B O 1
ATOM 3484 N N . ARG B 1 186 ? 5.844 -2.43 -11.273 1 78.31 186 ARG B N 1
ATOM 3485 C CA . ARG B 1 186 ? 4.773 -3.09 -10.531 1 78.31 186 ARG B CA 1
ATOM 3486 C C . ARG B 1 186 ? 5.191 -3.375 -9.094 1 78.31 186 ARG B C 1
ATOM 3488 O O . ARG B 1 186 ? 6.305 -3.85 -8.852 1 78.31 186 ARG B O 1
ATOM 3495 N N . SER B 1 187 ? 4.305 -2.98 -8.219 1 86.38 187 SER B N 1
ATOM 3496 C CA . SER B 1 187 ? 4.57 -3.23 -6.809 1 86.38 187 SER B CA 1
ATOM 3497 C C . SER B 1 187 ? 3.416 -3.982 -6.156 1 86.38 187 SER B C 1
ATOM 3499 O O . SER B 1 187 ? 2.25 -3.727 -6.457 1 86.38 187 SER B O 1
ATOM 3501 N N . ILE B 1 188 ? 3.768 -4.84 -5.352 1 83.06 188 ILE B N 1
ATOM 3502 C CA . ILE B 1 188 ? 2.793 -5.555 -4.535 1 83.06 188 ILE B CA 1
ATOM 3503 C C . ILE B 1 188 ? 2.979 -5.18 -3.066 1 83.06 188 ILE B C 1
ATOM 3505 O O . ILE B 1 188 ? 4.094 -5.223 -2.541 1 83.06 188 ILE B O 1
ATOM 3509 N N . ILE B 1 189 ? 1.882 -4.805 -2.439 1 89.12 189 ILE B N 1
ATOM 3510 C CA . ILE B 1 189 ? 1.921 -4.383 -1.044 1 89.12 189 ILE B CA 1
ATOM 3511 C C . ILE B 1 189 ? 1.117 -5.359 -0.187 1 89.12 189 ILE B C 1
ATOM 3513 O O . ILE B 1 189 ? -0.036 -5.664 -0.499 1 89.12 189 ILE B O 1
ATOM 3517 N N . GLU B 1 190 ? 1.714 -5.828 0.835 1 87.12 190 GLU B N 1
ATOM 3518 C CA . GLU B 1 190 ? 1.085 -6.684 1.839 1 87.12 190 GLU B CA 1
ATOM 3519 C C . GLU B 1 190 ? 1.47 -6.25 3.25 1 87.12 190 GLU B C 1
ATOM 3521 O O . GLU B 1 190 ? 2.299 -5.355 3.428 1 87.12 190 GLU B O 1
ATOM 3526 N N . VAL B 1 191 ? 0.699 -6.867 4.152 1 90.44 191 VAL B N 1
ATOM 3527 C CA . VAL B 1 191 ? 0.997 -6.625 5.559 1 90.44 191 VAL B CA 1
ATOM 3528 C C . VAL B 1 191 ? 1.389 -7.934 6.238 1 90.44 191 VAL B C 1
ATOM 3530 O O . VAL B 1 191 ? 0.848 -8.992 5.918 1 90.44 191 VAL B O 1
ATOM 3533 N N . GLY B 1 192 ? 2.35 -7.844 7.148 1 88.12 192 GLY B N 1
ATOM 3534 C CA . GLY B 1 192 ? 2.775 -8.992 7.934 1 88.12 192 GLY B CA 1
ATOM 3535 C C . GLY B 1 192 ? 3.426 -8.609 9.25 1 88.12 192 GLY B C 1
ATOM 3536 O O . GLY B 1 192 ? 3.27 -7.48 9.719 1 88.12 192 GLY B O 1
ATOM 3537 N N . ILE B 1 193 ? 4.023 -9.656 9.82 1 88.62 193 ILE B N 1
ATOM 3538 C CA . ILE B 1 193 ? 4.836 -9.469 11.016 1 88.62 193 ILE B CA 1
ATOM 3539 C C . ILE B 1 193 ? 6.316 -9.547 10.648 1 88.62 193 ILE B C 1
ATOM 3541 O O . ILE B 1 193 ? 6.711 -10.344 9.797 1 88.62 193 ILE B O 1
ATOM 3545 N N . VAL B 1 194 ? 7.082 -8.734 11.312 1 91.75 194 VAL B N 1
ATOM 3546 C CA . VAL B 1 194 ? 8.508 -8.703 11.023 1 91.75 194 VAL B CA 1
ATOM 3547 C C . VAL B 1 194 ? 9.125 -10.07 11.297 1 91.75 194 VAL B C 1
ATOM 3549 O O . VAL B 1 194 ? 8.883 -10.664 12.352 1 91.75 194 VAL B O 1
ATOM 3552 N N . PRO B 1 195 ? 9.859 -10.602 10.312 1 88.31 195 PRO B N 1
ATOM 3553 C CA . PRO B 1 195 ? 10.609 -11.82 10.625 1 88.31 195 PRO B CA 1
ATOM 3554 C C . PRO B 1 195 ? 11.609 -11.625 11.766 1 88.31 195 PRO B C 1
ATOM 3556 O O . PRO B 1 195 ? 12.234 -10.57 11.867 1 88.31 195 PRO B O 1
ATOM 3559 N N . GLU B 1 196 ? 11.773 -12.641 12.5 1 88 196 GLU B N 1
ATOM 3560 C CA . GLU B 1 196 ? 12.594 -12.555 13.695 1 88 196 GLU B CA 1
ATOM 3561 C C . GLU B 1 196 ? 14.008 -12.086 13.367 1 88 196 GLU B C 1
ATOM 3563 O O . GLU B 1 196 ? 14.539 -11.188 14.023 1 88 196 GLU B O 1
ATOM 3568 N N . TYR B 1 197 ? 14.555 -12.664 12.344 1 89.94 197 TYR B N 1
ATOM 3569 C CA . TYR B 1 197 ? 15.945 -12.367 12.008 1 89.94 197 TYR B CA 1
ATOM 3570 C C . TYR B 1 197 ? 16.094 -10.938 11.508 1 89.94 197 TYR B C 1
ATOM 3572 O O . TYR B 1 197 ? 17.188 -10.359 11.555 1 89.94 197 TYR B O 1
ATOM 3580 N N . ILE B 1 198 ? 15.031 -10.273 11.086 1 94.38 198 ILE B N 1
ATOM 3581 C CA . ILE B 1 198 ? 15.055 -8.93 10.523 1 94.38 198 ILE B CA 1
ATOM 3582 C C . ILE B 1 198 ? 14.773 -7.902 11.617 1 94.38 198 ILE B C 1
ATOM 3584 O O . ILE B 1 198 ? 15.195 -6.75 11.523 1 94.38 198 ILE B O 1
ATOM 3588 N N . ALA B 1 199 ? 14.07 -8.305 12.68 1 92.62 199 ALA B N 1
ATOM 3589 C CA . ALA B 1 199 ? 13.625 -7.406 13.742 1 92.62 199 ALA B CA 1
ATOM 3590 C C . ALA B 1 199 ? 14.805 -6.66 14.367 1 92.62 199 ALA B C 1
ATOM 3592 O O . ALA B 1 199 ? 14.719 -5.461 14.633 1 92.62 199 ALA B O 1
ATOM 3593 N N . HIS B 1 200 ? 15.859 -7.375 14.477 1 92.31 200 HIS B N 1
ATOM 3594 C CA . HIS B 1 200 ? 17.047 -6.793 15.086 1 92.31 200 HIS B CA 1
ATOM 3595 C C . HIS B 1 200 ? 17.641 -5.691 14.211 1 92.31 200 HIS B C 1
ATOM 3597 O O . HIS B 1 200 ? 17.984 -4.621 14.703 1 92.31 200 HIS B O 1
ATOM 3603 N N . TYR B 1 201 ? 17.688 -5.918 12.938 1 93.12 201 TYR B N 1
ATOM 3604 C CA . TYR B 1 201 ? 18.25 -4.949 12 1 93.12 201 TYR B CA 1
ATOM 3605 C C . TYR B 1 201 ? 17.422 -3.674 11.977 1 93.12 201 TYR B C 1
ATOM 3607 O O . TYR B 1 201 ? 17.953 -2.572 11.852 1 93.12 201 TYR B O 1
ATOM 3615 N N . LEU B 1 202 ? 16.109 -3.814 12.109 1 94.06 202 LEU B N 1
ATOM 3616 C CA . LEU B 1 202 ? 15.203 -2.682 11.992 1 94.06 202 LEU B CA 1
ATOM 3617 C C . LEU B 1 202 ? 14.969 -2.033 13.352 1 94.06 202 LEU B C 1
ATOM 3619 O O . LEU B 1 202 ? 14.273 -1.017 13.453 1 94.06 202 LEU B O 1
ATOM 3623 N N . GLN B 1 203 ? 15.547 -2.65 14.414 1 89.19 203 GLN B N 1
ATOM 3624 C CA . GLN B 1 203 ? 15.445 -2.121 15.773 1 89.19 203 GLN B CA 1
ATOM 3625 C C . GLN B 1 203 ? 13.984 -2.012 16.203 1 89.19 203 GLN B C 1
ATOM 3627 O O . GLN B 1 203 ? 13.547 -0.959 16.672 1 89.19 203 GLN B O 1
ATOM 3632 N N . VAL B 1 204 ? 13.242 -3.043 16.047 1 87.75 204 VAL B N 1
ATOM 3633 C CA . VAL B 1 204 ? 11.852 -3.131 16.469 1 87.75 204 VAL B CA 1
ATOM 3634 C C . VAL B 1 204 ? 11.633 -4.418 17.266 1 87.75 204 VAL B C 1
ATOM 3636 O O . VAL B 1 204 ? 12.492 -5.305 17.266 1 87.75 204 VAL B O 1
ATOM 3639 N N . ASP B 1 205 ? 10.516 -4.445 17.984 1 86.62 205 ASP B N 1
ATOM 3640 C CA . ASP B 1 205 ? 10.156 -5.645 18.734 1 86.62 205 ASP B CA 1
ATOM 3641 C C . ASP B 1 205 ? 9.781 -6.789 17.797 1 86.62 205 ASP B C 1
ATOM 3643 O O . ASP B 1 205 ? 9.398 -6.555 16.656 1 86.62 205 ASP B O 1
ATOM 3647 N N . GLU B 1 206 ? 9.867 -7.867 18.578 1 86.12 206 GLU B N 1
ATOM 3648 C CA . GLU B 1 206 ? 9.367 -9.016 17.828 1 86.12 206 GLU B CA 1
ATOM 3649 C C . GLU B 1 206 ? 7.867 -8.891 17.578 1 86.12 206 GLU B C 1
ATOM 3651 O O . GLU B 1 206 ? 7.164 -8.188 18.297 1 86.12 206 GLU B O 1
ATOM 3656 N N . ASN B 1 207 ? 7.352 -9.18 16.5 1 83.81 207 ASN B N 1
ATOM 3657 C CA . ASN B 1 207 ? 5.941 -9.195 16.125 1 83.81 207 ASN B CA 1
ATOM 3658 C C . ASN B 1 207 ? 5.473 -7.832 15.625 1 83.81 207 ASN B C 1
ATOM 3660 O O . ASN B 1 207 ? 4.273 -7.598 15.492 1 83.81 207 ASN B O 1
ATOM 3664 N N . GLU B 1 208 ? 6.398 -6.875 15.508 1 89.25 208 GLU B N 1
ATOM 3665 C CA . GLU B 1 208 ? 6.055 -5.57 14.945 1 89.25 208 GLU B CA 1
ATOM 3666 C C . GLU B 1 208 ? 5.359 -5.715 13.594 1 89.25 208 GLU B C 1
ATOM 3668 O O . GLU B 1 208 ? 5.805 -6.484 12.742 1 89.25 208 GLU B O 1
ATOM 3673 N N . PRO B 1 209 ? 4.156 -5.086 13.43 1 91.06 209 PRO B N 1
ATOM 3674 C CA . PRO B 1 209 ? 3.562 -5.07 12.094 1 91.06 209 PRO B CA 1
ATOM 3675 C C . PRO B 1 209 ? 4.449 -4.375 11.062 1 91.06 209 PRO B C 1
ATOM 3677 O O . PRO B 1 209 ? 5.07 -3.355 11.367 1 91.06 209 PRO B O 1
ATOM 3680 N N . VAL B 1 210 ? 4.516 -4.957 9.898 1 94.25 210 VAL B N 1
ATOM 3681 C CA . VAL B 1 210 ? 5.363 -4.395 8.852 1 94.25 210 VAL B CA 1
ATOM 3682 C C . VAL B 1 210 ? 4.613 -4.391 7.523 1 94.25 210 VAL B C 1
ATOM 3684 O O . VAL B 1 210 ? 3.658 -5.148 7.34 1 94.25 210 VAL B O 1
ATOM 3687 N N . MET B 1 211 ? 5.023 -3.527 6.688 1 93.81 211 MET B N 1
ATOM 3688 C CA . MET B 1 211 ? 4.613 -3.537 5.285 1 93.81 211 MET B CA 1
ATOM 3689 C C . MET B 1 211 ? 5.57 -4.383 4.445 1 93.81 211 MET B C 1
ATOM 3691 O O . MET B 1 211 ? 6.789 -4.238 4.551 1 93.81 211 MET B O 1
ATOM 3695 N N . LEU B 1 212 ? 5.055 -5.242 3.756 1 92.12 212 LEU B N 1
ATOM 3696 C CA . LEU B 1 212 ? 5.82 -6.039 2.809 1 92.12 212 LEU B CA 1
ATOM 3697 C C . LEU B 1 212 ? 5.605 -5.547 1.381 1 92.12 212 LEU B C 1
ATOM 3699 O O . LEU B 1 212 ? 4.48 -5.57 0.875 1 92.12 212 LEU B O 1
ATOM 3703 N N . LEU B 1 213 ? 6.656 -5.059 0.754 1 92.12 213 LEU B N 1
ATOM 3704 C CA . LEU B 1 213 ? 6.582 -4.473 -0.58 1 92.12 213 LEU B CA 1
ATOM 3705 C C . LEU B 1 213 ? 7.492 -5.219 -1.553 1 92.12 213 LEU B C 1
ATOM 3707 O O . LEU B 1 213 ? 8.695 -5.355 -1.311 1 92.12 213 LEU B O 1
ATOM 3711 N N . LYS B 1 214 ? 6.93 -5.766 -2.555 1 87.44 214 LYS B N 1
ATOM 3712 C CA . LYS B 1 214 ? 7.68 -6.387 -3.643 1 87.44 214 LYS B CA 1
ATOM 3713 C C . LYS B 1 214 ? 7.645 -5.52 -4.898 1 87.44 214 LYS B C 1
ATOM 3715 O O . LYS B 1 214 ? 6.57 -5.121 -5.355 1 87.44 214 LYS B O 1
ATOM 3720 N N . ASN B 1 215 ? 8.828 -5.184 -5.395 1 88.25 215 ASN B N 1
ATOM 3721 C CA . ASN B 1 215 ? 8.945 -4.324 -6.566 1 88.25 215 ASN B CA 1
ATOM 3722 C C . ASN B 1 215 ? 9.523 -5.078 -7.762 1 88.25 215 ASN B C 1
ATOM 3724 O O . ASN B 1 215 ? 10.562 -5.734 -7.641 1 88.25 215 ASN B O 1
ATOM 3728 N N . TYR B 1 216 ? 8.828 -5.035 -8.805 1 85.19 216 TYR B N 1
ATOM 3729 C CA . TYR B 1 216 ? 9.297 -5.539 -10.086 1 85.19 216 TYR B CA 1
ATOM 3730 C C . TYR B 1 216 ? 9.711 -4.391 -11 1 85.19 216 TYR B C 1
ATOM 3732 O O . TYR B 1 216 ? 8.859 -3.709 -11.578 1 85.19 216 TYR B O 1
ATOM 3740 N N . MET B 1 217 ? 11.023 -4.238 -11.148 1 89.06 217 MET B N 1
ATOM 3741 C CA . MET B 1 217 ? 11.523 -3.039 -11.812 1 89.06 217 MET B CA 1
ATOM 3742 C C . MET B 1 217 ? 12.047 -3.363 -13.203 1 89.06 217 MET B C 1
ATOM 3744 O O . MET B 1 217 ? 12.703 -4.383 -13.398 1 89.06 217 MET B O 1
ATOM 3748 N N . TYR B 1 218 ? 11.719 -2.449 -14.078 1 88.12 218 TYR B N 1
ATOM 3749 C CA . TYR B 1 218 ? 12.172 -2.557 -15.461 1 88.12 218 TYR B CA 1
ATOM 3750 C C . TYR B 1 218 ? 13.086 -1.394 -15.828 1 88.12 218 TYR B C 1
ATOM 3752 O O . TYR B 1 218 ? 13.055 -0.343 -15.18 1 88.12 218 TYR B O 1
ATOM 3760 N N . ASP B 1 219 ? 13.883 -1.671 -16.844 1 90.88 219 ASP B N 1
ATOM 3761 C CA . ASP B 1 219 ? 14.68 -0.557 -17.344 1 90.88 219 ASP B CA 1
ATOM 3762 C C . ASP B 1 219 ? 13.93 0.207 -18.438 1 90.88 219 ASP B C 1
ATOM 3764 O O . ASP B 1 219 ? 12.766 -0.08 -18.719 1 90.88 219 ASP B O 1
ATOM 3768 N N . GLY B 1 220 ? 14.586 1.216 -18.969 1 86.38 220 GLY B N 1
ATOM 3769 C CA . GLY B 1 220 ? 13.969 2.08 -19.969 1 86.38 220 GLY B CA 1
ATOM 3770 C C . GLY B 1 220 ? 13.555 1.344 -21.219 1 86.38 220 GLY B C 1
ATOM 3771 O O . GLY B 1 220 ? 12.695 1.815 -21.969 1 86.38 220 GLY B O 1
ATOM 3772 N N . ASP B 1 221 ? 14.086 0.192 -21.453 1 86.44 221 ASP B N 1
ATOM 3773 C CA . ASP B 1 221 ? 13.797 -0.593 -22.641 1 86.44 221 ASP B CA 1
ATOM 3774 C C . ASP B 1 221 ? 12.719 -1.641 -22.375 1 86.44 221 ASP B C 1
ATOM 3776 O O . ASP B 1 221 ? 12.398 -2.449 -23.234 1 86.44 221 ASP B O 1
ATOM 3780 N N . GLY B 1 222 ? 12.305 -1.644 -21.188 1 86.75 222 GLY B N 1
ATOM 3781 C CA . GLY B 1 222 ? 11.266 -2.598 -20.844 1 86.75 222 GLY B CA 1
ATOM 3782 C C . GLY B 1 222 ? 11.812 -3.953 -20.438 1 86.75 222 GLY B C 1
ATOM 3783 O O . GLY B 1 222 ? 11.07 -4.93 -20.344 1 86.75 222 GLY B O 1
ATOM 3784 N N . ARG B 1 223 ? 13.047 -4.062 -20.281 1 87.56 223 ARG B N 1
ATOM 3785 C CA . ARG B 1 223 ? 13.664 -5.293 -19.797 1 87.56 223 ARG B CA 1
ATOM 3786 C C . ARG B 1 223 ? 13.695 -5.32 -18.281 1 87.56 223 ARG B C 1
ATOM 3788 O O . ARG B 1 223 ? 13.922 -4.293 -17.625 1 87.56 223 ARG B O 1
ATOM 3795 N N . PRO B 1 224 ? 13.5 -6.559 -17.719 1 88.12 224 PRO B N 1
ATOM 3796 C CA . PRO B 1 224 ? 13.617 -6.648 -16.25 1 88.12 224 PRO B CA 1
ATOM 3797 C C . PRO B 1 224 ? 14.961 -6.141 -15.734 1 88.12 224 PRO B C 1
ATOM 3799 O O . PRO B 1 224 ? 16.016 -6.473 -16.297 1 88.12 224 PRO B O 1
ATOM 3802 N N . LEU B 1 225 ? 14.938 -5.355 -14.789 1 92.44 225 LEU B N 1
ATOM 3803 C CA . LEU B 1 225 ? 16.141 -4.742 -14.234 1 92.44 225 LEU B CA 1
ATOM 3804 C C . LEU B 1 225 ? 16.531 -5.402 -12.914 1 92.44 225 LEU B C 1
ATOM 3806 O O . LEU B 1 225 ? 17.609 -5.977 -12.797 1 92.44 225 LEU B O 1
ATOM 3810 N N . TYR B 1 226 ? 15.648 -5.391 -11.945 1 93 226 TYR B N 1
ATOM 3811 C CA . TYR B 1 226 ? 15.883 -6.07 -10.68 1 93 226 TYR B CA 1
ATOM 3812 C C . TYR B 1 226 ? 14.57 -6.328 -9.953 1 93 226 TYR B C 1
ATOM 3814 O O . TYR B 1 226 ? 13.547 -5.707 -10.258 1 93 226 TYR B O 1
ATOM 3822 N N . LEU B 1 227 ? 14.602 -7.266 -9.07 1 89.25 227 LEU B N 1
ATOM 3823 C CA . LEU B 1 227 ? 13.531 -7.574 -8.133 1 89.25 227 LEU B CA 1
ATOM 3824 C C . LEU B 1 227 ? 13.922 -7.168 -6.715 1 89.25 227 LEU B C 1
ATOM 3826 O O . LEU B 1 227 ? 15.031 -7.453 -6.266 1 89.25 227 LEU B O 1
ATOM 3830 N N . SER B 1 228 ? 13.023 -6.465 -6.098 1 92.69 228 SER B N 1
ATOM 3831 C CA . SER B 1 228 ? 13.312 -6.043 -4.73 1 92.69 228 SER B CA 1
ATOM 3832 C C . SER B 1 228 ? 12.164 -6.402 -3.791 1 92.69 228 SER B C 1
ATOM 3834 O O . SER B 1 228 ? 10.992 -6.246 -4.145 1 92.69 228 SER B O 1
ATOM 3836 N N . SER B 1 229 ? 12.469 -6.98 -2.666 1 92.38 229 SER B N 1
ATOM 3837 C CA . SER B 1 229 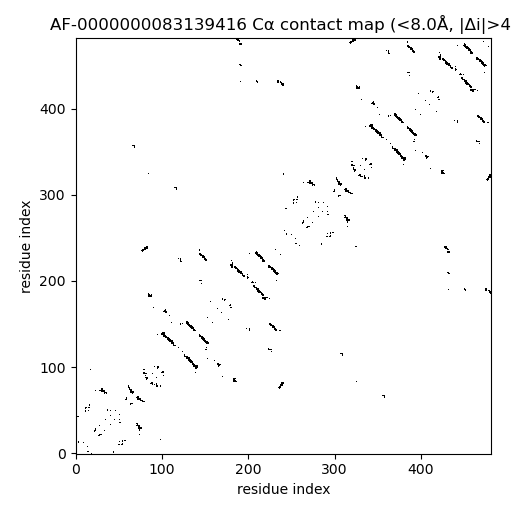? 11.547 -7.195 -1.558 1 92.38 229 SER B CA 1
ATOM 3838 C C . SER B 1 229 ? 11.922 -6.344 -0.35 1 92.38 229 SER B C 1
ATOM 3840 O O . SER B 1 229 ? 13.062 -6.398 0.126 1 92.38 229 SER B O 1
ATOM 3842 N N . GLU B 1 230 ? 10.961 -5.613 0.113 1 95 230 GLU B N 1
ATOM 3843 C CA . GLU B 1 230 ? 11.203 -4.711 1.237 1 95 230 GLU B CA 1
ATOM 3844 C C . GLU B 1 230 ? 10.336 -5.086 2.436 1 95 230 GLU B C 1
ATOM 3846 O O . GLU B 1 230 ? 9.133 -5.34 2.289 1 95 230 GLU B O 1
ATOM 3851 N N . VAL B 1 231 ? 10.969 -5.215 3.521 1 95.19 231 VAL B N 1
ATOM 3852 C CA . VAL B 1 231 ? 10.273 -5.234 4.809 1 95.19 231 VAL B CA 1
ATOM 3853 C C . VAL B 1 231 ? 10.367 -3.857 5.461 1 95.19 231 VAL B C 1
ATOM 3855 O O . VAL B 1 231 ? 11.453 -3.412 5.836 1 95.19 231 VAL B O 1
ATOM 3858 N N . ILE B 1 232 ? 9.25 -3.225 5.641 1 94.94 232 ILE B N 1
ATOM 3859 C CA . ILE B 1 232 ? 9.219 -1.82 6.039 1 94.94 232 ILE B CA 1
ATOM 3860 C C . ILE B 1 232 ? 8.523 -1.681 7.391 1 94.94 232 ILE B C 1
ATOM 3862 O O . ILE B 1 232 ? 7.414 -2.188 7.582 1 94.94 232 ILE B O 1
ATOM 3866 N N . VAL B 1 233 ? 9.164 -0.969 8.281 1 90.31 233 VAL B N 1
ATOM 3867 C CA . VAL B 1 233 ? 8.539 -0.704 9.578 1 90.31 233 VAL B CA 1
ATOM 3868 C C . VAL B 1 233 ? 7.273 0.13 9.383 1 90.31 233 VAL B C 1
ATOM 3870 O O . VAL B 1 233 ? 7.348 1.291 8.969 1 90.31 233 VAL B O 1
ATOM 3873 N N . GLY B 1 234 ? 6.203 -0.475 9.703 1 87.75 234 GLY B N 1
ATOM 3874 C CA . GLY B 1 234 ? 4.902 0.104 9.406 1 87.75 234 GLY B CA 1
ATOM 3875 C C . GLY B 1 234 ? 4.695 1.466 10.039 1 87.75 234 GLY B C 1
ATOM 3876 O O . GLY B 1 234 ? 4.16 2.377 9.406 1 87.75 234 GLY B O 1
ATOM 3877 N N . THR B 1 235 ? 5.09 1.648 11.227 1 76.12 235 THR B N 1
ATOM 3878 C CA . THR B 1 235 ? 4.848 2.869 11.984 1 76.12 235 THR B CA 1
ATOM 3879 C C . THR B 1 235 ? 5.73 4.008 11.484 1 76.12 235 THR B C 1
ATOM 3881 O O . THR B 1 235 ? 5.539 5.164 11.867 1 76.12 235 THR B O 1
ATOM 3884 N N . ARG B 1 236 ? 6.574 3.746 10.508 1 79.06 236 ARG B N 1
ATOM 3885 C CA . ARG B 1 236 ? 7.52 4.766 10.055 1 79.06 236 ARG B CA 1
ATOM 3886 C C . ARG B 1 236 ? 7.285 5.117 8.586 1 79.06 236 ARG B C 1
ATOM 3888 O O . ARG B 1 236 ? 8.023 5.922 8.016 1 79.06 236 ARG B O 1
ATOM 3895 N N . TYR B 1 237 ? 6.297 4.535 8 1 85.38 237 TYR B N 1
ATOM 3896 C CA . TYR B 1 237 ? 6.242 4.613 6.547 1 85.38 237 TYR B CA 1
ATOM 3897 C C . TYR B 1 237 ? 4.801 4.707 6.059 1 85.38 237 TYR B C 1
ATOM 3899 O O . TYR B 1 237 ? 3.904 4.078 6.629 1 85.38 237 TYR B O 1
ATOM 3907 N N . GLN B 1 238 ? 4.57 5.492 5.07 1 84.19 238 GLN B N 1
ATOM 3908 C CA . GLN B 1 238 ? 3.297 5.609 4.367 1 84.19 238 GLN B CA 1
ATOM 3909 C C . GLN B 1 238 ? 3.51 5.703 2.857 1 84.19 238 GLN B C 1
ATOM 3911 O O . GLN B 1 238 ? 4.465 6.336 2.398 1 84.19 238 GLN B O 1
ATOM 3916 N N . ILE B 1 239 ? 2.621 5.043 2.129 1 86.44 239 ILE B N 1
ATOM 3917 C CA . ILE B 1 239 ? 2.707 5.066 0.672 1 86.44 239 ILE B CA 1
ATOM 3918 C C . ILE B 1 239 ? 1.474 5.754 0.092 1 86.44 239 ILE B C 1
ATOM 3920 O O . ILE B 1 239 ? 0.354 5.527 0.559 1 86.44 239 ILE B O 1
ATOM 3924 N N . SER B 1 240 ? 1.69 6.562 -0.774 1 81.62 240 SER B N 1
ATOM 3925 C CA . SER B 1 240 ? 0.6 7.172 -1.529 1 81.62 240 SER B CA 1
ATOM 3926 C C . SER B 1 240 ? 0.539 6.625 -2.951 1 81.62 240 SER B C 1
ATOM 3928 O O . SER B 1 240 ? 1.572 6.453 -3.602 1 81.62 240 SER B O 1
ATOM 3930 N N . VAL B 1 241 ? -0.603 6.238 -3.346 1 81.31 241 VAL B N 1
ATOM 3931 C CA . VAL B 1 241 ? -0.827 5.711 -4.688 1 81.31 241 VAL B CA 1
ATOM 3932 C C . VAL B 1 241 ? -1.88 6.551 -5.406 1 81.31 241 VAL B C 1
ATOM 3934 O O . VAL B 1 241 ? -2.918 6.883 -4.828 1 81.31 241 VAL B O 1
#

Radius of gyration: 24.12 Å; Cα contacts (8 Å, |Δi|>4): 1035; chains: 2; bounding box: 65×71×48 Å

Secondary structure (DSSP, 8-state):
----TTSSS-HHHHHHHHHHHHHHTTSS-TTPEEPPHHHHHHHHT--HHHHHHHHHHHHHTTSEEEETTTEEEE---PEEEE--TT----HHHHHHHTT--EEEEEEEEEEEE--SSTTGGGT--TT-EEEEEEEEEEETTEEEEEEEEEEETTTSTT--GGGGTTS-HHHHHHHHH---EEEEEEEEEEEEEPPHHHHHHHT--TT-EEEEEEEEEEETTS-EEEEEEEEEEGGGEEEE-/----TTSSS-HHHHHHHHHHHHHHTTSS-TTPEEPPHHHHHHHHT--HHHHHHHHHHHHHTTSEEEETTTEEEE---PEEEE--TT----HHHHHHHTT--EEEEEEEEEEEE--SSTTGGGT--TT-EEEEEEEEEEETTEEEEEEEEEEETTTSTT--GGGGTTS-HHHHHHHHH---EEEEEEEEEEEEE--HHHHHHHT--TT-EEEEEEEEEEETTS-EEEEEEEEEEGGGEEEE-

pLDDT: mean 83.61, std 10.79, range [51.78, 97.69]

Sequence (482 aa):
MKLDKESTVSLYIQLMHVIKEQIHNGTYLEGEQIPTEGELSKMYNISRITIRRAIEELCQQGYLKKIQGKGTFVETPKIYRKLEQDNNISFTEACKLNGCTSSSHVISFQIEKNKGEKTQFLQIGEESFIYHIQRILSADRLPVIFEDIYMEADRFPDFPINHLENGSLTRLLEERYQICRQNKGRSIIEVGIVPEYIAHYLQVDENEPVMLLKNYMYDGDGRPLYLSSEVIVGTRYQISVMKLDKESTVSLYIQLMHVIKEQIHNGTYLEGEQIPTEGELSKMYNISRITIRRAIEELCQQGYLKKIQGKGTFVETPKIYRKLEQDNNISFTEACKLNGCTSSSHVISFQIEKNKGEKTQFLQIGEESFIYHIQRILSADRLPVIFEDIYMEADRFPDFPINHLENGSLTRLLEERYQICRQNKGRSIIEVGIVPEYIAHYLQVDENEPVMLLKNYMYDGDGRPLYLSSEVIVGTRYQISV

InterPro domains:
  IPR000524 Transcription regulator HTH, GntR [PF00392] (12-74)
  IPR000524 Transcription regulator HTH, GntR [PR00035] (34-48)
  IPR000524 Transcription regulator HTH, GntR [PR00035] (48-64)
  IPR000524 Transcription regulator HTH, GntR [PS50949] (9-77)
  IPR000524 Transcription regulator HTH, GntR [SM00345] (15-74)
  IPR000524 Transcription regulator HTH, GntR [cd07377] (10-74)
  IPR011663 UbiC transcription regulator-associated [PF07702] (101-238)
  IPR011663 UbiC transcription regulator-associated [SM00866] (97-238)
  IPR028978 Chorismate pyruvate-lyase/UbiC transcription regulator-associated domain superfamily [G3DSA:3.40.1410.10] (80-241)
  IPR028978 Chorismate pyruvate-lyase/UbiC transcription regulator-associated domain superfamily [SSF64288] (62-240)
  IPR036388 Winged helix-like DNA-binding domain superfamily [G3DSA:1.10.10.10] (1-75)
  IPR036390 Winged helix DNA-binding domain superfamily [SSF46785] (4-81)
  IPR050679 Bacterial HTH-type transcriptional regulator [PTHR44846] (7-240)